Protein AF-0000000069711724 (afdb_homodimer)

Nearest PDB structures (foldseek):
  8sbf-assembly1_D  TM=5.755E-01  e=1.390E-19  Acinetobacter baylyi ADP1
  6g1b-assembly1_J-2  TM=5.064E-01  e=1.158E-19  Corynebacterium glutamicum
  5ted-assembly1_A  TM=8.043E-01  e=3.094E-15  Listeria monocytogenes EGD-e
  4ab6-assembly1_A  TM=6.748E-01  e=1.738E-13  Neisseria meningitidis serogroup B
  4ab6-assembly1_B  TM=6.742E-01  e=7.993E-13  Neisseria meningitidis serogroup B

Solvent-accessible surface area (backbone atoms only — not comparable to full-atom values): 29788 Å² total; per-residue (Å²): 127,92,46,62,66,32,45,48,45,42,52,35,28,64,71,57,39,24,61,62,60,18,8,58,51,51,67,41,50,46,67,56,39,53,51,36,40,50,49,46,21,60,75,72,71,44,73,38,56,49,80,54,101,89,41,44,42,74,34,73,57,31,63,62,40,46,64,54,42,53,49,50,46,50,53,51,64,44,41,55,64,53,65,48,91,50,55,90,48,44,67,47,39,37,11,42,47,81,76,54,25,60,68,58,50,15,51,51,48,32,50,50,56,69,63,39,76,64,47,42,41,34,40,36,49,54,89,46,92,51,67,28,32,43,40,44,64,89,69,56,53,90,64,38,41,79,44,82,73,53,74,34,44,53,26,37,37,36,30,58,84,38,79,66,50,77,42,69,59,44,47,74,82,59,48,48,79,38,45,25,41,46,59,48,93,32,76,53,48,50,49,46,49,39,48,30,56,45,62,74,47,59,74,40,73,42,34,37,20,65,39,66,60,53,39,50,29,40,24,67,32,64,67,25,30,38,75,41,49,43,51,61,47,69,78,41,84,61,49,32,79,27,43,64,65,62,81,89,40,69,50,47,34,23,41,33,30,62,58,88,51,82,67,52,67,63,57,46,53,44,51,54,46,54,54,56,68,77,97,127,90,48,61,67,32,45,48,47,43,51,36,29,63,72,57,40,24,58,61,59,19,8,60,50,50,66,42,51,47,68,55,39,53,49,35,40,52,49,46,22,59,75,72,70,45,74,37,57,49,79,53,99,89,41,44,41,74,34,72,59,30,65,61,42,46,66,54,42,53,48,47,46,52,53,52,63,45,40,55,63,54,65,50,91,50,56,91,50,48,69,47,38,39,10,43,48,80,76,56,24,62,67,60,50,14,49,50,46,30,49,49,56,70,64,38,76,63,47,41,42,34,41,36,49,54,87,46,90,50,69,30,31,42,40,45,64,90,68,57,52,91,64,40,41,79,45,82,73,52,74,34,43,52,26,37,38,35,30,57,86,39,78,65,51,76,43,70,62,44,48,73,82,58,48,49,80,38,45,26,41,44,59,48,93,32,74,52,48,50,50,47,48,40,47,29,55,44,63,74,47,60,73,41,70,42,34,35,19,64,40,67,61,52,40,50,29,40,25,68,33,62,67,27,32,37,74,40,49,43,50,62,48,70,78,40,84,61,49,33,77,26,44,64,65,62,81,89,41,68,50,47,34,22,42,35,30,63,58,86,51,82,66,52,68,63,58,48,52,44,51,54,47,53,53,56,68,77,97

Radius of gyration: 26.78 Å; Cα contacts (8 Å, |Δi|>4): 994; chains: 2; bounding box: 68×71×66 Å

Organism: Shewanella oneidensis (strain ATCC 700550 / JCM 31522 / CIP 106686 / LMG 19005 / NCIMB 14063 / MR-1) (NCBI:txid211586)

Structure (mmCIF, N/CA/C/O backbone):
data_AF-0000000069711724-model_v1
#
loop_
_entity.id
_entity.type
_entity.pdbx_description
1 polymer 'Transcriptional regulator LysR family'
#
loop_
_atom_site.group_PDB
_atom_site.id
_atom_site.type_symbol
_atom_site.label_atom_id
_atom_site.label_alt_id
_atom_site.label_comp_id
_atom_site.label_asym_id
_atom_site.label_entity_id
_atom_site.label_seq_id
_atom_site.pdbx_PDB_ins_code
_atom_site.Cartn_x
_atom_site.Cartn_y
_atom_site.Cartn_z
_atom_site.occupancy
_atom_site.B_iso_or_equiv
_atom_site.auth_seq_id
_atom_site.auth_comp_id
_atom_site.auth_asym_id
_atom_site.auth_atom_id
_atom_site.pdbx_PDB_model_num
ATOM 1 N N . MET A 1 1 ? 4.828 -21.328 -35.562 1 44.97 1 MET A N 1
ATOM 2 C CA . MET A 1 1 ? 3.943 -20.906 -34.469 1 44.97 1 MET A CA 1
ATOM 3 C C . MET A 1 1 ? 4.707 -20.812 -33.156 1 44.97 1 MET A C 1
ATOM 5 O O . MET A 1 1 ? 5.496 -21.703 -32.812 1 44.97 1 MET A O 1
ATOM 9 N N . VAL A 1 2 ? 4.855 -19.719 -32.688 1 53.31 2 VAL A N 1
ATOM 10 C CA . VAL A 1 2 ? 5.68 -19.516 -31.484 1 53.31 2 VAL A CA 1
ATOM 11 C C . VAL A 1 2 ? 5.117 -20.344 -30.328 1 53.31 2 VAL A C 1
ATOM 13 O O . VAL A 1 2 ? 3.945 -20.203 -29.969 1 53.31 2 VAL A O 1
ATOM 16 N N . ASP A 1 3 ? 5.828 -21.469 -30.031 1 62.56 3 ASP A N 1
ATOM 17 C CA . ASP A 1 3 ? 5.57 -22.391 -28.938 1 62.56 3 ASP A CA 1
ATOM 18 C C . ASP A 1 3 ? 5.883 -21.734 -27.594 1 62.56 3 ASP A C 1
ATOM 20 O O . ASP A 1 3 ? 6.895 -21.031 -27.453 1 62.56 3 ASP A O 1
ATOM 24 N N . LEU A 1 4 ? 4.965 -21.812 -26.766 1 70.94 4 LEU A N 1
ATOM 25 C CA . LEU A 1 4 ? 5.098 -21.234 -25.438 1 70.94 4 LEU A CA 1
ATOM 26 C C . LEU A 1 4 ? 6.383 -21.703 -24.766 1 70.94 4 LEU A C 1
ATOM 28 O O . LEU A 1 4 ? 6.984 -20.969 -23.969 1 70.94 4 LEU A O 1
ATOM 32 N N . ARG A 1 5 ? 6.73 -22.938 -25.141 1 71.38 5 ARG A N 1
ATOM 33 C CA . ARG A 1 5 ? 7.969 -23.484 -24.594 1 71.38 5 ARG A CA 1
ATOM 34 C C . ARG A 1 5 ? 9.172 -22.641 -25 1 71.38 5 ARG A C 1
ATOM 36 O O . ARG A 1 5 ? 10.047 -22.375 -24.172 1 71.38 5 ARG A O 1
ATOM 43 N N . LEU A 1 6 ? 9.133 -22.141 -26.172 1 80.19 6 LEU A N 1
ATOM 44 C CA . LEU A 1 6 ? 10.25 -21.359 -26.672 1 80.19 6 LEU A CA 1
ATOM 45 C C . LEU A 1 6 ? 10.305 -20 -25.984 1 80.19 6 LEU A C 1
ATOM 47 O O . LEU A 1 6 ? 11.383 -19.484 -25.703 1 80.19 6 LEU A O 1
ATOM 51 N N . LEU A 1 7 ? 9.156 -19.516 -25.812 1 81.38 7 LEU A N 1
ATOM 52 C CA . LEU A 1 7 ? 9.094 -18.234 -25.125 1 81.38 7 LEU A CA 1
ATOM 53 C C . LEU A 1 7 ? 9.602 -18.359 -23.688 1 81.38 7 LEU A C 1
ATOM 55 O O . LEU A 1 7 ? 10.258 -17.453 -23.172 1 81.38 7 LEU A O 1
ATOM 59 N N . ARG A 1 8 ? 9.383 -19.453 -23.156 1 78.25 8 ARG A N 1
ATOM 60 C CA . ARG A 1 8 ? 9.875 -19.734 -21.812 1 78.25 8 ARG A CA 1
ATOM 61 C C . ARG A 1 8 ? 11.398 -19.797 -21.781 1 78.25 8 ARG A C 1
ATOM 63 O O . ARG A 1 8 ? 12.031 -19.297 -20.859 1 78.25 8 ARG A O 1
ATOM 70 N N . PHE A 1 9 ? 11.883 -20.484 -22.719 1 81.94 9 PHE A N 1
ATOM 71 C CA . PHE A 1 9 ? 13.328 -20.562 -22.859 1 81.94 9 PHE A CA 1
ATOM 72 C C . PHE A 1 9 ? 13.93 -19.156 -22.969 1 81.94 9 PHE A C 1
ATOM 74 O O . PHE A 1 9 ? 14.914 -18.844 -22.297 1 81.94 9 PHE A O 1
ATOM 81 N N . PHE A 1 10 ? 13.258 -18.359 -23.703 1 87.88 10 PHE A N 1
ATOM 82 C CA . PHE A 1 10 ? 13.703 -16.984 -23.906 1 87.88 10 PHE A CA 1
ATOM 83 C C . PHE A 1 10 ? 13.711 -16.219 -22.594 1 87.88 10 PHE A C 1
ATOM 85 O O . PHE A 1 10 ? 14.703 -15.555 -22.266 1 87.88 10 PHE A O 1
ATOM 92 N N . ILE A 1 11 ? 12.648 -16.359 -22.016 1 84.31 11 ILE A N 1
ATOM 93 C CA . ILE A 1 11 ? 12.5 -15.617 -20.75 1 84.31 11 ILE A CA 1
ATOM 94 C C . ILE A 1 11 ? 13.602 -16.031 -19.781 1 84.31 11 ILE A C 1
ATOM 96 O O . ILE A 1 11 ? 14.227 -15.18 -19.141 1 84.31 11 ILE A O 1
ATOM 100 N N . ALA A 1 12 ? 13.883 -17.281 -19.656 1 82.62 12 ALA A N 1
ATOM 101 C CA . ALA A 1 12 ? 14.914 -17.812 -18.766 1 82.62 12 ALA A CA 1
ATOM 102 C C . ALA A 1 12 ? 16.281 -17.266 -19.125 1 82.62 12 ALA A C 1
ATOM 104 O O . ALA A 1 12 ? 17.047 -16.859 -18.25 1 82.62 12 ALA A O 1
ATOM 105 N N . ILE A 1 13 ? 16.562 -17.234 -20.359 1 87.62 13 ILE A N 1
ATOM 106 C CA . ILE A 1 13 ? 17.859 -16.766 -20.828 1 87.62 13 ILE A CA 1
ATOM 107 C C . ILE A 1 13 ? 17.984 -15.266 -20.562 1 87.62 13 ILE A C 1
ATOM 109 O O . ILE A 1 13 ? 19.047 -14.789 -20.141 1 87.62 13 ILE A O 1
ATOM 113 N N . TYR A 1 14 ? 16.938 -14.602 -20.859 1 86.38 14 TYR A N 1
ATOM 114 C CA . TYR A 1 14 ? 16.906 -13.156 -20.656 1 86.38 14 TYR A CA 1
ATOM 115 C C . TYR A 1 14 ? 17.203 -12.812 -19.188 1 86.38 14 TYR A C 1
ATOM 117 O O . TYR A 1 14 ? 17.984 -11.906 -18.906 1 86.38 14 TYR A O 1
ATOM 125 N N . GLU A 1 15 ? 16.609 -13.562 -18.359 1 80.31 15 GLU A N 1
ATOM 126 C CA . GLU A 1 15 ? 16.672 -13.258 -16.938 1 80.31 15 GLU A CA 1
ATOM 127 C C . GLU A 1 15 ? 18 -13.734 -16.328 1 80.31 15 GLU A C 1
ATOM 129 O O . GLU A 1 15 ? 18.562 -13.062 -15.461 1 80.31 15 GLU A O 1
ATOM 134 N N . GLU A 1 16 ? 18.453 -14.859 -16.734 1 81.25 16 GLU A N 1
ATOM 135 C CA . GLU A 1 16 ? 19.672 -15.453 -16.172 1 81.25 16 GLU A CA 1
ATOM 136 C C . GLU A 1 16 ? 20.906 -14.891 -16.844 1 81.25 16 GLU A C 1
ATOM 138 O O . GLU A 1 16 ? 22.016 -14.992 -16.297 1 81.25 16 GLU A O 1
ATOM 143 N N . ASN A 1 17 ? 20.75 -14.328 -18 1 84.62 17 ASN A N 1
ATOM 144 C CA . ASN A 1 17 ? 21.844 -13.859 -18.844 1 84.62 17 ASN A CA 1
ATOM 145 C C . ASN A 1 17 ? 22.906 -14.938 -19.031 1 84.62 17 ASN A C 1
ATOM 147 O O . ASN A 1 17 ? 24.094 -14.633 -19.109 1 84.62 17 ASN A O 1
ATOM 151 N N . ASN A 1 18 ? 22.547 -16.078 -18.781 1 86.19 18 ASN A N 1
ATOM 152 C CA . ASN A 1 18 ? 23.375 -17.266 -18.906 1 86.19 18 ASN A CA 1
ATOM 153 C C . ASN A 1 18 ? 22.578 -18.469 -19.406 1 86.19 18 ASN A C 1
ATOM 155 O O . ASN A 1 18 ? 21.578 -18.859 -18.797 1 86.19 18 ASN A O 1
ATOM 159 N N . ILE A 1 19 ? 23.094 -19.094 -20.5 1 86.06 19 ILE A N 1
ATOM 160 C CA . ILE A 1 19 ? 22.344 -20.141 -21.156 1 86.06 19 ILE A CA 1
ATOM 161 C C . ILE A 1 19 ? 22.328 -21.391 -20.281 1 86.06 19 ILE A C 1
ATOM 163 O O . ILE A 1 19 ? 21.297 -22.062 -20.156 1 86.06 19 ILE A O 1
ATOM 167 N N . THR A 1 20 ? 23.547 -21.656 -19.641 1 84.75 20 THR A N 1
ATOM 168 C CA . THR A 1 20 ? 23.641 -22.844 -18.797 1 84.75 20 THR A CA 1
ATOM 169 C C . THR A 1 20 ? 22.719 -22.703 -17.578 1 84.75 20 THR A C 1
ATOM 171 O O . THR A 1 20 ? 22 -23.641 -17.234 1 84.75 20 THR A O 1
ATOM 174 N N . ALA A 1 21 ? 22.797 -21.594 -17.094 1 84.69 21 ALA A N 1
ATOM 175 C CA . ALA A 1 21 ? 21.938 -21.328 -15.945 1 84.69 21 ALA A CA 1
ATOM 176 C C . ALA A 1 21 ? 20.469 -21.375 -16.344 1 84.69 21 ALA A C 1
ATOM 178 O O . ALA A 1 21 ? 19.625 -21.891 -15.609 1 84.69 21 ALA A O 1
ATOM 179 N N . ALA A 1 22 ? 20.188 -20.844 -17.469 1 85.81 22 ALA A N 1
ATOM 180 C CA . ALA A 1 22 ? 18.828 -20.859 -17.984 1 85.81 22 ALA A CA 1
ATOM 181 C C . ALA A 1 22 ? 18.359 -22.297 -18.25 1 85.81 22 ALA A C 1
ATOM 183 O O . ALA A 1 22 ? 17.203 -22.625 -17.969 1 85.81 22 ALA A O 1
ATOM 184 N N . ALA A 1 23 ? 19.219 -23.141 -18.734 1 80.94 23 ALA A N 1
ATOM 185 C CA . ALA A 1 23 ? 18.891 -24.531 -19 1 80.94 23 ALA A CA 1
ATOM 186 C C . ALA A 1 23 ? 18.547 -25.266 -17.703 1 80.94 23 ALA A C 1
ATOM 188 O O . ALA A 1 23 ? 17.578 -26.031 -17.656 1 80.94 23 ALA A O 1
ATOM 189 N N . THR A 1 24 ? 19.359 -24.984 -16.781 1 77.5 24 THR A N 1
ATOM 190 C CA . THR A 1 24 ? 19.109 -25.578 -15.469 1 77.5 24 THR A CA 1
ATOM 191 C C . THR A 1 24 ? 17.75 -25.125 -14.938 1 77.5 24 THR A C 1
ATOM 193 O O . THR A 1 24 ? 16.969 -25.953 -14.438 1 77.5 24 THR A O 1
ATOM 196 N N . ARG A 1 25 ? 17.531 -23.906 -15.25 1 73.62 25 ARG A N 1
ATOM 197 C CA . ARG A 1 25 ? 16.281 -23.344 -14.781 1 73.62 25 ARG A CA 1
ATOM 198 C C . ARG A 1 25 ? 15.078 -23.953 -15.5 1 73.62 25 ARG A C 1
ATOM 200 O O . ARG A 1 25 ? 14.031 -24.188 -14.891 1 73.62 25 ARG A O 1
ATOM 207 N N . CYS A 1 26 ? 15.219 -24.25 -16.688 1 73.56 26 CYS A N 1
ATOM 208 C CA . CYS A 1 26 ? 14.148 -24.781 -17.516 1 73.56 26 CYS A CA 1
ATOM 209 C C . CYS A 1 26 ? 14.141 -26.312 -17.484 1 73.56 26 CYS A C 1
ATOM 211 O O . CYS A 1 26 ? 13.32 -26.938 -18.141 1 73.56 26 CYS A O 1
ATOM 213 N N . TYR A 1 27 ? 15.109 -26.922 -16.703 1 69.5 27 TYR A N 1
ATOM 214 C CA . TYR A 1 27 ? 15.227 -28.375 -16.562 1 69.5 27 TYR A CA 1
ATOM 215 C C . TYR A 1 27 ? 15.406 -29.031 -17.938 1 69.5 27 TYR A C 1
ATOM 217 O O . TYR A 1 27 ? 14.75 -30.031 -18.234 1 69.5 27 TYR A O 1
ATOM 225 N N . VAL A 1 28 ? 16.109 -28.391 -18.641 1 75 28 VAL A N 1
ATOM 226 C CA . VAL A 1 28 ? 16.469 -28.953 -19.938 1 75 28 VAL A CA 1
ATOM 227 C C . VAL A 1 28 ? 17.984 -28.906 -20.125 1 75 28 VAL A C 1
ATOM 229 O O . VAL A 1 28 ? 18.688 -28.297 -19.328 1 75 28 VAL A O 1
ATOM 232 N N . SER A 1 29 ? 18.438 -29.641 -20.984 1 77.69 29 SER A N 1
ATOM 233 C CA . SER A 1 29 ? 19.859 -29.578 -21.297 1 77.69 29 SER A CA 1
ATOM 234 C C . SER A 1 29 ? 20.219 -28.281 -22 1 77.69 29 SER A C 1
ATOM 236 O O . SER A 1 29 ? 19.375 -27.656 -22.641 1 77.69 29 SER A O 1
ATOM 238 N N . GLN A 1 30 ? 21.391 -27.859 -21.75 1 85.12 30 GLN A N 1
ATOM 239 C CA . GLN A 1 30 ? 21.891 -26.641 -22.391 1 85.12 30 GLN A CA 1
ATOM 240 C C . GLN A 1 30 ? 21.734 -26.703 -23.906 1 85.12 30 GLN A C 1
ATOM 242 O O . GLN A 1 30 ? 21.281 -25.734 -24.531 1 85.12 30 GLN A O 1
ATOM 247 N N . PRO A 1 31 ? 21.984 -27.844 -24.562 1 83.69 31 PRO A N 1
ATOM 248 C CA . PRO A 1 31 ? 21.781 -27.891 -26.016 1 83.69 31 PRO A CA 1
ATOM 249 C C . PRO A 1 31 ? 20.312 -27.734 -26.391 1 83.69 31 PRO A C 1
ATOM 251 O O . PRO A 1 31 ? 20 -27.094 -27.406 1 83.69 31 PRO A O 1
ATOM 254 N N . SER A 1 32 ? 19.484 -28.312 -25.594 1 80.69 32 SER A N 1
ATOM 255 C CA . SER A 1 32 ? 18.047 -28.203 -25.859 1 80.69 32 SER A CA 1
ATOM 256 C C . SER A 1 32 ? 17.594 -26.75 -25.766 1 80.69 32 SER A C 1
ATOM 258 O O . SER A 1 32 ? 16.812 -26.281 -26.594 1 80.69 32 SER A O 1
ATOM 260 N N . LEU A 1 33 ? 18 -26.078 -24.734 1 86.81 33 LEU A N 1
ATOM 261 C CA . LEU A 1 33 ? 17.641 -24.688 -24.547 1 86.81 33 LEU A CA 1
ATOM 262 C C . LEU A 1 33 ? 18.188 -23.828 -25.672 1 86.81 33 LEU A C 1
ATOM 264 O O . LEU A 1 33 ? 17.484 -22.938 -26.188 1 86.81 33 LEU A O 1
ATOM 268 N N . SER A 1 34 ? 19.438 -24.062 -26 1 87.12 34 SER A N 1
ATOM 269 C CA . SER A 1 34 ? 20.078 -23.328 -27.062 1 87.12 34 SER A CA 1
ATOM 270 C C . SER A 1 34 ? 19.359 -23.531 -28.391 1 87.12 34 SER A C 1
ATOM 272 O O . SER A 1 34 ? 19.141 -22.578 -29.141 1 87.12 34 SER A O 1
ATOM 274 N N . ALA A 1 35 ? 18.969 -24.781 -28.641 1 85.31 35 ALA A N 1
ATOM 275 C CA . ALA A 1 35 ? 18.234 -25.109 -29.875 1 85.31 35 ALA A CA 1
ATOM 276 C C . ALA A 1 35 ? 16.875 -24.406 -29.891 1 85.31 35 ALA A C 1
ATOM 278 O O . ALA A 1 35 ? 16.438 -23.922 -30.938 1 85.31 35 ALA A O 1
ATOM 279 N N . GLY A 1 36 ? 16.234 -24.438 -28.719 1 85.81 36 GLY A N 1
ATOM 280 C CA . GLY A 1 36 ? 14.961 -23.75 -28.594 1 85.81 36 GLY A CA 1
ATOM 281 C C . GLY A 1 36 ? 15.055 -22.25 -28.875 1 85.81 36 GLY A C 1
ATOM 282 O O . GLY A 1 36 ? 14.195 -21.688 -29.547 1 85.81 36 GLY A O 1
ATOM 283 N N . LEU A 1 37 ? 16.047 -21.656 -28.375 1 88.5 37 LEU A N 1
ATOM 284 C CA . LEU A 1 37 ? 16.266 -20.234 -28.609 1 88.5 37 LEU A CA 1
ATOM 285 C C . LEU A 1 37 ? 16.5 -19.953 -30.094 1 88.5 37 LEU A C 1
ATOM 287 O O . LEU A 1 37 ? 15.945 -19 -30.641 1 88.5 37 LEU A O 1
ATOM 291 N N . LYS A 1 38 ? 17.328 -20.75 -30.672 1 87.12 38 LYS A N 1
ATOM 292 C CA . LYS A 1 38 ? 17.594 -20.594 -32.094 1 87.12 38 LYS A CA 1
ATOM 293 C C . LYS A 1 38 ? 16.312 -20.703 -32.906 1 87.12 38 LYS A C 1
ATOM 295 O O . LYS A 1 38 ? 16.109 -19.922 -33.844 1 87.12 38 LYS A O 1
ATOM 300 N N . GLN A 1 39 ? 15.578 -21.672 -32.531 1 83.88 39 GLN A N 1
ATOM 301 C CA . GLN A 1 39 ? 14.297 -21.844 -33.219 1 83.88 39 GLN A CA 1
ATOM 302 C C . GLN A 1 39 ? 13.43 -20.609 -33.062 1 83.88 39 GLN A C 1
ATOM 304 O O . GLN A 1 39 ? 12.82 -20.156 -34.031 1 83.88 39 GLN A O 1
ATOM 309 N N . LEU A 1 40 ? 13.281 -20.078 -31.891 1 86.81 40 LEU A N 1
ATOM 310 C CA . LEU A 1 40 ? 12.492 -18.891 -31.641 1 86.81 40 LEU A CA 1
ATOM 311 C C . LEU A 1 40 ? 13.008 -17.703 -32.438 1 86.81 40 LEU A C 1
ATOM 313 O O . LEU A 1 40 ? 12.219 -16.969 -33.031 1 86.81 40 LEU A O 1
ATOM 317 N N . GLU A 1 41 ? 14.297 -17.516 -32.469 1 88.75 41 GLU A N 1
ATOM 318 C CA . GLU A 1 41 ? 14.922 -16.438 -33.219 1 88.75 41 GLU A CA 1
ATOM 319 C C . GLU A 1 41 ? 14.633 -16.562 -34.719 1 88.75 41 GLU A C 1
ATOM 321 O O . GLU A 1 41 ? 14.367 -15.562 -35.375 1 88.75 41 GLU A O 1
ATOM 326 N N . GLU A 1 42 ? 14.656 -17.797 -35.188 1 84.81 42 GLU A N 1
ATOM 327 C CA . GLU A 1 42 ? 14.336 -18.047 -36.594 1 84.81 42 GLU A CA 1
ATOM 328 C C . GLU A 1 42 ? 12.883 -17.703 -36.906 1 84.81 42 GLU A C 1
ATOM 330 O O . GLU A 1 42 ? 12.594 -17.078 -37.938 1 84.81 42 GLU A O 1
ATOM 335 N N . GLU A 1 43 ? 12.07 -18.109 -36 1 81.12 43 GLU A N 1
ATOM 336 C CA . GLU A 1 43 ? 10.648 -17.844 -36.188 1 81.12 43 GLU A CA 1
ATOM 337 C C . GLU A 1 43 ? 10.344 -16.344 -36.156 1 81.12 43 GLU A C 1
ATOM 339 O O . GLU A 1 43 ? 9.453 -15.875 -36.875 1 81.12 43 GLU A O 1
ATOM 344 N N . LEU A 1 44 ? 11.102 -15.648 -35.312 1 83.56 44 LEU A N 1
ATOM 345 C CA . LEU A 1 44 ? 10.859 -14.227 -35.125 1 83.56 44 LEU A CA 1
ATOM 346 C C . LEU A 1 44 ? 11.648 -13.398 -36.125 1 83.56 44 LEU A C 1
ATOM 348 O O . LEU A 1 44 ? 11.43 -12.195 -36.25 1 83.56 44 LEU A O 1
ATOM 352 N N . GLY A 1 45 ? 12.578 -14.062 -36.844 1 82.88 45 GLY A N 1
ATOM 353 C CA . GLY A 1 45 ? 13.258 -13.445 -37.969 1 82.88 45 GLY A CA 1
ATOM 354 C C . GLY A 1 45 ? 14.531 -12.719 -37.562 1 82.88 45 GLY A C 1
ATOM 355 O O . GLY A 1 45 ? 15.023 -11.859 -38.312 1 82.88 45 GLY A O 1
ATOM 356 N N . GLY A 1 46 ? 15.023 -12.961 -36.344 1 84.75 46 GLY A N 1
ATOM 357 C CA . GLY A 1 46 ? 16.234 -12.273 -35.938 1 84.75 46 GLY A CA 1
ATOM 358 C C . GLY A 1 46 ? 16.766 -12.719 -34.594 1 84.75 46 GLY A C 1
ATOM 359 O O . GLY A 1 46 ? 16.062 -13.398 -33.844 1 84.75 46 GLY A O 1
ATOM 360 N N . PRO A 1 47 ? 18 -12.336 -34.375 1 88.69 47 PRO A N 1
ATOM 361 C CA . PRO A 1 47 ? 18.578 -12.727 -33.094 1 88.69 47 PRO A CA 1
ATOM 362 C C . PRO A 1 47 ? 18.031 -11.93 -31.906 1 88.69 47 PRO A C 1
ATOM 364 O O . PRO A 1 47 ? 17.641 -10.766 -32.062 1 88.69 47 PRO A O 1
ATOM 367 N N . LEU A 1 48 ? 17.891 -12.625 -30.844 1 92.06 48 LEU A N 1
ATOM 368 C CA . LEU A 1 48 ? 17.438 -12 -29.594 1 92.06 48 LEU A CA 1
ATOM 369 C C . LEU A 1 48 ? 18.609 -11.766 -28.656 1 92.06 48 LEU A C 1
ATOM 371 O O . LEU A 1 48 ? 18.562 -10.867 -27.812 1 92.06 48 LEU A O 1
ATOM 375 N N . PHE A 1 49 ? 19.625 -12.555 -28.828 1 92.25 49 PHE A N 1
ATOM 376 C CA . PHE A 1 49 ? 20.781 -12.469 -27.938 1 92.25 49 PHE A CA 1
ATOM 377 C C . PHE A 1 49 ? 22.078 -12.5 -28.734 1 92.25 49 PHE A C 1
ATOM 379 O O . PHE A 1 49 ? 22.141 -13.102 -29.812 1 92.25 49 PHE A O 1
ATOM 386 N N . GLU A 1 50 ? 23.062 -11.727 -28.234 1 88.62 50 GLU A N 1
ATOM 387 C CA . GLU A 1 50 ? 24.438 -11.836 -28.719 1 88.62 50 GLU A CA 1
ATOM 388 C C . GLU A 1 50 ? 25.25 -12.773 -27.844 1 88.62 50 GLU A C 1
ATOM 390 O O . GLU A 1 50 ? 25.312 -12.609 -26.625 1 88.62 50 GLU A O 1
ATOM 395 N N . ARG A 1 51 ? 25.672 -13.883 -28.516 1 81.25 51 ARG A N 1
ATOM 396 C CA . ARG A 1 51 ? 26.453 -14.883 -27.781 1 81.25 51 ARG A CA 1
ATOM 397 C C . ARG A 1 51 ? 27.938 -14.633 -27.953 1 81.25 51 ARG A C 1
ATOM 399 O O . ARG A 1 51 ? 28.406 -14.352 -29.062 1 81.25 51 ARG A O 1
ATOM 406 N N . SER A 1 52 ? 28.656 -14.336 -26.828 1 77.81 52 SER A N 1
ATOM 407 C CA . SER A 1 52 ? 30.109 -14.203 -26.844 1 77.81 52 SER A CA 1
ATOM 408 C C . SER A 1 52 ? 30.766 -15.125 -25.812 1 77.81 52 SER A C 1
ATOM 410 O O . SER A 1 52 ? 30.062 -15.812 -25.062 1 77.81 52 SER A O 1
ATOM 412 N N . LYS A 1 53 ? 32.094 -15.281 -25.75 1 73.44 53 LYS A N 1
ATOM 413 C CA . LYS A 1 53 ? 32.844 -16.062 -24.766 1 73.44 53 LYS A CA 1
ATOM 414 C C . LYS A 1 53 ? 32.531 -15.586 -23.344 1 73.44 53 LYS A C 1
ATOM 416 O O . LYS A 1 53 ? 32.75 -16.328 -22.375 1 73.44 53 LYS A O 1
ATOM 421 N N . LYS A 1 54 ? 32.031 -14.367 -23.25 1 68 54 LYS A N 1
ATOM 422 C CA . LYS A 1 54 ? 31.828 -13.727 -21.953 1 68 54 LYS A CA 1
ATOM 423 C C . LYS A 1 54 ? 30.406 -13.969 -21.453 1 68 54 LYS A C 1
ATOM 425 O O . LYS A 1 54 ? 30.078 -13.602 -20.328 1 68 54 LYS A O 1
ATOM 430 N N . GLY A 1 55 ? 29.562 -14.578 -22.266 1 76.88 55 GLY A N 1
ATOM 431 C CA . GLY A 1 55 ? 28.203 -14.852 -21.844 1 76.88 55 GLY A CA 1
ATOM 432 C C . GLY A 1 55 ? 27.156 -14.461 -22.875 1 76.88 55 GLY A C 1
ATOM 433 O O . GLY A 1 55 ? 27.453 -14.398 -24.062 1 76.88 55 GLY A O 1
ATOM 434 N N . VAL A 1 56 ? 25.844 -14.375 -22.5 1 85.88 56 VAL A N 1
ATOM 435 C CA . VAL A 1 56 ? 24.719 -14.062 -23.375 1 85.88 56 VAL A CA 1
ATOM 436 C C . VAL A 1 56 ? 24.188 -12.672 -23.047 1 85.88 56 VAL A C 1
ATOM 438 O O . VAL A 1 56 ? 23.953 -12.352 -21.875 1 85.88 56 VAL A O 1
ATOM 441 N N . LYS A 1 57 ? 24.188 -11.734 -24.047 1 87 57 LYS A N 1
ATOM 442 C CA . LYS A 1 57 ? 23.672 -10.383 -23.859 1 87 57 LYS A CA 1
ATOM 443 C C . LYS A 1 57 ? 22.391 -10.164 -24.656 1 87 57 LYS A C 1
ATOM 445 O O . LYS A 1 57 ? 22.328 -10.469 -25.844 1 87 57 LYS A O 1
ATOM 450 N N . ALA A 1 58 ? 21.375 -9.656 -24 1 88.31 58 ALA A N 1
ATOM 451 C CA . ALA A 1 58 ? 20.078 -9.398 -24.641 1 88.31 58 ALA A CA 1
ATOM 452 C C . ALA A 1 58 ? 20.188 -8.234 -25.625 1 88.31 58 ALA A C 1
ATOM 454 O O . ALA A 1 58 ? 20.781 -7.203 -25.312 1 88.31 58 ALA A O 1
ATOM 455 N N . LEU A 1 59 ? 19.703 -8.422 -26.859 1 88.12 59 LEU A N 1
ATOM 456 C CA . LEU A 1 59 ? 19.609 -7.371 -27.875 1 88.12 59 LEU A CA 1
ATOM 457 C C . LEU A 1 59 ? 18.344 -6.543 -27.688 1 88.12 59 LEU A C 1
ATOM 459 O O . LEU A 1 59 ? 17.5 -6.879 -26.859 1 88.12 59 LEU A O 1
ATOM 463 N N . ASP A 1 60 ? 18.234 -5.5 -28.438 1 81.06 60 ASP A N 1
ATOM 464 C CA . ASP A 1 60 ? 17.078 -4.629 -28.344 1 81.06 60 ASP A CA 1
ATOM 465 C C . ASP A 1 60 ? 15.781 -5.41 -28.594 1 81.06 60 ASP A C 1
ATOM 467 O O . ASP A 1 60 ? 14.766 -5.164 -27.953 1 81.06 60 ASP A O 1
ATOM 471 N N . SER A 1 61 ? 15.906 -6.305 -29.484 1 81.69 61 SER A N 1
ATOM 472 C CA . SER A 1 61 ? 14.758 -7.137 -29.812 1 81.69 61 SER A CA 1
ATOM 473 C C . SER A 1 61 ? 14.305 -7.965 -28.625 1 81.69 61 SER A C 1
ATOM 475 O O . SER A 1 61 ? 13.102 -8.164 -28.422 1 81.69 61 SER A O 1
ATOM 477 N N . ALA A 1 62 ? 15.25 -8.43 -27.875 1 87.75 62 ALA A N 1
ATOM 478 C CA . ALA A 1 62 ? 14.93 -9.203 -26.672 1 87.75 62 ALA A CA 1
ATOM 479 C C . ALA A 1 62 ? 14.227 -8.336 -25.625 1 87.75 62 ALA A C 1
ATOM 481 O O . ALA A 1 62 ? 13.258 -8.773 -25 1 87.75 62 ALA A O 1
ATOM 482 N N . HIS A 1 63 ? 14.664 -7.188 -25.516 1 81.62 63 HIS A N 1
ATOM 483 C CA . HIS A 1 63 ? 14.07 -6.262 -24.562 1 81.62 63 HIS A CA 1
ATOM 484 C C . HIS A 1 63 ? 12.625 -5.938 -24.922 1 81.62 63 HIS A C 1
ATOM 486 O O . HIS A 1 63 ? 11.781 -5.785 -24.047 1 81.62 63 HIS A O 1
ATOM 492 N N . TYR A 1 64 ? 12.445 -5.883 -26.219 1 76.56 64 TYR A N 1
ATOM 493 C CA . TYR A 1 64 ? 11.102 -5.617 -26.703 1 76.56 64 TYR A CA 1
ATOM 494 C C . TYR A 1 64 ? 10.195 -6.824 -26.5 1 76.56 64 TYR A C 1
ATOM 496 O O . TYR A 1 64 ? 9.031 -6.676 -26.109 1 76.56 64 TYR A O 1
ATOM 504 N N . LEU A 1 65 ? 10.711 -7.961 -26.719 1 79.12 65 LEU A N 1
ATOM 505 C CA . LEU A 1 65 ? 9.914 -9.18 -26.672 1 79.12 65 LEU A CA 1
ATOM 506 C C . LEU A 1 65 ? 9.617 -9.586 -25.234 1 79.12 65 LEU A C 1
ATOM 508 O O . LEU A 1 65 ? 8.578 -10.195 -24.953 1 79.12 65 LEU A O 1
ATOM 512 N N . TYR A 1 66 ? 10.57 -9.242 -24.375 1 80.62 66 TYR A N 1
ATOM 513 C CA . TYR A 1 66 ? 10.516 -9.789 -23.016 1 80.62 66 TYR A CA 1
ATOM 514 C C . TYR A 1 66 ? 9.164 -9.508 -22.375 1 80.62 66 TYR A C 1
ATOM 516 O O . TYR A 1 66 ? 8.469 -10.43 -21.938 1 80.62 66 TYR A O 1
ATOM 524 N N . PRO A 1 67 ? 8.727 -8.289 -22.375 1 74.44 67 PRO A N 1
ATOM 525 C CA . PRO A 1 67 ? 7.438 -8.031 -21.734 1 74.44 67 PRO A CA 1
ATOM 526 C C . PRO A 1 67 ? 6.281 -8.75 -22.438 1 74.44 67 PRO A C 1
ATOM 528 O O . PRO A 1 67 ? 5.344 -9.203 -21.781 1 74.44 67 PRO A O 1
ATOM 531 N N . LEU A 1 68 ? 6.348 -8.836 -23.719 1 70.56 68 LEU A N 1
ATOM 532 C CA . LEU A 1 68 ? 5.305 -9.508 -24.484 1 70.56 68 LEU A CA 1
ATOM 533 C C . LEU A 1 68 ? 5.316 -11.008 -24.234 1 70.56 68 LEU A C 1
ATOM 535 O O . LEU A 1 68 ? 4.258 -11.625 -24.078 1 70.56 68 LEU A O 1
ATOM 539 N N . ALA A 1 69 ? 6.512 -11.555 -24.234 1 75.69 69 ALA A N 1
ATOM 540 C CA . ALA A 1 69 ? 6.672 -12.984 -23.984 1 75.69 69 ALA A CA 1
ATOM 541 C C . ALA A 1 69 ? 6.141 -13.359 -22.594 1 75.69 69 ALA A C 1
ATOM 543 O O . ALA A 1 69 ? 5.434 -14.352 -22.453 1 75.69 69 ALA A O 1
ATOM 544 N N . VAL A 1 70 ? 6.492 -12.57 -21.719 1 70 70 VAL A N 1
ATOM 545 C CA . VAL A 1 70 ? 6.039 -12.797 -20.344 1 70 70 VAL A CA 1
ATOM 546 C C . VAL A 1 70 ? 4.512 -12.773 -20.297 1 70 70 VAL A C 1
ATOM 548 O O . VAL A 1 70 ? 3.891 -13.664 -19.703 1 70 70 VAL A O 1
ATOM 551 N N . LYS A 1 71 ? 3.945 -11.844 -20.922 1 64.62 71 LYS A N 1
ATOM 552 C CA . LYS A 1 71 ? 2.492 -11.719 -20.969 1 64.62 71 LYS A CA 1
ATOM 553 C C . LYS A 1 71 ? 1.861 -12.945 -21.625 1 64.62 71 LYS A C 1
ATOM 555 O O . LYS A 1 71 ? 0.865 -13.477 -21.125 1 64.62 71 LYS A O 1
ATOM 560 N N . LEU A 1 72 ? 2.371 -13.383 -22.734 1 62 72 LEU A N 1
ATOM 561 C CA . LEU A 1 72 ? 1.822 -14.5 -23.5 1 62 72 LEU A CA 1
ATOM 562 C C . LEU A 1 72 ? 1.934 -15.797 -22.719 1 62 72 LEU A C 1
ATOM 564 O O . LEU A 1 72 ? 0.998 -16.609 -22.703 1 62 72 LEU A O 1
ATOM 568 N N . VAL A 1 73 ? 3.066 -16.016 -22.156 1 65.31 73 VAL A N 1
ATOM 569 C CA . VAL A 1 73 ? 3.256 -17.219 -21.359 1 65.31 73 VAL A CA 1
ATOM 570 C C . VAL A 1 73 ? 2.311 -17.203 -20.156 1 65.31 73 VAL A C 1
ATOM 572 O O . VAL A 1 73 ? 1.726 -18.234 -19.812 1 65.31 73 VAL A O 1
ATOM 575 N N . GLU A 1 74 ? 2.203 -16.031 -19.734 1 60.66 74 GLU A N 1
ATOM 576 C CA . GLU A 1 74 ? 1.283 -15.867 -18.609 1 60.66 74 GLU A CA 1
ATOM 577 C C . GLU A 1 74 ? -0.156 -16.141 -19.031 1 60.66 74 GLU A C 1
ATOM 579 O O . GLU A 1 74 ? -0.903 -16.812 -18.312 1 60.66 74 GLU A O 1
ATOM 584 N N . GLU A 1 75 ? -0.533 -15.633 -20.125 1 56.5 75 GLU A N 1
ATOM 585 C CA . GLU A 1 75 ? -1.876 -15.836 -20.656 1 56.5 75 GLU A CA 1
ATOM 586 C C . GLU A 1 75 ? -2.109 -17.312 -21 1 56.5 75 GLU A C 1
ATOM 588 O O . GLU A 1 75 ? -3.191 -17.844 -20.766 1 56.5 75 GLU A O 1
ATOM 593 N N . ALA A 1 76 ? -1.11 -17.953 -21.625 1 54 76 ALA A N 1
ATOM 594 C CA . ALA A 1 76 ? -1.224 -19.359 -22.016 1 54 76 ALA A CA 1
ATOM 595 C C . ALA A 1 76 ? -1.323 -20.266 -20.781 1 54 76 ALA A C 1
ATOM 597 O O . ALA A 1 76 ? -2.027 -21.281 -20.812 1 54 76 ALA A O 1
ATOM 598 N N . SER A 1 77 ? -0.548 -19.891 -19.859 1 53.75 77 SER A N 1
ATOM 599 C CA . SER A 1 77 ? -0.576 -20.688 -18.641 1 53.75 77 SER A CA 1
ATOM 600 C C . SER A 1 77 ? -1.95 -20.641 -17.984 1 53.75 77 SER A C 1
ATOM 602 O O . SER A 1 77 ? -2.312 -21.547 -17.234 1 53.75 77 SER A O 1
ATOM 604 N N . LYS A 1 78 ? -2.539 -19.594 -18.359 1 50.41 78 LYS A N 1
ATOM 605 C CA . LYS A 1 78 ? -3.898 -19.453 -17.844 1 50.41 78 LYS A CA 1
ATOM 606 C C . LYS A 1 78 ? -4.875 -20.328 -18.625 1 50.41 78 LYS A C 1
ATOM 608 O O . LYS A 1 78 ? -5.984 -20.594 -18.156 1 50.41 78 LYS A O 1
ATOM 613 N N . LEU A 1 79 ? -4.469 -20.734 -19.844 1 44.41 79 LEU A N 1
ATOM 614 C CA . LEU A 1 79 ? -5.363 -21.422 -20.766 1 44.41 79 LEU A CA 1
ATOM 615 C C . LEU A 1 79 ? -5.824 -22.766 -20.203 1 44.41 79 LEU A C 1
ATOM 617 O O . LEU A 1 79 ? -7.016 -23.078 -20.234 1 44.41 79 LEU A O 1
ATOM 621 N N . PRO A 1 80 ? -4.828 -23.656 -19.922 1 41.5 80 PRO A N 1
ATOM 622 C CA . PRO A 1 80 ? -5.402 -24.922 -19.453 1 41.5 80 PRO A CA 1
ATOM 623 C C . PRO A 1 80 ? -6.328 -24.734 -18.25 1 41.5 80 PRO A C 1
ATOM 625 O O . PRO A 1 80 ? -7.352 -25.422 -18.141 1 41.5 80 PRO A O 1
ATOM 628 N N . ALA A 1 81 ? -5.801 -23.969 -17.281 1 41.28 81 ALA A N 1
ATOM 629 C CA . ALA A 1 81 ? -6.695 -23.734 -16.141 1 41.28 81 ALA A CA 1
ATOM 630 C C . ALA A 1 81 ? -8.055 -23.219 -16.625 1 41.28 81 ALA A C 1
ATOM 632 O O . ALA A 1 81 ? -9.086 -23.516 -16.016 1 41.28 81 ALA A O 1
ATOM 633 N N . LEU A 1 82 ? -7.953 -22.562 -17.672 1 38.41 82 LEU A N 1
ATOM 634 C CA . LEU A 1 82 ? -9.203 -22.109 -18.266 1 38.41 82 LEU A CA 1
ATOM 635 C C . LEU A 1 82 ? -10.008 -23.281 -18.797 1 38.41 82 LEU A C 1
ATOM 637 O O . LEU A 1 82 ? -11.242 -23.297 -18.703 1 38.41 82 LEU A O 1
ATOM 641 N N . PHE A 1 83 ? -9.328 -24.234 -19.547 1 35.25 83 PHE A N 1
ATOM 642 C CA . PHE A 1 83 ? -10.125 -25.312 -20.141 1 35.25 83 PHE A CA 1
ATOM 643 C C . PHE A 1 83 ? -10.469 -26.359 -19.094 1 35.25 83 PHE A C 1
ATOM 645 O O . PHE A 1 83 ? -11.352 -27.188 -19.312 1 35.25 83 PHE A O 1
ATOM 652 N N . MET A 1 84 ? -9.469 -26.859 -18.375 1 37.5 84 MET A N 1
ATOM 653 C CA . MET A 1 84 ? -10.023 -27.906 -17.516 1 37.5 84 MET A CA 1
ATOM 654 C C . MET A 1 84 ? -11.32 -27.438 -16.859 1 37.5 84 MET A C 1
ATOM 656 O O . MET A 1 84 ? -11.695 -26.266 -16.984 1 37.5 84 MET A O 1
ATOM 660 N N . ALA A 1 85 ? -11.648 -28.094 -15.484 1 39.19 85 ALA A N 1
ATOM 661 C CA . ALA A 1 85 ? -12.906 -27.922 -14.773 1 39.19 85 ALA A CA 1
ATOM 662 C C . ALA A 1 85 ? -13.227 -26.438 -14.578 1 39.19 85 ALA A C 1
ATOM 664 O O . ALA A 1 85 ? -12.914 -25.859 -13.531 1 39.19 85 ALA A O 1
ATOM 665 N N . LYS A 1 86 ? -12.656 -25.562 -15.219 1 43.94 86 LYS A N 1
ATOM 666 C CA . LYS A 1 86 ? -13.195 -24.203 -15.07 1 43.94 86 LYS A CA 1
ATOM 667 C C . LYS A 1 86 ? -14.719 -24.234 -15.016 1 43.94 86 LYS A C 1
ATOM 669 O O . LYS A 1 86 ? -15.383 -24.125 -16.047 1 43.94 86 LYS A O 1
ATOM 674 N N . ALA A 1 87 ? -15.211 -25.141 -14.664 1 44.62 87 ALA A N 1
ATOM 675 C CA . ALA A 1 87 ? -16.594 -25.016 -14.219 1 44.62 87 ALA A CA 1
ATOM 676 C C . ALA A 1 87 ? -16.938 -23.578 -13.844 1 44.62 87 ALA A C 1
ATOM 678 O O . ALA A 1 87 ? -16.047 -22.766 -13.617 1 44.62 87 ALA A O 1
ATOM 679 N N . SER A 1 88 ? -18.266 -23.312 -13.656 1 57.69 88 SER A N 1
ATOM 680 C CA . SER A 1 88 ? -19.172 -22.188 -13.406 1 57.69 88 SER A CA 1
ATOM 681 C C . SER A 1 88 ? -18.641 -21.297 -12.289 1 57.69 88 SER A C 1
ATOM 683 O O . SER A 1 88 ? -19.172 -21.312 -11.18 1 57.69 88 SER A O 1
ATOM 685 N N . ARG A 1 89 ? -17.297 -21.094 -12.383 1 68.69 89 ARG A N 1
ATOM 686 C CA . ARG A 1 89 ? -16.969 -20.219 -11.258 1 68.69 89 ARG A CA 1
ATOM 687 C C . ARG A 1 89 ? -17.531 -18.812 -11.477 1 68.69 89 ARG A C 1
ATOM 689 O O . ARG A 1 89 ? -17.516 -18.312 -12.594 1 68.69 89 ARG A O 1
ATOM 696 N N . GLN A 1 90 ? -18.125 -18.422 -10.422 1 81.56 90 GLN A N 1
ATOM 697 C CA . GLN A 1 90 ? -18.547 -17.031 -10.398 1 81.56 90 GLN A CA 1
ATOM 698 C C . GLN A 1 90 ? -17.359 -16.094 -10.312 1 81.56 90 GLN A C 1
ATOM 700 O O . GLN A 1 90 ? -16.359 -16.406 -9.664 1 81.56 90 GLN A O 1
ATOM 705 N N . LYS A 1 91 ? -17.359 -15.07 -11.164 1 86.88 91 LYS A N 1
ATOM 706 C CA . LYS A 1 91 ? -16.266 -14.117 -11.18 1 86.88 91 LYS A CA 1
ATOM 707 C C . LYS A 1 91 ? -16.641 -12.828 -10.461 1 86.88 91 LYS A C 1
ATOM 709 O O . LYS A 1 91 ? -17.781 -12.367 -10.547 1 86.88 91 LYS A O 1
ATOM 714 N N . LEU A 1 92 ? -15.703 -12.289 -9.727 1 93.06 92 LEU A N 1
ATOM 715 C CA . LEU A 1 92 ? -15.867 -11.008 -9.055 1 93.06 92 LEU A CA 1
ATOM 716 C C . LEU A 1 92 ? -14.562 -10.219 -9.062 1 93.06 92 LEU A C 1
ATOM 718 O O . LEU A 1 92 ? -13.523 -10.727 -8.648 1 93.06 92 LEU A O 1
ATOM 722 N N . ARG A 1 93 ? -14.641 -9.094 -9.656 1 94.5 93 ARG A N 1
ATOM 723 C CA . ARG A 1 93 ? -13.516 -8.156 -9.633 1 94.5 93 ARG A CA 1
ATOM 724 C C . ARG A 1 93 ? -13.766 -7.031 -8.633 1 94.5 93 ARG A C 1
ATOM 726 O O . ARG A 1 93 ? -14.75 -6.297 -8.75 1 94.5 93 ARG A O 1
ATOM 733 N N . LEU A 1 94 ? -12.867 -6.934 -7.656 1 97.06 94 LEU A N 1
ATOM 734 C CA . LEU A 1 94 ? -13.008 -5.957 -6.578 1 97.06 94 LEU A CA 1
ATOM 735 C C . LEU A 1 94 ? -11.828 -4.984 -6.574 1 97.06 94 LEU A C 1
ATOM 737 O O . LEU A 1 94 ? -10.68 -5.398 -6.434 1 97.06 94 LEU A O 1
ATOM 741 N N . ALA A 1 95 ? -12.117 -3.701 -6.793 1 97.69 95 ALA A N 1
ATOM 742 C CA . ALA A 1 95 ? -11.086 -2.674 -6.641 1 97.69 95 ALA A CA 1
ATOM 743 C C . ALA A 1 95 ? -10.945 -2.252 -5.18 1 97.69 95 ALA A C 1
ATOM 745 O O . ALA A 1 95 ? -11.938 -1.973 -4.508 1 97.69 95 ALA A O 1
ATOM 746 N N . VAL A 1 96 ? -9.719 -2.221 -4.707 1 97.44 96 VAL A N 1
ATOM 747 C CA . VAL A 1 96 ? -9.484 -1.947 -3.295 1 97.44 96 VAL A CA 1
ATOM 748 C C . VAL A 1 96 ? -8.648 -0.679 -3.146 1 97.44 96 VAL A C 1
ATOM 750 O O . VAL A 1 96 ? -7.551 -0.583 -3.701 1 97.44 96 VAL A O 1
ATOM 753 N N . MET A 1 97 ? -9.172 0.251 -2.42 1 94.88 97 MET A N 1
ATOM 754 C CA . MET A 1 97 ? -8.406 1.465 -2.156 1 94.88 97 MET A CA 1
ATOM 755 C C . MET A 1 97 ? -7.199 1.165 -1.27 1 94.88 97 MET A C 1
ATOM 757 O O . MET A 1 97 ? -7.25 0.266 -0.429 1 94.88 97 MET A O 1
ATOM 761 N N . PRO A 1 98 ? -6.145 1.914 -1.404 1 91.44 98 PRO A N 1
ATOM 762 C CA . PRO A 1 98 ? -4.973 1.712 -0.549 1 91.44 98 PRO A CA 1
ATOM 763 C C . PRO A 1 98 ? -5.199 2.186 0.885 1 91.44 98 PRO A C 1
ATOM 765 O O . PRO A 1 98 ? -6.195 2.855 1.167 1 91.44 98 PRO A O 1
ATOM 768 N N . ASP A 1 99 ? -4.324 1.787 1.793 1 91.44 99 ASP A N 1
ATOM 769 C CA . ASP A 1 99 ? -4.258 2.27 3.168 1 91.44 99 ASP A CA 1
ATOM 770 C C . ASP A 1 99 ? -5.488 1.841 3.963 1 91.44 99 ASP A C 1
ATOM 772 O O . ASP A 1 99 ? -6.047 2.631 4.727 1 91.44 99 ASP A O 1
ATOM 776 N N . LEU A 1 100 ? -5.922 0.668 3.682 1 94.38 100 LEU A N 1
ATOM 777 C CA . LEU A 1 100 ? -6.957 0.051 4.5 1 94.38 100 LEU A CA 1
ATOM 778 C C . LEU A 1 100 ? -6.348 -0.896 5.527 1 94.38 100 LEU A C 1
ATOM 780 O O . LEU A 1 100 ? -5.195 -1.314 5.387 1 94.38 100 LEU A O 1
ATOM 784 N N . SER A 1 101 ? -7.176 -1.125 6.531 1 94.69 101 SER A N 1
ATOM 785 C CA . SER A 1 101 ? -6.793 -2.131 7.516 1 94.69 101 SER A CA 1
ATOM 786 C C . SER A 1 101 ? -6.633 -3.504 6.875 1 94.69 101 SER A C 1
ATOM 788 O O . SER A 1 101 ? -7.551 -3.992 6.207 1 94.69 101 SER A O 1
ATOM 790 N N . GLN A 1 102 ? -5.465 -4.012 7.102 1 92.19 102 GLN A N 1
ATOM 791 C CA . GLN A 1 102 ? -5.227 -5.355 6.582 1 92.19 102 GLN A CA 1
ATOM 792 C C . GLN A 1 102 ? -6.145 -6.375 7.25 1 92.19 102 GLN A C 1
ATOM 794 O O . GLN A 1 102 ? -6.676 -7.27 6.586 1 92.19 102 GLN A O 1
ATOM 799 N N . ARG A 1 103 ? -6.336 -6.234 8.469 1 92.62 103 ARG A N 1
ATOM 800 C CA . ARG A 1 103 ? -7.168 -7.141 9.258 1 92.62 103 ARG A CA 1
ATOM 801 C C . ARG A 1 103 ? -8.625 -7.078 8.805 1 92.62 103 ARG A C 1
ATOM 803 O O . ARG A 1 103 ? -9.25 -8.117 8.57 1 92.62 103 ARG A O 1
ATOM 810 N N . ARG A 1 104 ? -9.117 -5.938 8.68 1 96.19 104 ARG A N 1
ATOM 811 C CA . ARG A 1 104 ? -10.516 -5.77 8.305 1 96.19 104 ARG A CA 1
ATOM 812 C C . ARG A 1 104 ? -10.75 -6.191 6.859 1 96.19 104 ARG A C 1
ATOM 814 O O . ARG A 1 104 ? -11.789 -6.77 6.531 1 96.19 104 ARG A O 1
ATOM 821 N N . LEU A 1 105 ? -9.812 -5.871 6.008 1 97.38 105 LEU A N 1
ATOM 822 C CA . LEU A 1 105 ? -9.898 -6.344 4.629 1 97.38 105 LEU A CA 1
ATOM 823 C C . LEU A 1 105 ? -9.922 -7.867 4.578 1 97.38 105 LEU A C 1
ATOM 825 O O . LEU A 1 105 ? -10.75 -8.461 3.883 1 97.38 105 LEU A O 1
ATOM 829 N N . ALA A 1 106 ? -9.047 -8.5 5.316 1 96.12 106 ALA A N 1
ATOM 830 C CA . ALA A 1 106 ? -9.023 -9.961 5.375 1 96.12 106 ALA A CA 1
ATOM 831 C C . ALA A 1 106 ? -10.352 -10.508 5.895 1 96.12 106 ALA A C 1
ATOM 833 O O . ALA A 1 106 ? -10.836 -11.531 5.406 1 96.12 106 ALA A O 1
ATOM 834 N N . GLY A 1 107 ? -10.867 -9.828 6.859 1 96.19 107 GLY A N 1
ATOM 835 C CA . GLY A 1 107 ? -12.172 -10.219 7.375 1 96.19 107 GLY A CA 1
ATOM 836 C C . GLY A 1 107 ? -13.266 -10.18 6.32 1 96.19 107 GLY A C 1
ATOM 837 O O . GLY A 1 107 ? -14.062 -11.109 6.215 1 96.19 107 GLY A O 1
ATOM 838 N N . LEU A 1 108 ? -13.289 -9.156 5.598 1 97.44 108 LEU A N 1
ATOM 839 C CA . LEU A 1 108 ? -14.258 -9.039 4.512 1 97.44 108 LEU A CA 1
ATOM 840 C C . LEU A 1 108 ? -14.055 -10.148 3.486 1 97.44 108 LEU A C 1
ATOM 842 O O . LEU A 1 108 ? -15.031 -10.758 3.025 1 97.44 108 LEU A O 1
ATOM 846 N N . LEU A 1 109 ? -12.836 -10.375 3.121 1 97.31 109 LEU A N 1
ATOM 847 C CA . LEU A 1 109 ? -12.531 -11.406 2.137 1 97.31 109 LEU A CA 1
ATOM 848 C C . LEU A 1 109 ? -12.945 -12.781 2.645 1 97.31 109 LEU A C 1
ATOM 850 O O . LEU A 1 109 ? -13.383 -13.633 1.863 1 97.31 109 LEU A O 1
ATOM 854 N N . THR A 1 110 ? -12.797 -13.016 3.924 1 95.69 110 THR A N 1
ATOM 855 C CA . THR A 1 110 ? -13.281 -14.25 4.52 1 95.69 110 THR A CA 1
ATOM 856 C C . THR A 1 110 ? -14.789 -14.398 4.312 1 95.69 110 THR A C 1
ATOM 858 O O . THR A 1 110 ? -15.266 -15.469 3.928 1 95.69 110 THR A O 1
ATOM 861 N N . GLN A 1 111 ? -15.484 -13.352 4.547 1 95.56 111 GLN A N 1
ATOM 862 C CA . GLN A 1 111 ? -16.922 -13.352 4.344 1 95.56 111 GLN A CA 1
ATOM 863 C C . GLN A 1 111 ? -17.281 -13.602 2.881 1 95.56 111 GLN A C 1
ATOM 865 O O . GLN A 1 111 ? -18.234 -14.328 2.58 1 95.56 111 GLN A O 1
ATOM 870 N N . ILE A 1 112 ? -16.547 -13.008 2.01 1 95.69 112 ILE A N 1
ATOM 871 C CA . ILE A 1 112 ? -16.781 -13.211 0.582 1 95.69 112 ILE A CA 1
ATOM 872 C C . ILE A 1 112 ? -16.578 -14.68 0.227 1 95.69 112 ILE A C 1
ATOM 874 O O . ILE A 1 112 ? -17.375 -15.266 -0.506 1 95.69 112 ILE A O 1
ATOM 878 N N . ASN A 1 113 ? -15.492 -15.195 0.73 1 91.88 113 ASN A N 1
ATOM 879 C CA . ASN A 1 113 ? -15.18 -16.594 0.488 1 91.88 113 ASN A CA 1
ATOM 880 C C . ASN A 1 113 ? -16.297 -17.516 1.002 1 91.88 113 ASN A C 1
ATOM 882 O O . ASN A 1 113 ? -16.594 -18.531 0.382 1 91.88 113 ASN A O 1
ATOM 886 N N . GLN A 1 114 ? -16.922 -17.188 2.07 1 91.56 114 GLN A N 1
ATOM 887 C CA . GLN A 1 114 ? -18 -17.969 2.674 1 91.56 114 GLN A CA 1
ATOM 888 C C . GLN A 1 114 ? -19.297 -17.781 1.903 1 91.56 114 GLN A C 1
ATOM 890 O O . GLN A 1 114 ? -20.078 -18.734 1.767 1 91.56 114 GLN A O 1
ATOM 895 N N . ALA A 1 115 ? -19.469 -16.688 1.431 1 90.69 115 ALA A N 1
ATOM 896 C CA . ALA A 1 115 ? -20.719 -16.328 0.778 1 90.69 115 ALA A CA 1
ATOM 897 C C . ALA A 1 115 ? -20.828 -16.969 -0.604 1 90.69 115 ALA A C 1
ATOM 899 O O . ALA A 1 115 ? -21.922 -17.281 -1.068 1 90.69 115 ALA A O 1
ATOM 900 N N . ILE A 1 116 ? -19.75 -17.078 -1.288 1 90.56 116 ILE A N 1
ATOM 901 C CA . ILE A 1 116 ? -19.781 -17.516 -2.682 1 90.56 116 ILE A CA 1
ATOM 902 C C . ILE A 1 116 ? -18.844 -18.719 -2.867 1 90.56 116 ILE A C 1
ATOM 904 O O . ILE A 1 116 ? -17.625 -18.578 -2.816 1 90.56 116 ILE A O 1
ATOM 908 N N . SER A 1 117 ? -19.422 -19.781 -3.188 1 85.25 117 SER A N 1
ATOM 909 C CA . SER A 1 117 ? -18.641 -20.984 -3.434 1 85.25 117 SER A CA 1
ATOM 910 C C . SER A 1 117 ? -17.984 -20.953 -4.809 1 85.25 117 SER A C 1
ATOM 912 O O . SER A 1 117 ? -18.578 -20.469 -5.777 1 85.25 117 SER A O 1
ATOM 914 N N . HIS A 1 118 ? -16.781 -21.406 -4.965 1 82.25 118 HIS A N 1
ATOM 915 C CA . HIS A 1 118 ? -16.031 -21.516 -6.219 1 82.25 118 HIS A CA 1
ATOM 916 C C . HIS A 1 118 ? -15.883 -20.156 -6.895 1 82.25 118 HIS A C 1
ATOM 918 O O . HIS A 1 118 ? -16.203 -20 -8.078 1 82.25 118 HIS A O 1
ATOM 924 N N . LEU A 1 119 ? -15.57 -19.203 -6.152 1 88.25 119 LEU A N 1
ATOM 925 C CA . LEU A 1 119 ? -15.398 -17.844 -6.637 1 88.25 119 LEU A CA 1
ATOM 926 C C . LEU A 1 119 ? -14 -17.641 -7.211 1 88.25 119 LEU A C 1
ATOM 928 O O . LEU A 1 119 ? -13.016 -18.078 -6.621 1 88.25 119 LEU A O 1
ATOM 932 N N . ASP A 1 120 ? -14.008 -17.109 -8.406 1 87.81 120 ASP A N 1
ATOM 933 C CA . ASP A 1 120 ? -12.781 -16.578 -8.977 1 87.81 120 ASP A CA 1
ATOM 934 C C . ASP A 1 120 ? -12.633 -15.086 -8.664 1 87.81 120 ASP A C 1
ATOM 936 O O . ASP A 1 120 ? -13.188 -14.242 -9.375 1 87.81 120 ASP A O 1
ATOM 940 N N . LEU A 1 121 ? -11.898 -14.781 -7.598 1 93.94 121 LEU A N 1
ATOM 941 C CA . LEU A 1 121 ? -11.797 -13.414 -7.094 1 93.94 121 LEU A CA 1
ATOM 942 C C . LEU A 1 121 ? -10.539 -12.734 -7.621 1 93.94 121 LEU A C 1
ATOM 944 O O . LEU A 1 121 ? -9.453 -13.32 -7.586 1 93.94 121 LEU A O 1
ATOM 948 N N . GLU A 1 122 ? -10.758 -11.57 -8.141 1 94.12 122 GLU A N 1
ATOM 949 C CA . GLU A 1 122 ? -9.641 -10.727 -8.57 1 94.12 122 GLU A CA 1
ATOM 950 C C . GLU A 1 122 ? -9.633 -9.398 -7.824 1 94.12 122 GLU A C 1
ATOM 952 O O . GLU A 1 122 ? -10.594 -8.625 -7.91 1 94.12 122 GLU A O 1
ATOM 957 N N . LEU A 1 123 ? -8.609 -9.195 -7.047 1 96.94 123 LEU A N 1
ATOM 958 C CA . LEU A 1 123 ? -8.414 -7.895 -6.418 1 96.94 123 LEU A CA 1
ATOM 959 C C . LEU A 1 123 ? -7.543 -6.992 -7.289 1 96.94 123 LEU A C 1
ATOM 961 O O . LEU A 1 123 ? -6.418 -7.355 -7.637 1 96.94 123 LEU A O 1
ATOM 965 N N . VAL A 1 124 ? -8.062 -5.785 -7.559 1 94.5 124 VAL A N 1
ATOM 966 C CA . VAL A 1 124 ? -7.359 -4.922 -8.508 1 94.5 124 VAL A CA 1
ATOM 967 C C . VAL A 1 124 ? -7.09 -3.564 -7.867 1 94.5 124 VAL A C 1
ATOM 969 O O . VAL A 1 124 ? -7.633 -3.252 -6.805 1 94.5 124 VAL A O 1
ATOM 972 N N . ASP A 1 125 ? -6.23 -2.838 -8.516 1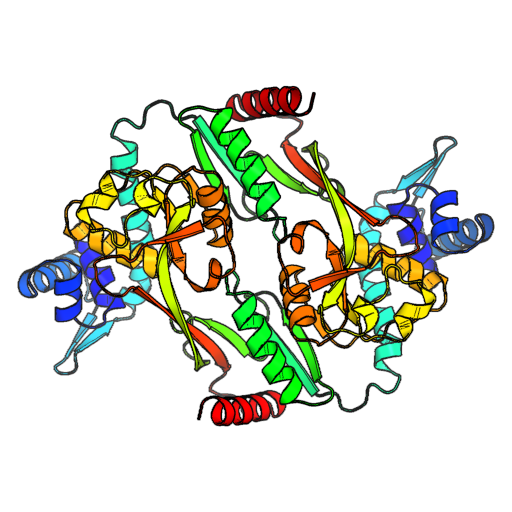 91.81 125 ASP A N 1
ATOM 973 C CA . ASP A 1 125 ? -5.91 -1.496 -8.039 1 91.81 125 ASP A CA 1
ATOM 974 C C . ASP A 1 125 ? -7.148 -0.605 -8.031 1 91.81 125 ASP A C 1
ATOM 976 O O . ASP A 1 125 ? -8.062 -0.792 -8.844 1 91.81 125 ASP A O 1
ATOM 980 N N . TYR A 1 126 ? -7.031 0.347 -7.246 1 91.56 126 TYR A N 1
ATOM 981 C CA . TYR A 1 126 ? -8.18 1.204 -6.961 1 91.56 126 TYR A CA 1
ATOM 982 C C . TYR A 1 126 ? -8.68 1.879 -8.234 1 91.56 126 TYR A C 1
ATOM 984 O O . TYR A 1 126 ? -9.883 2.08 -8.398 1 91.56 126 TYR A O 1
ATOM 992 N N . GLN A 1 127 ? -7.875 2.223 -9.156 1 88.12 127 GLN A N 1
ATOM 993 C CA . GLN A 1 127 ? -8.266 2.971 -10.344 1 88.12 127 GLN A CA 1
ATOM 994 C C . GLN A 1 127 ? -8.641 2.031 -11.492 1 88.12 127 GLN A C 1
ATOM 996 O O . GLN A 1 127 ? -9.078 2.479 -12.547 1 88.12 127 GLN A O 1
ATOM 1001 N N . SER A 1 128 ? -8.57 0.779 -11.25 1 91.12 128 SER A N 1
ATOM 1002 C CA . SER A 1 128 ? -8.883 -0.198 -12.289 1 91.12 128 SER A CA 1
ATOM 1003 C C . SER A 1 128 ? -10.383 -0.439 -12.398 1 91.12 128 SER A C 1
ATOM 1005 O O . SER A 1 128 ? -11.117 -0.214 -11.438 1 91.12 128 SER A O 1
ATOM 1007 N N . THR A 1 129 ? -10.844 -0.83 -13.57 1 91.44 129 THR A N 1
ATOM 1008 C CA . THR A 1 129 ? -12.242 -1.219 -13.75 1 91.44 129 THR A CA 1
ATOM 1009 C C . THR A 1 129 ? -12.57 -2.457 -12.922 1 91.44 129 THR A C 1
ATOM 1011 O O . THR A 1 129 ? -11.789 -3.412 -12.891 1 91.44 129 THR A O 1
ATOM 1014 N N . ALA A 1 130 ? -13.734 -2.383 -12.227 1 94.31 130 ALA A N 1
ATOM 1015 C CA . ALA A 1 130 ? -14.133 -3.484 -11.359 1 94.31 130 ALA A CA 1
ATOM 1016 C C . ALA A 1 130 ? -15.648 -3.562 -11.227 1 94.31 130 ALA A C 1
ATOM 1018 O O . ALA A 1 130 ? -16.359 -2.645 -11.641 1 94.31 130 ALA A O 1
ATOM 1019 N N . ASP A 1 131 ? -16.125 -4.727 -10.766 1 92.69 131 ASP A N 1
ATOM 1020 C CA . ASP A 1 131 ? -17.547 -4.914 -10.516 1 92.69 131 ASP A CA 1
ATOM 1021 C C . ASP A 1 131 ? -18 -4.086 -9.312 1 92.69 131 ASP A C 1
ATOM 1023 O O . ASP A 1 131 ? -19.156 -3.656 -9.25 1 92.69 131 ASP A O 1
ATOM 1027 N N . CYS A 1 132 ? -17.141 -3.902 -8.367 1 95.31 132 CYS A N 1
ATOM 1028 C CA . CYS A 1 132 ? -17.359 -3.064 -7.195 1 95.31 132 CYS A CA 1
ATOM 1029 C C . CYS A 1 132 ? -16.031 -2.57 -6.625 1 95.31 132 CYS A C 1
ATOM 1031 O O . CYS A 1 132 ? -14.977 -3.1 -6.961 1 95.31 132 CYS A O 1
ATOM 1033 N N . ARG A 1 133 ? -16.156 -1.518 -5.82 1 97.31 133 ARG A N 1
ATOM 1034 C CA . ARG A 1 133 ? -14.984 -0.902 -5.219 1 97.31 133 ARG A CA 1
ATOM 1035 C C . ARG A 1 133 ? -15.109 -0.851 -3.699 1 97.31 133 ARG A C 1
ATOM 1037 O O . ARG A 1 133 ? -16.172 -0.528 -3.17 1 97.31 133 ARG A O 1
ATOM 1044 N N . LEU A 1 134 ? -14.062 -1.253 -3.051 1 97.81 134 LEU A N 1
ATOM 1045 C CA . LEU A 1 134 ? -13.945 -1.018 -1.614 1 97.81 134 LEU A CA 1
ATOM 1046 C C . LEU A 1 134 ? -13.273 0.325 -1.335 1 97.81 134 LEU A C 1
ATOM 1048 O O . LEU A 1 134 ? -12.07 0.481 -1.554 1 97.81 134 LEU A O 1
ATOM 1052 N N . THR A 1 135 ? -14.086 1.265 -0.874 1 95.69 135 THR A N 1
ATOM 1053 C CA . THR A 1 135 ? -13.609 2.641 -0.797 1 95.69 135 THR A CA 1
ATOM 1054 C C . THR A 1 135 ? -14.336 3.402 0.309 1 95.69 135 THR A C 1
ATOM 1056 O O . THR A 1 135 ? -14.922 2.795 1.204 1 95.69 135 THR A O 1
ATOM 1059 N N . LEU A 1 136 ? -14.148 4.703 0.257 1 91.75 136 LEU A N 1
ATOM 1060 C CA . LEU A 1 136 ?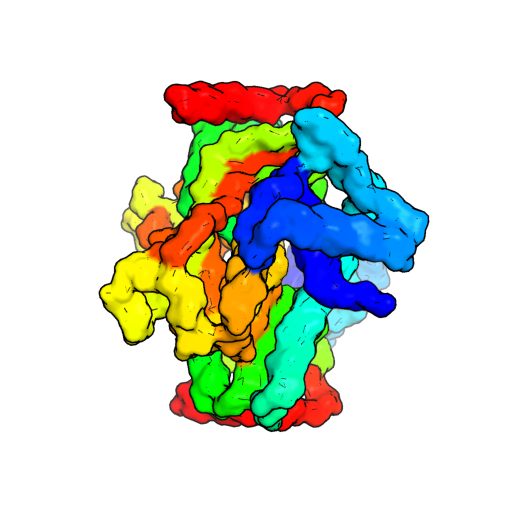 -14.781 5.586 1.233 1 91.75 136 LEU A CA 1
ATOM 1061 C C . LEU A 1 136 ? -16.141 6.074 0.731 1 91.75 136 LEU A C 1
ATOM 1063 O O . LEU A 1 136 ? -16.328 6.273 -0.472 1 91.75 136 LEU A O 1
ATOM 1067 N N . ASP A 1 137 ? -16.953 6.285 1.673 1 91.06 137 ASP A N 1
ATOM 1068 C CA . ASP A 1 137 ? -18.25 6.883 1.336 1 91.06 137 ASP A CA 1
ATOM 1069 C C . ASP A 1 137 ? -18.062 8.227 0.628 1 91.06 137 ASP A C 1
ATOM 1071 O O . ASP A 1 137 ? -18.766 8.523 -0.339 1 91.06 137 ASP A O 1
ATOM 1075 N N . SER A 1 138 ? -17.094 8.969 1.068 1 82.56 138 SER A N 1
ATOM 1076 C CA . SER A 1 138 ? -16.844 10.312 0.563 1 82.56 138 SER A CA 1
ATOM 1077 C C . SER A 1 138 ? -16.312 10.273 -0.864 1 82.56 138 SER A C 1
ATOM 1079 O O . SER A 1 138 ? -16.312 11.289 -1.562 1 82.56 138 SER A O 1
ATOM 1081 N N . LEU A 1 139 ? -15.883 9.133 -1.296 1 84.81 139 LEU A N 1
ATOM 1082 C CA . LEU A 1 139 ? -15.305 9.008 -2.629 1 84.81 139 LEU A CA 1
ATOM 1083 C C . LEU A 1 139 ? -16.281 8.328 -3.584 1 84.81 139 LEU A C 1
ATOM 1085 O O . LEU A 1 139 ? -15.93 8.008 -4.719 1 84.81 139 LEU A O 1
ATOM 1089 N N . ARG A 1 140 ? -17.422 8.141 -3.121 1 87.62 140 ARG A N 1
ATOM 1090 C CA . ARG A 1 140 ? -18.469 7.527 -3.932 1 87.62 140 ARG A CA 1
ATOM 1091 C C . ARG A 1 140 ? -18.797 8.383 -5.148 1 87.62 140 ARG A C 1
ATOM 1093 O O . ARG A 1 140 ? -18.891 9.609 -5.039 1 87.62 140 ARG A O 1
ATOM 1100 N N . HIS A 1 141 ? -18.969 7.691 -6.25 1 88 141 HIS A N 1
ATOM 1101 C CA . HIS A 1 141 ? -19.406 8.398 -7.449 1 88 141 HIS A CA 1
ATOM 1102 C C . HIS A 1 141 ? -20.906 8.594 -7.461 1 88 141 HIS A C 1
ATOM 1104 O O . HIS A 1 141 ? -21.641 7.883 -6.758 1 88 141 HIS A O 1
ATOM 1110 N N . GLU A 1 142 ? -21.375 9.5 -8.289 1 87 142 GLU A N 1
ATOM 1111 C CA . GLU A 1 142 ? -22.797 9.812 -8.383 1 87 142 GLU A CA 1
ATOM 1112 C C . GLU A 1 142 ? -23.594 8.609 -8.883 1 87 142 GLU A C 1
ATOM 1114 O O . GLU A 1 142 ? -24.75 8.398 -8.469 1 87 142 GLU A O 1
ATOM 1119 N N . ASP A 1 143 ? -23.016 7.871 -9.695 1 89.69 143 ASP A N 1
ATOM 1120 C CA . ASP A 1 143 ? -23.719 6.742 -10.297 1 89.69 143 ASP A CA 1
ATOM 1121 C C . ASP A 1 143 ? -23.453 5.453 -9.523 1 89.69 143 ASP A C 1
ATOM 1123 O O . ASP A 1 143 ? -23.562 4.355 -10.078 1 89.69 143 ASP A O 1
ATOM 1127 N N . GLU A 1 144 ? -23.078 5.633 -8.312 1 92.62 144 GLU A N 1
ATOM 1128 C CA . GLU A 1 144 ? -22.797 4.465 -7.488 1 92.62 144 GLU A CA 1
ATOM 1129 C C . GLU A 1 144 ? -23.688 4.43 -6.254 1 92.62 144 GLU A C 1
ATOM 1131 O O . GLU A 1 144 ? -24.172 5.473 -5.793 1 92.62 144 GLU A O 1
ATOM 1136 N N . VAL A 1 145 ? -23.922 3.211 -5.766 1 92.19 145 VAL A N 1
ATOM 1137 C CA . VAL A 1 145 ? -24.516 2.971 -4.453 1 92.19 145 VAL A CA 1
ATOM 1138 C C . VAL A 1 145 ? -23.422 2.627 -3.449 1 92.19 145 VAL A C 1
ATOM 1140 O O . VAL A 1 145 ? -22.438 1.958 -3.791 1 92.19 145 VAL A O 1
ATOM 1143 N N . PHE A 1 146 ? -23.641 3.111 -2.312 1 94.31 146 PHE A N 1
ATOM 1144 C CA . PHE A 1 146 ? -22.688 2.84 -1.243 1 94.31 146 PHE A CA 1
ATOM 1145 C C . PHE A 1 146 ? -23.281 1.871 -0.226 1 94.31 146 PHE A C 1
ATOM 1147 O O . PHE A 1 146 ? -24.344 2.127 0.339 1 94.31 146 PHE A O 1
ATOM 1154 N N . PHE A 1 147 ? -22.562 0.753 0.016 1 94.94 147 PHE A N 1
ATOM 1155 C CA . PHE A 1 147 ? -22.906 -0.238 1.03 1 94.94 147 PHE A CA 1
ATOM 1156 C C . PHE A 1 147 ? -21.906 -0.189 2.189 1 94.94 147 PHE A C 1
ATOM 1158 O O . PHE A 1 147 ? -20.766 -0.642 2.059 1 94.94 147 PHE A O 1
ATOM 1165 N N . PRO A 1 148 ? -22.359 0.357 3.346 1 95.81 148 PRO A N 1
ATOM 1166 C CA . PRO A 1 148 ? -21.422 0.536 4.457 1 95.81 148 PRO A CA 1
ATOM 1167 C C . PRO A 1 148 ? -20.984 -0.789 5.07 1 95.81 148 PRO A C 1
ATOM 1169 O O . PRO A 1 148 ? -21.781 -1.718 5.195 1 95.81 148 PRO A O 1
ATOM 1172 N N . LEU A 1 149 ? -19.703 -0.878 5.398 1 97 149 LEU A N 1
ATOM 1173 C CA . LEU A 1 149 ? -19.156 -2.084 6.016 1 97 149 LEU A CA 1
ATOM 1174 C C . LEU A 1 149 ? -18.641 -1.793 7.422 1 97 149 LEU A C 1
ATOM 1176 O O . LEU A 1 149 ? -19.062 -2.434 8.391 1 97 149 LEU A O 1
ATOM 1180 N N . TRP A 1 150 ? -17.625 -0.811 7.547 1 96.25 150 TRP A N 1
ATOM 1181 C CA . TRP A 1 150 ? -17.109 -0.461 8.867 1 96.25 150 TRP A CA 1
ATOM 1182 C C . TRP A 1 150 ? -16.656 0.994 8.906 1 96.25 150 TRP A C 1
ATOM 1184 O O . TRP A 1 150 ? -16.641 1.674 7.875 1 96.25 150 TRP A O 1
ATOM 1194 N N . GLU A 1 151 ? -16.391 1.454 10.125 1 93.94 151 GLU A N 1
ATOM 1195 C CA . GLU A 1 151 ? -15.891 2.805 10.359 1 93.94 151 GLU A CA 1
ATOM 1196 C C . GLU A 1 151 ? -14.531 2.777 11.047 1 93.94 151 GLU A C 1
ATOM 1198 O O . GLU A 1 151 ? -14.219 1.831 11.773 1 93.94 151 GLU A O 1
ATOM 1203 N N . GLU A 1 152 ? -13.766 3.758 10.695 1 91.75 152 GLU A N 1
ATOM 1204 C CA . GLU A 1 152 ? -12.477 3.951 11.359 1 91.75 152 GLU A CA 1
ATOM 1205 C C . GLU A 1 152 ? -12.328 5.379 11.883 1 91.75 152 GLU A C 1
ATOM 1207 O O . GLU A 1 152 ? -12.688 6.336 11.195 1 91.75 152 GLU A O 1
ATOM 1212 N N . ASP A 1 153 ? -11.758 5.473 13.039 1 89.31 153 ASP A N 1
ATOM 1213 C CA . ASP A 1 153 ? -11.492 6.785 13.625 1 89.31 153 ASP A CA 1
ATOM 1214 C C . ASP A 1 153 ? -10.07 7.242 13.312 1 89.31 153 ASP A C 1
ATOM 1216 O O . ASP A 1 153 ? -9.141 6.43 13.281 1 89.31 153 ASP A O 1
ATOM 1220 N N . TYR A 1 154 ? -9.992 8.516 13.047 1 87.44 154 TYR A N 1
ATOM 1221 C CA . TYR A 1 154 ? -8.656 9.086 12.992 1 87.44 154 TYR A CA 1
ATOM 1222 C C . TYR A 1 154 ? -8.117 9.344 14.398 1 87.44 154 TYR A C 1
ATOM 1224 O O . TYR A 1 154 ? -8.805 9.93 15.234 1 87.44 154 TYR A O 1
ATOM 1232 N N . VAL A 1 155 ? -6.91 8.93 14.633 1 88.81 155 VAL A N 1
ATOM 1233 C CA . VAL A 1 155 ? -6.273 9.039 15.938 1 88.81 155 VAL A CA 1
ATOM 1234 C C . VAL A 1 155 ? -4.852 9.578 15.781 1 88.81 155 VAL A C 1
ATOM 1236 O O . VAL A 1 155 ? -4.227 9.398 14.734 1 88.81 155 VAL A O 1
ATOM 1239 N N . LEU A 1 156 ? -4.473 10.273 16.766 1 90.5 156 LEU A N 1
ATOM 1240 C CA . LEU A 1 156 ? -3.072 10.68 16.766 1 90.5 156 LEU A CA 1
ATOM 1241 C C . LEU A 1 156 ? -2.16 9.492 17.062 1 90.5 156 LEU A C 1
ATOM 1243 O O . LEU A 1 156 ? -2.381 8.75 18.016 1 90.5 156 LEU A O 1
ATOM 1247 N N . CYS A 1 157 ? -1.182 9.328 16.203 1 93 157 CYS A N 1
ATOM 1248 C CA . CYS A 1 157 ? -0.269 8.195 16.312 1 93 157 CYS A CA 1
ATOM 1249 C C . CYS A 1 157 ? 1.125 8.656 16.719 1 93 157 CYS A C 1
ATOM 1251 O O . CYS A 1 157 ? 1.679 9.578 16.125 1 93 157 CYS A O 1
ATOM 1253 N N . VAL A 1 158 ? 1.62 8 17.734 1 95.12 158 VAL A N 1
ATOM 1254 C CA . VAL A 1 158 ? 2.965 8.305 18.219 1 95.12 158 VAL A CA 1
ATOM 1255 C C . VAL A 1 158 ? 3.719 7.004 18.5 1 95.12 158 VAL A C 1
ATOM 1257 O O . VAL A 1 158 ? 3.109 5.977 18.812 1 95.12 158 VAL A O 1
ATOM 1260 N N . PRO A 1 159 ? 5.062 7.035 18.312 1 95.62 159 PRO A N 1
ATOM 1261 C CA . PRO A 1 159 ? 5.816 5.859 18.766 1 95.62 159 PRO A CA 1
ATOM 1262 C C . PRO A 1 159 ? 5.625 5.566 20.25 1 95.62 159 PRO A C 1
ATOM 1264 O O . PRO A 1 159 ? 5.383 6.48 21.031 1 95.62 159 PRO A O 1
ATOM 1267 N N . THR A 1 160 ? 5.793 4.293 20.625 1 94.38 160 THR A N 1
ATOM 1268 C CA . THR A 1 160 ? 5.562 3.869 22 1 94.38 160 THR A CA 1
ATOM 1269 C C . THR A 1 160 ? 6.551 4.547 22.953 1 94.38 160 THR A C 1
ATOM 1271 O O . THR A 1 160 ? 6.238 4.773 24.125 1 94.38 160 THR A O 1
ATOM 1274 N N . GLU A 1 161 ? 7.68 4.98 22.453 1 92.44 161 GLU A N 1
ATOM 1275 C CA . GLU A 1 161 ? 8.703 5.602 23.281 1 92.44 161 GLU A CA 1
ATOM 1276 C C . GLU A 1 161 ? 8.57 7.121 23.297 1 92.44 161 GLU A C 1
ATOM 1278 O O . GLU A 1 161 ? 9.32 7.816 23.969 1 92.44 161 GLU A O 1
ATOM 1283 N N . HIS A 1 162 ? 7.652 7.625 22.562 1 92.62 162 HIS A N 1
ATOM 1284 C CA . HIS A 1 162 ? 7.418 9.062 22.484 1 92.62 162 HIS A CA 1
ATOM 1285 C C . HIS A 1 162 ? 6.84 9.602 23.781 1 92.62 162 HIS A C 1
ATOM 1287 O O . HIS A 1 162 ? 6.02 8.938 24.422 1 92.62 162 HIS A O 1
ATOM 1293 N N . PRO A 1 163 ? 7.18 10.742 24.203 1 89.69 163 PRO A N 1
ATOM 1294 C CA . PRO A 1 163 ? 6.66 11.328 25.438 1 89.69 163 PRO A CA 1
ATOM 1295 C C . PRO A 1 163 ? 5.137 11.383 25.469 1 89.69 163 PRO A C 1
ATOM 1297 O O . PRO A 1 163 ? 4.531 11.172 26.531 1 89.69 163 PRO A O 1
ATOM 1300 N N . LEU A 1 164 ? 4.578 11.594 24.438 1 91.5 164 LEU A N 1
ATOM 1301 C CA . LEU A 1 164 ? 3.125 11.703 24.344 1 91.5 164 LEU A CA 1
ATOM 1302 C C . LEU A 1 164 ? 2.463 10.352 24.578 1 91.5 164 LEU A C 1
ATOM 1304 O O . LEU A 1 164 ? 1.256 10.273 24.812 1 91.5 164 LEU A O 1
ATOM 1308 N N . ALA A 1 165 ? 3.238 9.336 24.438 1 91.12 165 ALA A N 1
ATOM 1309 C CA . ALA A 1 165 ? 2.688 7.992 24.594 1 91.12 165 ALA A CA 1
ATOM 1310 C C . ALA A 1 165 ? 2.164 7.777 26.016 1 91.12 165 ALA A C 1
ATOM 1312 O O . ALA A 1 165 ? 1.376 6.859 26.25 1 91.12 165 ALA A O 1
ATOM 1313 N N . GLN A 1 166 ? 2.562 8.609 26.844 1 89.62 166 GLN A N 1
ATOM 1314 C CA . GLN A 1 166 ? 2.135 8.492 28.234 1 89.62 166 GLN A CA 1
ATOM 1315 C C . GLN A 1 166 ? 0.807 9.203 28.469 1 89.62 166 GLN A C 1
ATOM 1317 O O . GLN A 1 166 ? 0.148 8.984 29.484 1 89.62 166 GLN A O 1
ATOM 1322 N N . ALA A 1 167 ? 0.453 10.047 27.594 1 86.81 167 ALA A N 1
ATOM 1323 C CA . ALA A 1 167 ? -0.816 10.758 27.688 1 86.81 167 ALA A CA 1
ATOM 1324 C C . ALA A 1 167 ? -1.96 9.922 27.125 1 86.81 167 ALA A C 1
ATOM 1326 O O . ALA A 1 167 ? -1.76 9.125 26.203 1 86.81 167 ALA A O 1
ATOM 1327 N N . ASN A 1 168 ? -3.17 10.102 27.656 1 84.38 168 ASN A N 1
ATOM 1328 C CA . ASN A 1 168 ? -4.324 9.391 27.125 1 84.38 168 ASN A CA 1
ATOM 1329 C C . ASN A 1 168 ? -5.07 10.227 26.094 1 84.38 168 ASN A C 1
ATOM 1331 O O . ASN A 1 168 ? -5.742 9.68 25.219 1 84.38 168 ASN A O 1
ATOM 1335 N N . ARG A 1 169 ? -4.895 11.547 26.234 1 87.38 169 ARG A N 1
ATOM 1336 C CA . ARG A 1 169 ? -5.574 12.461 25.328 1 87.38 169 ARG A CA 1
ATOM 1337 C C . ARG A 1 169 ? -4.719 13.695 25.047 1 87.38 169 ARG A C 1
ATOM 1339 O O . ARG A 1 169 ? -3.824 14.023 25.828 1 87.38 169 ARG A O 1
ATOM 1346 N N . ILE A 1 170 ? -5.012 14.289 23.891 1 86 170 ILE A N 1
ATOM 1347 C CA . ILE A 1 170 ? -4.309 15.516 23.516 1 86 170 ILE A CA 1
ATOM 1348 C C . ILE A 1 170 ? -5.312 16.578 23.078 1 86 170 ILE A C 1
ATOM 1350 O O . ILE A 1 170 ? -6.285 16.266 22.375 1 86 170 ILE A O 1
ATOM 1354 N N . ARG A 1 171 ? -5.031 17.781 23.547 1 82.5 171 ARG A N 1
ATOM 1355 C CA . ARG A 1 171 ? -5.852 18.922 23.156 1 82.5 171 ARG A CA 1
ATOM 1356 C C . ARG A 1 171 ? -5.273 19.609 21.906 1 82.5 171 ARG A C 1
ATOM 1358 O O . ARG A 1 171 ? -4.059 19.562 21.688 1 82.5 171 ARG A O 1
ATOM 1365 N N . PRO A 1 172 ? -6.191 20.156 21.125 1 78.75 172 PRO A N 1
ATOM 1366 C CA . PRO A 1 172 ? -5.73 20.812 19.906 1 78.75 172 PRO A CA 1
ATOM 1367 C C . PRO A 1 172 ? -4.594 21.812 20.172 1 78.75 172 PRO A C 1
ATOM 1369 O O . PRO A 1 172 ? -3.654 21.891 19.375 1 78.75 172 PRO A O 1
ATOM 1372 N N . GLU A 1 173 ? -4.582 22.5 21.297 1 76.38 173 GLU A N 1
ATOM 1373 C CA . GLU A 1 173 ? -3.607 23.547 21.609 1 76.38 173 GLU A CA 1
ATOM 1374 C C . GLU A 1 173 ? -2.225 22.953 21.859 1 76.38 173 GLU A C 1
ATOM 1376 O O . GLU A 1 173 ? -1.212 23.641 21.703 1 76.38 173 GLU A O 1
ATOM 1381 N N . GLU A 1 174 ? -2.248 21.703 22.234 1 84 174 GLU A N 1
ATOM 1382 C CA . GLU A 1 174 ? -0.989 21.031 22.562 1 84 174 GLU A CA 1
ATOM 1383 C C . GLU A 1 174 ? -0.281 20.531 21.312 1 84 174 GLU A C 1
ATOM 1385 O O . GLU A 1 174 ? 0.907 20.203 21.344 1 84 174 GLU A O 1
ATOM 1390 N N . LEU A 1 175 ? -0.949 20.547 20.234 1 82.25 175 LEU A N 1
ATOM 1391 C CA . LEU A 1 175 ? -0.417 19.969 19 1 82.25 175 LEU A CA 1
ATOM 1392 C C . LEU A 1 175 ? 0.734 20.812 18.453 1 82.25 175 LEU A C 1
ATOM 1394 O O . LEU A 1 175 ? 1.639 20.281 17.797 1 82.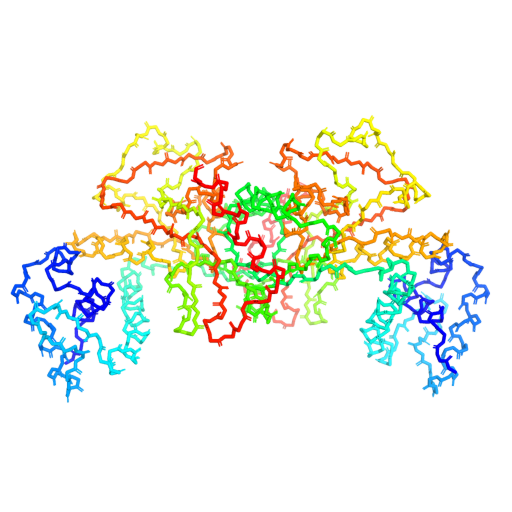25 175 LEU A O 1
ATOM 1398 N N . SER A 1 176 ? 0.703 22.031 18.766 1 78.25 176 SER A N 1
ATOM 1399 C CA . SER A 1 176 ? 1.706 22.953 18.234 1 78.25 176 SER A CA 1
ATOM 1400 C C . SER A 1 176 ? 3.08 22.672 18.844 1 78.25 176 SER A C 1
ATOM 1402 O O . SER A 1 176 ? 4.098 23.141 18.328 1 78.25 176 SER A O 1
ATOM 1404 N N . GLN A 1 177 ? 3.133 21.891 19.844 1 83.75 177 GLN A N 1
ATOM 1405 C CA . GLN A 1 177 ? 4.379 21.609 20.547 1 83.75 177 GLN A CA 1
ATOM 1406 C C . GLN A 1 177 ? 5.133 20.469 19.891 1 83.75 177 GLN A C 1
ATOM 1408 O O . GLN A 1 177 ? 6.289 20.203 20.219 1 83.75 177 GLN A O 1
ATOM 1413 N N . TYR A 1 178 ? 4.469 19.859 18.969 1 88.06 178 TYR A N 1
ATOM 1414 C CA . TYR A 1 178 ? 5.066 18.656 18.406 1 88.06 178 TYR A CA 1
ATOM 1415 C C . TYR A 1 178 ? 5.254 18.812 16.891 1 88.06 178 TYR A C 1
ATOM 1417 O O . TYR A 1 178 ? 4.539 19.578 16.25 1 88.06 178 TYR A O 1
ATOM 1425 N N . ASP A 1 179 ? 6.27 18.094 16.422 1 88.25 179 ASP A N 1
ATOM 1426 C CA . ASP A 1 179 ? 6.48 18.031 14.977 1 88.25 179 ASP A CA 1
ATOM 1427 C C . ASP A 1 179 ? 5.402 17.172 14.305 1 88.25 179 ASP A C 1
ATOM 1429 O O . ASP A 1 179 ? 5.043 16.109 14.805 1 88.25 179 ASP A O 1
ATOM 1433 N N . PHE A 1 180 ? 4.902 17.734 13.18 1 87.44 180 PHE A N 1
ATOM 1434 C CA . PHE A 1 180 ? 3.795 17.062 12.516 1 87.44 180 PHE A CA 1
ATOM 1435 C C . PHE A 1 180 ? 4.191 16.625 11.109 1 87.44 180 PHE A C 1
ATOM 1437 O O . PHE A 1 180 ? 4.891 17.359 10.406 1 87.44 180 PHE A O 1
ATOM 1444 N N . ILE A 1 181 ? 3.732 15.477 10.797 1 90 181 ILE A N 1
ATOM 1445 C CA . ILE A 1 181 ? 3.881 14.969 9.438 1 90 181 ILE A CA 1
ATOM 1446 C C . ILE A 1 181 ? 2.6 15.234 8.648 1 90 181 ILE A C 1
ATOM 1448 O O . ILE A 1 181 ? 1.505 14.883 9.094 1 90 181 ILE A O 1
ATOM 1452 N N . GLU A 1 182 ? 2.762 15.789 7.52 1 82.69 182 GLU A N 1
ATOM 1453 C CA . GLU A 1 182 ? 1.617 16.141 6.68 1 82.69 182 GLU A CA 1
ATOM 1454 C C . GLU A 1 182 ? 1.15 14.938 5.863 1 82.69 182 GLU A C 1
ATOM 1456 O O . GLU A 1 182 ? 1.96 14.258 5.227 1 82.69 182 GLU A O 1
ATOM 1461 N N . CYS A 1 183 ? -0.086 14.656 6.039 1 75.06 183 CYS A N 1
ATOM 1462 C CA . CYS A 1 183 ? -0.717 13.586 5.277 1 75.06 183 CYS A CA 1
ATOM 1463 C C . CYS A 1 183 ? -1.537 14.148 4.121 1 75.06 183 CYS A C 1
ATOM 1465 O O . CYS A 1 183 ? -2.059 15.266 4.207 1 75.06 183 CYS A O 1
ATOM 1467 N N . PRO A 1 184 ? -1.443 13.469 2.914 1 65.25 184 PRO A N 1
ATOM 1468 C CA . PRO A 1 184 ? -2.311 13.938 1.83 1 65.25 184 PRO A CA 1
ATOM 1469 C C . PRO A 1 184 ? -3.738 14.219 2.295 1 65.25 184 PRO A C 1
ATOM 1471 O O . PRO A 1 184 ? -4.164 13.703 3.332 1 65.25 184 PRO A O 1
ATOM 1474 N N . PRO A 1 185 ? -4.316 15.164 1.536 1 56.22 185 PRO A N 1
ATOM 1475 C CA . PRO A 1 185 ? -5.664 15.586 1.928 1 56.22 185 PRO A CA 1
ATOM 1476 C C . PRO A 1 185 ? -6.578 14.406 2.246 1 56.22 185 PRO A C 1
ATOM 1478 O O . PRO A 1 185 ? -6.75 13.508 1.416 1 56.22 185 PRO A O 1
ATOM 1481 N N . CYS A 1 186 ? -6.512 14.062 3.479 1 57.72 186 CYS A N 1
ATOM 1482 C CA . CYS A 1 186 ? -7.559 13.164 3.955 1 57.72 186 CYS A CA 1
ATOM 1483 C C . CYS A 1 186 ? -8.57 13.914 4.809 1 57.72 186 CYS A C 1
ATOM 1485 O O . CYS A 1 186 ? -8.336 15.055 5.203 1 57.72 186 CYS A O 1
ATOM 1487 N N . GLU A 1 187 ? -9.742 13.438 4.676 1 56.44 187 GLU A N 1
ATOM 1488 C CA . GLU A 1 187 ? -10.82 14.016 5.465 1 56.44 187 GLU A CA 1
ATOM 1489 C C . GLU A 1 187 ? -10.328 14.438 6.848 1 56.44 187 GLU A C 1
ATOM 1491 O O . GLU A 1 187 ? -10.672 15.516 7.336 1 56.44 187 GLU A O 1
ATOM 1496 N N . ALA A 1 188 ? -9.422 13.664 7.312 1 57.41 188 ALA A N 1
ATOM 1497 C CA . ALA A 1 188 ? -8.977 13.945 8.68 1 57.41 188 ALA A CA 1
ATOM 1498 C C . ALA A 1 188 ? -8.07 15.172 8.719 1 57.41 188 ALA A C 1
ATOM 1500 O O . ALA A 1 188 ? -8.188 16.016 9.609 1 57.41 188 ALA A O 1
ATOM 1501 N N . HIS A 1 189 ? -7.207 15.094 7.742 1 59.69 189 HIS A N 1
ATOM 1502 C CA . HIS A 1 189 ? -6.301 16.234 7.707 1 59.69 189 HIS A CA 1
ATOM 1503 C C . HIS A 1 189 ? -7.062 17.547 7.492 1 59.69 189 HIS A C 1
ATOM 1505 O O . HIS A 1 189 ? -6.789 18.547 8.156 1 59.69 189 HIS A O 1
ATOM 1511 N N . GLN A 1 190 ? -7.984 17.344 6.645 1 58.34 190 GLN A N 1
ATOM 1512 C CA . GLN A 1 190 ? -8.797 18.531 6.375 1 58.34 190 GLN A CA 1
ATOM 1513 C C . GLN A 1 190 ? -9.539 18.984 7.629 1 58.34 190 GLN A C 1
ATOM 1515 O O . GLN A 1 190 ? -9.602 20.188 7.918 1 58.34 190 GLN A O 1
ATOM 1520 N N . GLN A 1 191 ? -9.992 18.016 8.242 1 59.69 191 GLN A N 1
ATOM 1521 C CA . GLN A 1 191 ? -10.727 18.328 9.461 1 59.69 191 GLN A CA 1
ATOM 1522 C C . GLN A 1 191 ? -9.805 18.891 10.531 1 59.69 191 GLN A C 1
ATOM 1524 O O . GLN A 1 191 ? -10.172 19.844 11.234 1 59.69 191 GLN A O 1
ATOM 1529 N N . THR A 1 192 ? -8.648 18.391 10.609 1 61.09 192 THR A N 1
ATOM 1530 C CA . THR A 1 192 ? -7.699 18.828 11.617 1 61.09 192 THR A CA 1
ATOM 1531 C C . THR A 1 192 ? -7.207 20.25 11.312 1 61.09 192 THR A C 1
ATOM 1533 O O . THR A 1 192 ? -7.141 21.094 12.211 1 61.09 192 THR A O 1
ATOM 1536 N N . ILE A 1 193 ? -6.93 20.375 10.078 1 58.22 193 ILE A N 1
ATOM 1537 C CA . ILE A 1 193 ? -6.461 21.703 9.68 1 58.22 193 ILE A CA 1
ATOM 1538 C C . ILE A 1 193 ? -7.555 22.734 9.938 1 58.22 193 ILE A C 1
ATOM 1540 O O . ILE A 1 193 ? -7.273 23.844 10.398 1 58.22 193 ILE A O 1
ATOM 1544 N N . GLY A 1 194 ? -8.656 22.266 9.594 1 58.5 194 GLY A N 1
ATOM 1545 C CA . GLY A 1 194 ? -9.773 23.156 9.867 1 58.5 194 GLY A CA 1
ATOM 1546 C C . GLY A 1 194 ? -9.898 23.531 11.336 1 58.5 194 GLY A C 1
ATOM 1547 O O . GLY A 1 194 ? -10.141 24.688 11.664 1 58.5 194 GLY A O 1
ATOM 1548 N N . LEU A 1 195 ? -9.68 22.578 12.117 1 56.44 195 LEU A N 1
ATOM 1549 C CA . LEU A 1 195 ? -9.75 22.797 13.562 1 56.44 195 LEU A CA 1
ATOM 1550 C C . LEU A 1 195 ? -8.617 23.703 14.023 1 56.44 195 LEU A C 1
ATOM 1552 O O . LEU A 1 195 ? -8.836 24.594 14.852 1 56.44 195 LEU A O 1
ATOM 1556 N N . LEU A 1 196 ? -7.496 23.453 13.445 1 59.81 196 LEU A N 1
ATOM 1557 C CA . LEU A 1 196 ? -6.328 24.219 13.867 1 59.81 196 LEU A CA 1
ATOM 1558 C C . LEU A 1 196 ? -6.434 25.672 13.383 1 59.81 196 LEU A C 1
ATOM 1560 O O . LEU A 1 196 ? -6.012 26.594 14.086 1 59.81 196 LEU A O 1
ATOM 1564 N N . ALA A 1 197 ? -6.887 25.688 12.297 1 54.22 197 ALA A N 1
ATOM 1565 C CA . ALA A 1 197 ? -7.055 27.031 11.734 1 54.22 197 ALA A CA 1
ATOM 1566 C C . ALA A 1 197 ? -7.984 27.875 12.602 1 54.22 197 ALA A C 1
ATOM 1568 O O . ALA A 1 197 ? -7.758 29.078 12.781 1 54.22 197 ALA A O 1
ATOM 1569 N N . CYS A 1 198 ? -8.93 27.25 13.086 1 50.38 198 CYS A N 1
ATOM 1570 C CA . CYS A 1 198 ? -9.898 27.969 13.914 1 50.38 198 CYS A CA 1
ATOM 1571 C C . CYS A 1 198 ? -9.266 28.422 15.227 1 50.38 198 CYS A C 1
ATOM 1573 O O . CYS A 1 198 ? -9.711 29.391 15.828 1 50.38 198 CYS A O 1
ATOM 1575 N N . SER A 1 199 ? -8.281 27.781 15.633 1 52.25 199 SER A N 1
ATOM 1576 C CA . SER A 1 199 ? -7.664 28.109 16.922 1 52.25 199 SER A CA 1
ATOM 1577 C C . SER A 1 199 ? -6.355 28.859 16.734 1 52.25 199 SER A C 1
ATOM 1579 O O . SER A 1 199 ? -5.582 29.016 17.672 1 52.25 199 SER A O 1
ATOM 1581 N N . ASN A 1 200 ? -6.141 29.438 15.625 1 53.78 200 ASN A N 1
ATOM 1582 C CA . ASN A 1 200 ? -4.891 30.125 15.312 1 53.78 200 ASN A CA 1
ATOM 1583 C C . ASN A 1 200 ? -3.682 29.234 15.609 1 53.78 200 ASN A C 1
ATOM 1585 O O . ASN A 1 200 ? -2.674 29.719 16.141 1 53.78 200 ASN A O 1
ATOM 1589 N N . LEU A 1 201 ? -3.975 28.078 15.664 1 60.16 201 LEU A N 1
ATOM 1590 C CA . LEU A 1 201 ? -2.887 27.141 15.914 1 60.16 201 LEU A CA 1
ATOM 1591 C C . LEU A 1 201 ? -2.201 26.75 14.609 1 60.16 201 LEU A C 1
ATOM 1593 O O . LEU A 1 201 ? -2.834 26.734 13.555 1 60.16 201 LEU A O 1
ATOM 1597 N N . SER A 1 202 ? -0.846 26.812 14.758 1 67.12 202 SER A N 1
ATOM 1598 C CA . SER A 1 202 ? -0.048 26.359 13.625 1 67.12 202 SER A CA 1
ATOM 1599 C C . SER A 1 202 ? 0.67 25.062 13.945 1 67.12 202 SER A C 1
ATOM 1601 O O . SER A 1 202 ? 1.07 24.828 15.086 1 67.12 202 SER A O 1
ATOM 1603 N N . LEU A 1 203 ? 0.682 24.172 13.008 1 74.38 203 LEU A N 1
ATOM 1604 C CA . LEU A 1 203 ? 1.428 22.922 13.141 1 74.38 203 LEU A CA 1
ATOM 1605 C C . LEU A 1 203 ? 2.85 23.078 12.617 1 74.38 203 LEU A C 1
ATOM 1607 O O . LEU A 1 203 ? 3.078 23.812 11.648 1 74.38 203 LEU A O 1
ATOM 1611 N N . ASN A 1 204 ? 3.777 22.531 13.367 1 79.75 204 ASN A N 1
ATOM 1612 C CA . ASN A 1 204 ? 5.145 22.453 12.859 1 79.75 204 ASN A CA 1
ATOM 1613 C C . ASN A 1 204 ? 5.316 21.281 11.883 1 79.75 204 ASN A C 1
ATOM 1615 O O . ASN A 1 204 ? 5.57 20.156 12.305 1 79.75 204 ASN A O 1
ATOM 1619 N N . LEU A 1 205 ? 5.27 21.531 10.617 1 81.69 205 LEU A N 1
ATOM 1620 C CA . LEU A 1 205 ? 5.336 20.484 9.602 1 81.69 205 LEU A CA 1
ATOM 1621 C C . LEU A 1 205 ? 6.781 20.156 9.258 1 81.69 205 LEU A C 1
ATOM 1623 O O . LEU A 1 205 ? 7.543 21.031 8.836 1 81.69 205 LEU A O 1
ATOM 1627 N N . VAL A 1 206 ? 7.168 18.859 9.383 1 86.31 206 VAL A N 1
ATOM 1628 C CA . VAL A 1 206 ? 8.578 18.5 9.25 1 86.31 206 VAL A CA 1
ATOM 1629 C C . VAL A 1 206 ? 8.758 17.5 8.109 1 86.31 206 VAL A C 1
ATOM 1631 O O . VAL A 1 206 ? 9.875 17.281 7.637 1 86.31 206 VAL A O 1
ATOM 1634 N N . ALA A 1 207 ? 7.664 16.891 7.68 1 91.31 207 ALA A N 1
ATOM 1635 C CA . ALA A 1 207 ? 7.703 15.906 6.594 1 91.31 207 ALA A CA 1
ATOM 1636 C C . ALA A 1 207 ? 6.34 15.773 5.926 1 91.31 207 ALA A C 1
ATOM 1638 O O . ALA A 1 207 ? 5.324 16.188 6.488 1 91.31 207 ALA A O 1
ATOM 1639 N N . LYS A 1 208 ? 6.434 15.195 4.77 1 90.38 208 LYS A N 1
ATOM 1640 C CA . LYS A 1 208 ? 5.219 14.977 3.988 1 90.38 208 LYS A CA 1
ATOM 1641 C C . LYS A 1 208 ? 5.254 13.617 3.293 1 90.38 208 LYS A C 1
ATOM 1643 O O . LYS A 1 208 ? 6.32 13.148 2.895 1 90.38 208 LYS A O 1
ATOM 1648 N N . ALA A 1 209 ? 4.125 13.062 3.174 1 93.38 209 ALA A N 1
ATOM 1649 C CA . ALA A 1 209 ? 4.023 11.789 2.469 1 93.38 209 ALA A CA 1
ATOM 1650 C C . ALA A 1 209 ? 2.73 11.711 1.663 1 93.38 209 ALA A C 1
ATOM 1652 O O . ALA A 1 209 ? 1.7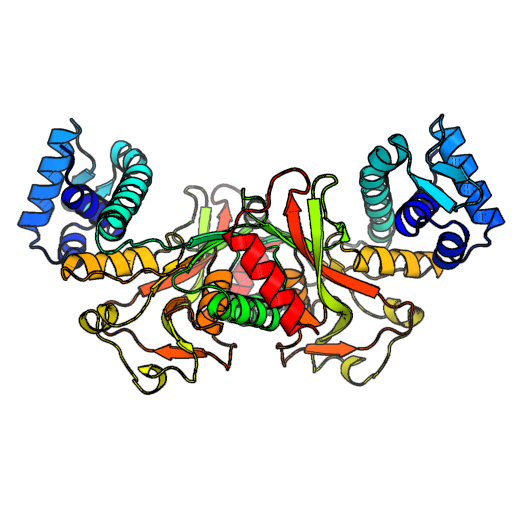03 12.258 2.07 1 93.38 209 ALA A O 1
ATOM 1653 N N . ASP A 1 210 ? 2.754 10.898 0.611 1 90.69 210 ASP A N 1
ATOM 1654 C CA . ASP A 1 210 ? 1.64 10.852 -0.33 1 90.69 210 ASP A CA 1
ATOM 1655 C C . ASP A 1 210 ? 0.624 9.789 0.079 1 90.69 210 ASP A C 1
ATOM 1657 O O . ASP A 1 210 ? -0.463 9.703 -0.496 1 90.69 210 ASP A O 1
ATOM 1661 N N . SER A 1 211 ? 0.961 8.969 1.016 1 91.31 211 SER A N 1
ATOM 1662 C CA . SER A 1 211 ? 0.034 7.945 1.479 1 91.31 211 SER A CA 1
ATOM 1663 C C . SER A 1 211 ? 0.08 7.801 2.998 1 91.31 211 SER A C 1
ATOM 1665 O O . SER A 1 211 ? 1.066 8.18 3.631 1 91.31 211 SER A O 1
ATOM 1667 N N . LYS A 1 212 ? -0.969 7.246 3.52 1 91.88 212 LYS A N 1
ATOM 1668 C CA . LYS A 1 212 ? -1.051 7.078 4.969 1 91.88 212 LYS A CA 1
ATOM 1669 C C . LYS A 1 212 ? -0.053 6.031 5.457 1 91.88 212 LYS A C 1
ATOM 1671 O O . LYS A 1 212 ? 0.477 6.141 6.562 1 91.88 212 LYS A O 1
ATOM 1676 N N . SER A 1 213 ? 0.191 5.066 4.66 1 92.81 213 SER A N 1
ATOM 1677 C CA . SER A 1 213 ? 1.186 4.062 5.02 1 92.81 213 SER A CA 1
ATOM 1678 C C . SER A 1 213 ? 2.582 4.668 5.102 1 92.81 213 SER A C 1
ATOM 1680 O O . SER A 1 213 ? 3.369 4.309 5.98 1 92.81 213 SER A O 1
ATOM 1682 N N . LEU A 1 214 ? 2.863 5.527 4.219 1 94.38 214 LEU A N 1
ATOM 1683 C CA . LEU A 1 214 ? 4.152 6.211 4.258 1 94.38 214 LEU A CA 1
ATOM 1684 C C . LEU A 1 214 ? 4.238 7.145 5.457 1 94.38 214 LEU A C 1
ATOM 1686 O O . LEU A 1 214 ? 5.301 7.281 6.07 1 94.38 214 LEU A O 1
ATOM 1690 N N . VAL A 1 215 ? 3.133 7.762 5.758 1 93.5 215 VAL A N 1
ATOM 1691 C CA . VAL A 1 215 ? 3.088 8.586 6.957 1 93.5 215 VAL A CA 1
ATOM 1692 C C . VAL A 1 215 ? 3.4 7.734 8.188 1 93.5 215 VAL A C 1
ATOM 1694 O O . VAL A 1 215 ? 4.184 8.141 9.047 1 93.5 215 VAL A O 1
ATOM 1697 N N . MET A 1 216 ? 2.84 6.605 8.219 1 94.88 216 MET A N 1
ATOM 1698 C CA . MET A 1 216 ? 3.09 5.695 9.328 1 94.88 216 MET A CA 1
ATOM 1699 C C . MET A 1 216 ? 4.578 5.383 9.453 1 94.88 216 MET A C 1
ATOM 1701 O O . MET A 1 216 ? 5.121 5.352 10.555 1 94.88 216 MET A O 1
ATOM 1705 N N . SER A 1 217 ? 5.191 5.168 8.375 1 95.44 217 SER A N 1
ATOM 1706 C CA . SER A 1 217 ? 6.621 4.871 8.375 1 95.44 217 SER A CA 1
ATOM 1707 C C . SER A 1 217 ? 7.426 6.039 8.938 1 95.44 217 SER A C 1
ATOM 1709 O O . SER A 1 217 ? 8.398 5.836 9.664 1 95.44 217 SER A O 1
ATOM 1711 N N . LEU A 1 218 ? 7.016 7.188 8.555 1 96.25 218 LEU A N 1
ATOM 1712 C CA . LEU A 1 218 ? 7.688 8.383 9.055 1 96.25 218 LEU A CA 1
ATOM 1713 C C . LEU A 1 218 ? 7.492 8.523 10.562 1 96.25 218 LEU A C 1
ATOM 1715 O O . LEU A 1 218 ? 8.422 8.883 11.281 1 96.25 218 LEU A O 1
ATOM 1719 N N . VAL A 1 219 ? 6.281 8.234 11.023 1 96 219 VAL A N 1
ATOM 1720 C CA . VAL A 1 219 ? 6.004 8.289 12.453 1 96 219 VAL A CA 1
ATOM 1721 C C . VAL A 1 219 ? 6.871 7.27 13.195 1 96 219 VAL A C 1
ATOM 1723 O O . VAL A 1 219 ? 7.504 7.598 14.195 1 96 219 VAL A O 1
ATOM 1726 N N . LEU A 1 220 ? 6.938 6.117 12.672 1 95.56 220 LEU A N 1
ATOM 1727 C CA . LEU A 1 220 ? 7.73 5.047 13.266 1 95.56 220 LEU A CA 1
ATOM 1728 C C . LEU A 1 220 ? 9.195 5.445 13.359 1 95.56 220 LEU A C 1
ATOM 1730 O O . LEU A 1 220 ? 9.891 5.074 14.312 1 95.56 220 LEU A O 1
ATOM 1734 N N . ALA A 1 221 ? 9.602 6.203 12.398 1 94.88 221 ALA A N 1
ATOM 1735 C CA . ALA A 1 221 ? 11.008 6.594 12.312 1 94.88 221 ALA A CA 1
ATOM 1736 C C . ALA A 1 221 ? 11.305 7.777 13.227 1 94.88 221 ALA A C 1
ATOM 1738 O O . ALA A 1 221 ? 12.453 8.195 13.367 1 94.88 221 ALA A O 1
ATOM 1739 N N . GLY A 1 222 ? 10.266 8.406 13.719 1 92.81 222 GLY A N 1
ATOM 1740 C CA . GLY A 1 222 ? 10.453 9.453 14.711 1 92.81 222 GLY A CA 1
ATOM 1741 C C . GLY A 1 222 ? 10.508 10.844 14.109 1 92.81 222 GLY A C 1
ATOM 1742 O O . GLY A 1 222 ? 10.953 11.797 14.758 1 92.81 222 GLY A O 1
ATOM 1743 N N . PHE A 1 223 ? 10.031 10.984 12.875 1 93.12 223 PHE A N 1
ATOM 1744 C CA . PHE A 1 223 ? 10.055 12.297 12.242 1 93.12 223 PHE A CA 1
ATOM 1745 C C . PHE A 1 223 ? 9.055 13.234 12.906 1 93.12 223 PHE A C 1
ATOM 1747 O O . PHE A 1 223 ? 9.242 14.453 12.898 1 93.12 223 PHE A O 1
ATOM 1754 N N . GLY A 1 224 ? 8.031 12.672 13.391 1 93.06 224 GLY A N 1
ATOM 1755 C CA . GLY A 1 224 ? 6.934 13.422 13.977 1 93.06 224 GLY A CA 1
ATOM 1756 C C . GLY A 1 224 ? 5.699 12.586 14.234 1 93.06 224 GLY A C 1
ATOM 1757 O O . GLY A 1 224 ? 5.75 11.352 14.141 1 93.06 224 GLY A O 1
ATOM 1758 N N . VAL A 1 225 ? 4.621 13.305 14.602 1 92.44 225 VAL A N 1
ATOM 1759 C CA . VAL A 1 225 ? 3.35 12.633 14.867 1 92.44 225 VAL A CA 1
ATOM 1760 C C . VAL A 1 225 ? 2.336 13 13.789 1 92.44 225 VAL A C 1
ATOM 1762 O O . VAL A 1 225 ? 2.551 13.938 13.016 1 92.44 225 VAL A O 1
ATOM 1765 N N . SER A 1 226 ? 1.316 12.195 13.672 1 91.31 226 SER A N 1
ATOM 1766 C CA . SER A 1 226 ? 0.274 12.469 12.688 1 91.31 226 SER A CA 1
ATOM 1767 C C . SER A 1 226 ? -1.021 11.75 13.039 1 91.31 226 SER A C 1
ATOM 1769 O O . SER A 1 226 ? -1.033 10.867 13.898 1 91.31 226 SER A O 1
ATOM 1771 N N . PHE A 1 227 ? -2.057 12.195 12.344 1 89.06 227 PHE A N 1
ATOM 1772 C CA . PHE A 1 227 ? -3.338 11.508 12.453 1 89.06 227 PHE A CA 1
ATOM 1773 C C . PHE A 1 227 ? -3.467 10.43 11.383 1 89.06 227 PHE A C 1
ATOM 1775 O O . PHE A 1 227 ? -3.24 10.688 10.203 1 89.06 227 PHE A O 1
ATOM 1782 N N . LEU A 1 228 ? -3.791 9.281 11.828 1 91.19 228 LEU A N 1
ATOM 1783 C CA . LEU A 1 228 ? -4.008 8.148 10.938 1 91.19 228 LEU A CA 1
ATOM 1784 C C . LEU A 1 228 ? -5.273 7.387 11.32 1 91.19 228 LEU A C 1
ATOM 1786 O O . LEU A 1 228 ? -5.703 7.434 12.477 1 91.19 228 LEU A O 1
ATOM 1790 N N . PRO A 1 229 ? -5.898 6.738 10.305 1 91.38 229 PRO A N 1
ATOM 1791 C CA . PRO A 1 229 ? -7.004 5.859 10.688 1 91.38 229 PRO A CA 1
ATOM 1792 C C . PRO A 1 229 ? -6.566 4.738 11.633 1 91.38 229 PRO A C 1
ATOM 1794 O O . PRO A 1 229 ? -5.512 4.133 11.422 1 91.38 229 PRO A O 1
ATOM 1797 N N . ASP A 1 230 ? -7.383 4.469 12.633 1 93.38 230 ASP A N 1
ATOM 1798 C CA . ASP A 1 230 ? -7.02 3.463 13.633 1 93.38 230 ASP A CA 1
ATOM 1799 C C . ASP A 1 230 ? -6.883 2.082 12.992 1 93.38 230 ASP A C 1
ATOM 1801 O O . ASP A 1 230 ? -6.062 1.271 13.422 1 93.38 230 ASP A O 1
ATOM 1805 N N . GLY A 1 231 ? -7.625 1.841 11.961 1 93.81 231 GLY A N 1
ATOM 1806 C CA . GLY A 1 231 ? -7.535 0.565 11.266 1 93.81 231 GLY A CA 1
ATOM 1807 C C . GLY A 1 231 ? -6.172 0.324 10.641 1 93.81 231 GLY A C 1
ATOM 1808 O O . GLY A 1 231 ? -5.73 -0.821 10.523 1 93.81 231 GLY A O 1
ATOM 1809 N N . LEU A 1 232 ? -5.551 1.355 10.25 1 91.75 232 LEU A N 1
ATOM 1810 C CA . LEU A 1 232 ? -4.262 1.24 9.57 1 91.75 232 LEU A CA 1
ATOM 1811 C C . LEU A 1 232 ? -3.154 0.894 10.555 1 91.75 232 LEU A C 1
ATOM 1813 O O . LEU A 1 232 ? -2.148 0.288 10.18 1 91.75 232 LEU A O 1
ATOM 1817 N N . ILE A 1 233 ? -3.328 1.232 11.82 1 92.88 233 ILE A N 1
ATOM 1818 C CA . ILE A 1 233 ? -2.229 1.087 12.766 1 92.88 233 ILE A CA 1
ATOM 1819 C C . ILE A 1 233 ? -2.6 0.06 13.836 1 92.88 233 ILE A C 1
ATOM 1821 O O . ILE A 1 233 ? -1.838 -0.167 14.781 1 92.88 233 ILE A O 1
ATOM 1825 N N . GLU A 1 234 ? -3.711 -0.554 13.719 1 91.81 234 GLU A N 1
ATOM 1826 C CA . GLU A 1 234 ? -4.25 -1.419 14.766 1 91.81 234 GLU A CA 1
ATOM 1827 C C . GLU A 1 234 ? -3.326 -2.602 15.031 1 91.81 234 GLU A C 1
ATOM 1829 O O . GLU A 1 234 ? -3.27 -3.107 16.156 1 91.81 234 GLU A O 1
ATOM 1834 N N . ASP A 1 235 ? -2.529 -2.971 14.078 1 88.38 235 ASP A N 1
ATOM 1835 C CA . ASP A 1 235 ? -1.667 -4.133 14.273 1 88.38 235 ASP A CA 1
ATOM 1836 C C . ASP A 1 235 ? -0.207 -3.713 14.422 1 88.38 235 ASP A C 1
ATOM 1838 O O . ASP A 1 235 ? 0.698 -4.543 14.312 1 88.38 235 ASP A O 1
ATOM 1842 N N . GLU A 1 236 ? 0.042 -2.482 14.57 1 93 236 GLU A N 1
ATOM 1843 C CA . GLU A 1 236 ? 1.413 -2 14.703 1 93 236 GLU A CA 1
ATOM 1844 C C . GLU A 1 236 ? 1.776 -1.784 16.172 1 93 236 GLU A C 1
ATOM 1846 O O . GLU A 1 236 ? 1.456 -0.743 16.75 1 93 236 GLU A O 1
ATOM 1851 N N . PRO A 1 237 ? 2.504 -2.674 16.781 1 91.5 237 PRO A N 1
ATOM 1852 C CA . PRO A 1 237 ? 2.758 -2.613 18.219 1 91.5 237 PRO A CA 1
ATOM 1853 C C . PRO A 1 237 ? 3.713 -1.486 18.609 1 91.5 237 PRO A C 1
ATOM 1855 O O . PRO A 1 237 ? 3.805 -1.123 19.781 1 91.5 237 PRO A O 1
ATOM 1858 N N . ARG A 1 238 ? 4.398 -0.941 17.719 1 94.56 238 ARG A N 1
ATOM 1859 C CA . ARG A 1 238 ? 5.406 0.076 18.016 1 94.56 238 ARG A CA 1
ATOM 1860 C C . ARG A 1 238 ? 4.781 1.467 18.062 1 94.56 238 ARG A C 1
ATOM 1862 O O . ARG A 1 238 ? 5.465 2.451 18.344 1 94.56 238 ARG A O 1
ATOM 1869 N N . LEU A 1 239 ? 3.518 1.477 17.75 1 95.75 239 LEU A N 1
ATOM 1870 C CA . LEU A 1 239 ? 2.805 2.75 17.781 1 95.75 239 LEU A CA 1
ATOM 1871 C C . LEU A 1 239 ? 1.721 2.744 18.844 1 95.75 239 LEU A C 1
ATOM 1873 O O . LEU A 1 239 ? 1.123 1.703 19.125 1 95.75 239 LEU A O 1
ATOM 1877 N N . LYS A 1 240 ? 1.508 3.877 19.406 1 95.5 240 LYS A N 1
ATOM 1878 C CA . LYS A 1 240 ? 0.423 4.121 20.359 1 95.5 240 LYS A CA 1
ATOM 1879 C C . LYS A 1 240 ? -0.584 5.117 19.797 1 95.5 240 LYS A C 1
ATOM 1881 O O . LYS A 1 240 ? -0.203 6.09 19.141 1 95.5 240 LYS A O 1
ATOM 1886 N N . GLN A 1 241 ? -1.81 4.809 20.109 1 93.81 241 GLN A N 1
ATOM 1887 C CA . GLN A 1 241 ? -2.889 5.707 19.719 1 93.81 241 GLN A CA 1
ATOM 1888 C C . GLN A 1 241 ? -3.254 6.668 20.844 1 93.81 241 GLN A C 1
ATOM 1890 O O . GLN A 1 241 ? -3.459 6.242 21.984 1 93.81 241 GLN A O 1
ATOM 1895 N N . ILE A 1 242 ? -3.307 7.949 20.484 1 92.5 242 ILE A N 1
ATOM 1896 C CA . ILE A 1 242 ? -3.721 8.969 21.438 1 92.5 242 ILE A CA 1
ATOM 1897 C C . ILE A 1 242 ? -5.039 9.594 20.984 1 92.5 242 ILE A C 1
ATOM 1899 O O . ILE A 1 242 ? -5.172 10.031 19.844 1 92.5 242 ILE A O 1
ATOM 1903 N N . LYS A 1 243 ? -5.93 9.555 21.922 1 87.12 243 LYS A N 1
ATOM 1904 C CA . LYS A 1 243 ? -7.227 10.141 21.594 1 87.12 243 LYS A CA 1
ATOM 1905 C C . LYS A 1 243 ? -7.137 11.656 21.484 1 87.12 243 LYS A C 1
ATOM 1907 O O . LYS A 1 243 ? -6.449 12.305 22.266 1 87.12 243 LYS A O 1
ATOM 1912 N N . PHE A 1 244 ? -7.777 12.164 20.422 1 81.19 244 PHE A N 1
ATOM 1913 C CA . PHE A 1 244 ? -7.863 13.602 20.188 1 81.19 244 PHE A CA 1
ATOM 1914 C C . PHE A 1 244 ? -9.086 14.188 20.891 1 81.19 244 PHE A C 1
ATOM 1916 O O . PHE A 1 244 ? -10.195 13.68 20.734 1 81.19 244 PHE A O 1
ATOM 1923 N N . ASP A 1 245 ? -8.812 15.203 21.719 1 79.5 245 ASP A N 1
ATOM 1924 C CA . ASP A 1 245 ? -9.914 15.891 22.375 1 79.5 245 ASP A CA 1
ATOM 1925 C C . ASP A 1 245 ? -10.523 16.953 21.469 1 79.5 245 ASP A C 1
ATOM 1927 O O . ASP A 1 245 ? -10.312 18.141 21.672 1 79.5 245 ASP A O 1
ATOM 1931 N N . GLY A 1 246 ? -11.297 16.516 20.594 1 73.38 246 GLY A N 1
ATOM 1932 C CA . GLY A 1 246 ? -11.977 17.328 19.594 1 73.38 246 GLY A CA 1
ATOM 1933 C C . GLY A 1 246 ? -13.109 16.609 18.891 1 73.38 246 GLY A C 1
ATOM 1934 O O . GLY A 1 246 ? -13.594 15.578 19.391 1 73.38 246 GLY A O 1
ATOM 1935 N N . PRO A 1 247 ? -13.609 17.234 17.891 1 73.19 247 PRO A N 1
ATOM 1936 C CA . PRO A 1 247 ? -14.648 16.531 17.125 1 73.19 247 PRO A CA 1
ATOM 1937 C C . PRO A 1 247 ? -14.18 15.188 16.594 1 73.19 247 PRO A C 1
ATOM 1939 O O . PRO A 1 247 ? -13.016 15.031 16.219 1 73.19 247 PRO A O 1
ATOM 1942 N N . ARG A 1 248 ? -15.133 14.281 16.594 1 78.31 248 ARG A N 1
ATOM 1943 C CA . ARG A 1 248 ? -14.812 12.969 16.062 1 78.31 248 ARG A CA 1
ATOM 1944 C C . ARG A 1 248 ? -14.484 13.047 14.57 1 78.31 248 ARG A C 1
ATOM 1946 O O . ARG A 1 248 ? -15.273 13.586 13.789 1 78.31 248 ARG A O 1
ATOM 1953 N N . MET A 1 249 ? -13.359 12.648 14.273 1 79.75 249 MET A N 1
ATOM 1954 C CA . MET A 1 249 ? -12.953 12.5 12.875 1 79.75 249 MET A CA 1
ATOM 1955 C C . MET A 1 249 ? -12.906 11.031 12.477 1 79.75 249 MET A C 1
ATOM 1957 O O . MET A 1 249 ? -12.258 10.219 13.133 1 79.75 249 MET A O 1
ATOM 1961 N N . PHE A 1 250 ? -13.75 10.734 11.422 1 84.38 250 PHE A N 1
ATOM 1962 C CA . PHE A 1 250 ? -13.812 9.328 11.062 1 84.38 250 PHE A CA 1
ATOM 1963 C C . PHE A 1 250 ? -14.047 9.164 9.57 1 84.38 250 PHE A C 1
ATOM 1965 O O . PHE A 1 250 ? -14.359 10.133 8.875 1 84.38 250 PHE A O 1
ATOM 1972 N N . ARG A 1 251 ? -13.719 8.039 9.086 1 86.38 251 ARG A N 1
ATOM 1973 C CA . ARG A 1 251 ? -14.023 7.66 7.715 1 86.38 251 ARG A CA 1
ATOM 1974 C C . ARG A 1 251 ? -14.867 6.387 7.668 1 86.38 251 ARG A C 1
ATOM 1976 O O . ARG A 1 251 ? -14.742 5.523 8.539 1 86.38 251 ARG A O 1
ATOM 1983 N N . ARG A 1 252 ? -15.789 6.367 6.719 1 91.31 252 ARG A N 1
ATOM 1984 C CA . ARG A 1 252 ? -16.672 5.219 6.512 1 91.31 252 ARG A CA 1
ATOM 1985 C C . ARG A 1 252 ? -16.25 4.422 5.281 1 91.31 252 ARG A C 1
ATOM 1987 O O . ARG A 1 252 ? -16.172 4.961 4.176 1 91.31 252 ARG A O 1
ATOM 1994 N N . ILE A 1 253 ? -15.961 3.148 5.516 1 95.25 253 ILE A N 1
ATOM 1995 C CA . ILE A 1 253 ? -15.516 2.271 4.438 1 95.25 253 ILE A CA 1
ATOM 1996 C C . ILE A 1 253 ? -16.656 1.347 4.023 1 95.25 253 ILE A C 1
ATOM 1998 O O . ILE A 1 253 ? -17.391 0.831 4.875 1 95.25 253 ILE A O 1
ATOM 2002 N N . GLY A 1 254 ? -16.797 1.221 2.734 1 97.19 254 GLY A N 1
ATOM 2003 C CA . GLY A 1 254 ? -17.844 0.352 2.211 1 97.19 254 GLY A CA 1
ATOM 2004 C C . GLY A 1 254 ? -17.625 -0.033 0.76 1 97.19 254 GLY A C 1
ATOM 2005 O O . GLY A 1 254 ? -16.578 0.26 0.185 1 97.19 254 GLY A O 1
ATOM 2006 N N . LEU A 1 255 ? -18.609 -0.808 0.227 1 96.88 255 LEU A N 1
ATOM 2007 C CA . LEU A 1 255 ? -18.609 -1.209 -1.175 1 96.88 255 LEU A CA 1
ATOM 2008 C C . LEU A 1 255 ? -19.391 -0.219 -2.029 1 96.88 255 LEU A C 1
ATOM 2010 O O . LEU A 1 255 ? -20.516 0.155 -1.683 1 96.88 255 LEU A O 1
ATOM 2014 N N . CYS A 1 256 ? -18.734 0.252 -3.074 1 95.94 256 CYS A N 1
ATOM 2015 C CA . CYS A 1 256 ? -19.422 1.044 -4.086 1 95.94 256 CYS A CA 1
ATOM 2016 C C . CYS A 1 256 ? -19.656 0.227 -5.355 1 95.94 256 CYS A C 1
ATOM 2018 O O . CYS A 1 256 ? -18.75 -0.442 -5.84 1 95.94 256 CYS A O 1
ATOM 2020 N N . TYR A 1 257 ? -20.797 0.281 -5.902 1 93.75 257 TYR A N 1
ATOM 2021 C CA . TYR A 1 257 ? -21.141 -0.424 -7.133 1 93.75 257 TYR A CA 1
ATOM 2022 C C . TYR A 1 257 ? -22.156 0.366 -7.945 1 93.75 257 TYR A C 1
ATOM 2024 O O . TYR A 1 257 ? -22.828 1.264 -7.422 1 93.75 257 TYR A O 1
ATOM 2032 N N . PRO A 1 258 ? -22.234 0.096 -9.211 1 90.12 258 PRO A N 1
ATOM 2033 C CA . PRO A 1 258 ? -23.094 0.903 -10.086 1 90.12 258 PRO A CA 1
ATOM 2034 C C . PRO A 1 258 ? -24.578 0.837 -9.688 1 90.12 258 PRO A C 1
ATOM 2036 O O . PRO A 1 258 ? -25.062 -0.229 -9.305 1 90.12 258 PRO A O 1
ATOM 2039 N N . SER A 1 259 ? -25.25 1.968 -9.812 1 86.12 259 SER A N 1
ATOM 2040 C CA . SER A 1 259 ? -26.656 2.092 -9.414 1 86.12 259 SER A CA 1
ATOM 2041 C C . SER A 1 259 ? -27.578 1.687 -10.555 1 86.12 259 SER A C 1
ATOM 2043 O O . SER A 1 259 ? -28.703 1.232 -10.305 1 86.12 259 SER A O 1
ATOM 2045 N N . HIS A 1 260 ? -27.25 1.971 -11.711 1 77.31 260 HIS A N 1
ATOM 2046 C CA . HIS A 1 260 ? -28.172 1.901 -12.836 1 77.31 260 HIS A CA 1
ATOM 2047 C C . HIS A 1 260 ? -28.188 0.512 -13.461 1 77.31 260 HIS A C 1
ATOM 2049 O O . HIS A 1 260 ? -29.047 0.202 -14.289 1 77.31 260 HIS A O 1
ATOM 2055 N N . GLN A 1 261 ? -27.266 -0.246 -13.227 1 66.5 261 GLN A N 1
ATOM 2056 C CA . GLN A 1 261 ? -27.219 -1.572 -13.836 1 66.5 261 GLN A CA 1
ATOM 2057 C C . GLN A 1 261 ? -27.688 -2.641 -12.859 1 66.5 261 GLN A C 1
ATOM 2059 O O . GLN A 1 261 ? -27.641 -2.443 -11.641 1 66.5 261 GLN A O 1
ATOM 2064 N N . ALA A 1 262 ? -28.453 -3.564 -13.438 1 72.94 262 ALA A N 1
ATOM 2065 C CA . ALA A 1 262 ? -28.719 -4.746 -12.625 1 72.94 262 ALA A CA 1
ATOM 2066 C C . ALA A 1 262 ? -27.453 -5.27 -11.961 1 72.94 262 ALA A C 1
ATOM 2068 O O . ALA A 1 262 ? -26.406 -5.379 -12.617 1 72.94 262 ALA A O 1
ATOM 2069 N N . VAL A 1 263 ? -27.547 -5.34 -10.719 1 79.44 263 VAL A N 1
ATOM 2070 C CA . VAL A 1 263 ? -26.422 -5.875 -9.961 1 79.44 263 VAL A CA 1
ATOM 2071 C C . VAL A 1 263 ? -26.094 -7.293 -10.438 1 79.44 263 VAL A C 1
ATOM 2073 O O . VAL A 1 263 ? -27 -8.133 -10.555 1 79.44 263 VAL A O 1
ATOM 2076 N N . ALA A 1 264 ? -24.875 -7.465 -10.82 1 82.31 264 ALA A N 1
ATOM 2077 C CA . ALA A 1 264 ? -24.469 -8.812 -11.219 1 82.31 264 ALA A CA 1
ATOM 2078 C C . ALA A 1 264 ? -24.828 -9.836 -10.141 1 82.31 264 ALA A C 1
ATOM 2080 O O . ALA A 1 264 ? -24.75 -9.547 -8.945 1 82.31 264 ALA A O 1
ATOM 2081 N N . PRO A 1 265 ? -25.281 -10.953 -10.562 1 82.56 265 PRO A N 1
ATOM 2082 C CA . PRO A 1 265 ? -25.766 -11.969 -9.625 1 82.56 265 PRO A CA 1
ATOM 2083 C C . PRO A 1 265 ? -24.766 -12.258 -8.508 1 82.56 265 PRO A C 1
ATOM 2085 O O . PRO A 1 265 ? -25.156 -12.43 -7.352 1 82.56 265 PRO A O 1
ATOM 2088 N N . THR A 1 266 ? -23.531 -12.336 -8.844 1 89 266 THR A N 1
ATOM 2089 C CA . THR A 1 266 ? -22.5 -12.625 -7.852 1 89 266 THR A CA 1
ATOM 2090 C C . THR A 1 266 ? -22.453 -11.539 -6.785 1 89 266 THR A C 1
ATOM 2092 O O . THR A 1 266 ? -22.406 -11.828 -5.59 1 89 266 THR A O 1
ATOM 2095 N N . LEU A 1 267 ? -22.516 -10.32 -7.215 1 90.88 267 LEU A N 1
ATOM 2096 C CA . LEU A 1 267 ? -22.484 -9.195 -6.285 1 90.88 267 LEU A CA 1
ATOM 2097 C C . LEU A 1 267 ? -23.766 -9.148 -5.457 1 90.88 267 LEU A C 1
ATOM 2099 O O . LEU A 1 267 ? -23.719 -8.852 -4.262 1 90.88 267 LEU A O 1
ATOM 2103 N N . ALA A 1 268 ? -24.875 -9.445 -6.074 1 88.69 268 ALA A N 1
ATOM 2104 C CA . ALA A 1 268 ? -26.141 -9.469 -5.359 1 88.69 268 ALA A CA 1
ATOM 2105 C C . ALA A 1 268 ? -26.109 -10.508 -4.234 1 88.69 268 ALA A C 1
ATOM 2107 O O . ALA A 1 268 ? -26.578 -10.234 -3.125 1 88.69 268 ALA A O 1
ATOM 2108 N N . LYS A 1 269 ? -25.594 -11.625 -4.539 1 89.31 269 LYS A N 1
ATOM 2109 C CA . LYS A 1 269 ? -25.453 -12.68 -3.539 1 89.31 269 LYS A CA 1
ATOM 2110 C C . LYS A 1 269 ? -24.578 -12.227 -2.381 1 89.31 269 LYS A C 1
ATOM 2112 O O . LYS A 1 269 ? -24.891 -12.477 -1.216 1 89.31 269 LYS A O 1
ATOM 2117 N N . LEU A 1 270 ? -23.516 -11.586 -2.695 1 93.62 270 LEU A N 1
ATOM 2118 C CA . LEU A 1 270 ? -22.594 -11.086 -1.678 1 93.62 270 LEU A CA 1
ATOM 2119 C C . LEU A 1 270 ? -23.281 -10.07 -0.776 1 93.62 270 LEU A C 1
ATOM 2121 O O . LEU A 1 270 ? -23.188 -10.164 0.451 1 93.62 270 LEU A O 1
ATOM 2125 N N . LEU A 1 271 ? -23.984 -9.164 -1.406 1 92.19 271 LEU A N 1
ATOM 2126 C CA . LEU A 1 271 ? -24.656 -8.109 -0.651 1 92.19 271 LEU A CA 1
ATOM 2127 C C . LEU A 1 271 ? -25.703 -8.688 0.286 1 92.19 271 LEU A C 1
ATOM 2129 O O . LEU A 1 271 ? -25.844 -8.234 1.425 1 92.19 271 LEU A O 1
ATOM 2133 N N . ARG A 1 272 ? -26.391 -9.641 -0.176 1 90.94 272 ARG A N 1
ATOM 2134 C CA . ARG A 1 272 ? -27.391 -10.305 0.653 1 90.94 272 ARG A CA 1
ATOM 2135 C C . ARG A 1 272 ? -26.75 -10.984 1.853 1 90.94 272 ARG A C 1
ATOM 2137 O O . ARG A 1 272 ? -27.234 -10.883 2.977 1 90.94 272 ARG A O 1
ATOM 2144 N N . TYR A 1 273 ? -25.672 -11.633 1.593 1 93.5 273 TYR A N 1
ATOM 2145 C CA . TYR A 1 273 ? -24.953 -12.305 2.664 1 93.5 273 TYR A CA 1
ATOM 2146 C C . TYR A 1 273 ? -24.453 -11.305 3.699 1 93.5 273 TYR A C 1
ATOM 2148 O O . TYR A 1 273 ? -24.609 -11.523 4.906 1 93.5 273 TYR A O 1
ATOM 2156 N N . LEU A 1 274 ? -23.844 -10.203 3.24 1 93.81 274 LEU A N 1
ATOM 2157 C CA . LEU A 1 274 ? -23.25 -9.203 4.129 1 93.81 274 LEU A CA 1
ATOM 2158 C C . LEU A 1 274 ? -24.328 -8.516 4.957 1 93.81 274 LEU A C 1
ATOM 2160 O O . LEU A 1 274 ? -24.078 -8.117 6.098 1 93.81 274 LEU A O 1
ATOM 2164 N N . THR A 1 275 ? -25.484 -8.391 4.395 1 89.62 275 THR A N 1
ATOM 2165 C CA . THR A 1 275 ? -26.609 -7.781 5.109 1 89.62 275 THR A CA 1
ATOM 2166 C C . THR A 1 275 ? -27.062 -8.68 6.254 1 89.62 275 THR A C 1
ATOM 2168 O O . THR A 1 275 ? -27.406 -8.188 7.336 1 89.62 275 THR A O 1
ATOM 2171 N N . GLN A 1 276 ? -27.016 -9.883 6.059 1 86.5 276 GLN A N 1
ATOM 2172 C CA . GLN A 1 276 ? -27.453 -10.844 7.07 1 86.5 276 GLN A CA 1
ATOM 2173 C C . GLN A 1 276 ? -26.406 -10.984 8.172 1 86.5 276 GLN A C 1
ATOM 2175 O O . GLN A 1 276 ? -26.75 -11.172 9.344 1 86.5 276 GLN A O 1
ATOM 2180 N N . ALA A 1 277 ? -25.188 -10.914 7.758 1 79.75 277 ALA A N 1
ATOM 2181 C CA . ALA A 1 277 ? -24.094 -11.07 8.727 1 79.75 277 ALA A CA 1
ATOM 2182 C C . ALA A 1 277 ? -24.016 -9.859 9.656 1 79.75 277 ALA A C 1
ATOM 2184 O O . ALA A 1 277 ? -23.516 -9.969 10.781 1 79.75 277 ALA A O 1
ATOM 2185 N N . THR A 1 278 ? -24.297 -8.625 9.188 1 66.25 278 THR A N 1
ATOM 2186 C CA . THR A 1 278 ? -24.234 -7.426 10.016 1 66.25 278 THR A CA 1
ATOM 2187 C C . THR A 1 278 ? -25.516 -7.273 10.836 1 66.25 278 THR A C 1
ATOM 2189 O O . THR A 1 278 ? -25.594 -6.41 11.711 1 66.25 278 THR A O 1
ATOM 2192 N N . ALA A 1 279 ? -26.625 -8.148 10.586 1 51.12 279 ALA A N 1
ATOM 2193 C CA . ALA A 1 279 ? -27.844 -8.117 11.391 1 51.12 279 ALA A CA 1
ATOM 2194 C C . ALA A 1 279 ? -27.703 -9 12.625 1 51.12 279 ALA A C 1
ATOM 2196 O O . ALA A 1 279 ? -26.938 -9.961 12.625 1 51.12 279 ALA A O 1
ATOM 2197 N N . MET B 1 1 ? -9.477 40.531 -3.426 1 44.78 1 MET B N 1
ATOM 2198 C CA . MET B 1 1 ? -8.445 39.5 -3.322 1 44.78 1 MET B CA 1
ATOM 2199 C C . MET B 1 1 ? -8.945 38.312 -2.5 1 44.78 1 MET B C 1
ATOM 2201 O O . MET B 1 1 ? -9.547 38.5 -1.441 1 44.78 1 MET B O 1
ATOM 2205 N N . VAL B 1 2 ? -9.125 37.281 -3.076 1 52.94 2 VAL B N 1
ATOM 2206 C CA . VAL B 1 2 ? -9.703 36.125 -2.398 1 52.94 2 VAL B CA 1
ATOM 2207 C C . VAL B 1 2 ? -8.844 35.75 -1.2 1 52.94 2 VAL B C 1
ATOM 2209 O O . VAL B 1 2 ? -7.641 35.5 -1.346 1 52.94 2 VAL B O 1
ATOM 2212 N N . ASP B 1 3 ? -9.359 36.094 0.008 1 62.41 3 ASP B N 1
ATOM 2213 C CA . ASP B 1 3 ? -8.789 35.812 1.318 1 62.41 3 ASP B CA 1
ATOM 2214 C C . ASP B 1 3 ? -8.898 34.312 1.626 1 62.41 3 ASP B C 1
ATOM 2216 O O . ASP B 1 3 ? -9.93 33.688 1.356 1 62.41 3 ASP B O 1
ATOM 2220 N N . LEU B 1 4 ? -7.84 33.781 1.96 1 70.75 4 LEU B N 1
ATOM 2221 C CA . LEU B 1 4 ? -7.766 32.375 2.295 1 70.75 4 LEU B CA 1
ATOM 2222 C C . LEU B 1 4 ? -8.836 32 3.316 1 70.75 4 LEU B C 1
ATOM 2224 O O . LEU B 1 4 ? -9.344 30.875 3.303 1 70.75 4 LEU B O 1
ATOM 2228 N N . ARG B 1 5 ? -9.117 32.969 4.137 1 71.19 5 ARG B N 1
ATOM 2229 C CA . ARG B 1 5 ? -10.156 32.75 5.137 1 71.19 5 ARG B CA 1
ATOM 2230 C C . ARG B 1 5 ? -11.5 32.469 4.477 1 71.19 5 ARG B C 1
ATOM 2232 O O . ARG B 1 5 ? -12.219 31.562 4.91 1 71.19 5 ARG B O 1
ATOM 2239 N N . LEU B 1 6 ? -11.75 33.125 3.41 1 80 6 LEU B N 1
ATOM 2240 C CA . LEU B 1 6 ? -13.023 32.938 2.723 1 80 6 LEU B CA 1
ATOM 2241 C C . LEU B 1 6 ? -13.086 31.594 2.033 1 80 6 LEU B C 1
ATOM 2243 O O . LEU B 1 6 ? -14.141 30.953 2.014 1 80 6 LEU B O 1
ATOM 2247 N N . LEU B 1 7 ? -11.977 31.281 1.517 1 81.38 7 LEU B N 1
ATOM 2248 C CA . LEU B 1 7 ? -11.93 29.969 0.875 1 81.38 7 LEU B CA 1
ATOM 2249 C C . LEU B 1 7 ? -12.133 28.844 1.895 1 81.38 7 LEU B C 1
ATOM 2251 O O . LEU B 1 7 ? -12.773 27.844 1.597 1 81.38 7 LEU B O 1
ATOM 2255 N N . ARG B 1 8 ? -11.695 29.094 3.012 1 78.25 8 ARG B N 1
ATOM 2256 C CA . ARG B 1 8 ? -11.883 28.141 4.098 1 78.25 8 ARG B CA 1
ATOM 2257 C C . ARG B 1 8 ? -13.352 28.016 4.48 1 78.25 8 ARG B C 1
ATOM 2259 O O . ARG B 1 8 ? -13.844 26.922 4.73 1 78.25 8 ARG B O 1
ATOM 2266 N N . PHE B 1 9 ? -13.93 29.141 4.598 1 81.88 9 PHE B N 1
ATOM 2267 C CA . PHE B 1 9 ? -15.367 29.156 4.871 1 81.88 9 PHE B CA 1
ATOM 2268 C C . PHE B 1 9 ? -16.125 28.359 3.818 1 81.88 9 PHE B C 1
ATOM 2270 O O . PHE B 1 9 ? -16.984 27.547 4.152 1 81.88 9 PHE B O 1
ATOM 2277 N N . PHE B 1 10 ? -15.695 28.531 2.633 1 87.88 10 PHE B N 1
ATOM 2278 C CA . PHE B 1 10 ? -16.312 27.859 1.506 1 87.88 10 PHE B CA 1
ATOM 2279 C C . PHE B 1 10 ? -16.156 26.344 1.635 1 87.88 10 PHE B C 1
ATOM 2281 O O . PHE B 1 10 ? -17.141 25.594 1.501 1 87.88 10 PHE B O 1
ATOM 2288 N N . ILE B 1 11 ? -14.992 26.031 1.862 1 84.5 11 ILE B N 1
ATOM 2289 C CA . ILE B 1 11 ? -14.688 24.609 1.965 1 84.5 11 ILE B CA 1
ATOM 2290 C C . ILE B 1 11 ? -15.531 23.984 3.068 1 84.5 11 ILE B C 1
ATOM 2292 O O . ILE B 1 11 ? -16.109 22.906 2.881 1 84.5 11 ILE B O 1
ATOM 2296 N N . ALA B 1 12 ? -15.633 24.594 4.203 1 82.81 12 ALA B N 1
ATOM 2297 C CA . ALA B 1 12 ? -16.406 24.109 5.34 1 82.81 12 ALA B CA 1
ATOM 2298 C C . ALA B 1 12 ? -17.875 23.938 4.977 1 82.81 12 ALA B C 1
ATOM 2300 O O . ALA B 1 12 ? -18.5 22.938 5.301 1 82.81 12 ALA B O 1
ATOM 2301 N N . ILE B 1 13 ? -18.391 24.891 4.305 1 87.5 13 ILE B N 1
ATOM 2302 C CA . ILE B 1 13 ? -19.797 24.859 3.924 1 87.5 13 ILE B CA 1
ATOM 2303 C C . ILE B 1 13 ? -20.047 23.75 2.906 1 87.5 13 ILE B C 1
ATOM 2305 O O . ILE B 1 13 ? -21.047 23.031 2.984 1 87.5 13 ILE B O 1
ATOM 2309 N N . TYR B 1 14 ? -19.141 23.688 1.993 1 86.31 14 TYR B N 1
ATOM 2310 C CA . TYR B 1 14 ? -19.234 22.656 0.958 1 86.31 14 TYR B CA 1
ATOM 2311 C C . TYR B 1 14 ? -19.266 21.266 1.572 1 86.31 14 TYR B C 1
ATOM 2313 O O . TYR B 1 14 ? -20.078 20.422 1.173 1 86.31 14 TYR B O 1
ATOM 2321 N N . GLU B 1 15 ? -18.453 21.094 2.52 1 80.44 15 GLU B N 1
ATOM 2322 C CA . GLU B 1 15 ? -18.281 19.781 3.111 1 80.44 15 GLU B CA 1
ATOM 2323 C C . GLU B 1 15 ? -19.391 19.453 4.094 1 80.44 15 GLU B C 1
ATOM 2325 O O . GLU B 1 15 ? -19.859 18.312 4.172 1 80.44 15 GLU B O 1
ATOM 2330 N N . GLU B 1 16 ? -19.781 20.406 4.859 1 81.56 16 GLU B N 1
ATOM 2331 C CA . GLU B 1 16 ? -20.797 20.203 5.895 1 81.56 16 GLU B CA 1
ATOM 2332 C C . GLU B 1 16 ? -22.203 20.281 5.316 1 81.56 16 GLU B C 1
ATOM 2334 O O . GLU B 1 16 ? -23.156 19.812 5.93 1 81.56 16 GLU B O 1
ATOM 2339 N N . ASN B 1 17 ? -22.344 20.906 4.18 1 84.75 17 ASN B N 1
ATOM 2340 C CA . ASN B 1 17 ? -23.625 21.188 3.551 1 84.75 17 ASN B CA 1
ATOM 2341 C C . ASN B 1 17 ? -24.578 21.875 4.52 1 84.75 17 ASN B C 1
ATOM 2343 O O . ASN B 1 17 ? -25.781 21.656 4.469 1 84.75 17 ASN B O 1
ATOM 2347 N N . ASN B 1 18 ? -24.047 22.406 5.488 1 86.12 18 ASN B N 1
ATOM 2348 C CA . ASN B 1 18 ? -24.75 23.125 6.543 1 86.12 18 ASN B CA 1
ATOM 2349 C C . ASN B 1 18 ? -23.938 24.328 7.047 1 86.12 18 ASN B C 1
ATOM 2351 O O . ASN B 1 18 ? -22.812 24.156 7.508 1 86.12 18 ASN B O 1
ATOM 2355 N N . ILE B 1 19 ? -24.578 25.516 7.023 1 85.88 19 ILE B N 1
ATOM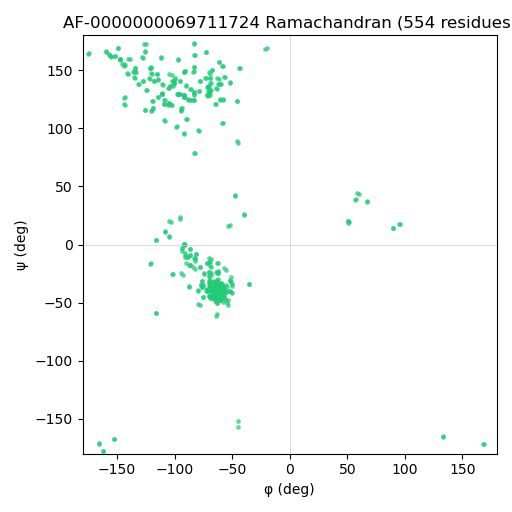 2356 C CA . ILE B 1 19 ? -23.859 26.734 7.336 1 85.88 19 ILE B CA 1
ATOM 2357 C C . ILE B 1 19 ? -23.547 26.781 8.828 1 85.88 19 ILE B C 1
ATOM 2359 O O . ILE B 1 19 ? -22.453 27.188 9.234 1 85.88 19 ILE B O 1
ATOM 2363 N N . THR B 1 20 ? -24.578 26.328 9.641 1 84.5 20 THR B N 1
ATOM 2364 C CA . THR B 1 20 ? -24.375 26.344 11.086 1 84.5 20 THR B CA 1
ATOM 2365 C C . THR B 1 20 ? -23.266 25.375 11.484 1 84.5 20 THR B C 1
ATOM 2367 O O . THR B 1 20 ? -22.391 25.719 12.281 1 84.5 20 THR B O 1
ATOM 2370 N N . ALA B 1 21 ? -23.375 24.312 10.883 1 84.12 21 ALA B N 1
ATOM 2371 C CA . ALA B 1 21 ? -22.328 23.312 11.156 1 84.12 21 ALA B CA 1
ATOM 2372 C C . ALA B 1 21 ? -20.969 23.797 10.664 1 84.12 21 ALA B C 1
ATOM 2374 O O . ALA B 1 21 ? -19.953 23.609 11.336 1 84.12 21 ALA B O 1
ATOM 2375 N N . ALA B 1 22 ? -20.969 24.406 9.547 1 85.5 22 ALA B N 1
ATOM 2376 C CA . ALA B 1 22 ? -19.734 24.953 8.992 1 85.5 22 ALA B CA 1
ATOM 2377 C C . ALA B 1 22 ? -19.172 26.062 9.883 1 85.5 22 ALA B C 1
ATOM 2379 O O . ALA B 1 22 ? -17.969 26.156 10.078 1 85.5 22 ALA B O 1
ATOM 2380 N N . ALA B 1 23 ? -20.031 26.891 10.453 1 80.94 23 ALA B N 1
ATOM 2381 C CA . ALA B 1 23 ? -19.609 27.953 11.344 1 80.94 23 ALA B CA 1
ATOM 2382 C C . ALA B 1 23 ? -18.953 27.391 12.602 1 80.94 23 ALA B C 1
ATOM 2384 O O . ALA B 1 23 ? -17.906 27.906 13.039 1 80.94 23 ALA B O 1
ATOM 2385 N N . THR B 1 24 ? -19.609 26.406 13.07 1 77.12 24 THR B N 1
ATOM 2386 C CA . THR B 1 24 ? -19.031 25.734 14.234 1 77.12 24 THR B CA 1
ATOM 2387 C C . THR B 1 24 ? -17.656 25.172 13.922 1 77.12 24 THR B C 1
ATOM 2389 O O . THR B 1 24 ? -16.719 25.344 14.703 1 77.12 24 THR B O 1
ATOM 2392 N N . ARG B 1 25 ? -17.641 24.719 12.711 1 73.44 25 ARG B N 1
ATOM 2393 C CA . ARG B 1 25 ? -16.391 24.109 12.273 1 73.44 25 ARG B CA 1
ATOM 2394 C C . ARG B 1 25 ? -15.297 25.172 12.117 1 73.44 25 ARG B C 1
ATOM 2396 O O . ARG B 1 25 ? -14.133 24.906 12.43 1 73.44 25 ARG B O 1
ATOM 2403 N N . CYS B 1 26 ? -15.633 26.266 11.695 1 73.38 26 CYS B N 1
ATOM 2404 C CA . CYS B 1 26 ? -14.695 27.359 11.43 1 73.38 26 CYS B CA 1
ATOM 2405 C C . CYS B 1 26 ? -14.523 28.234 12.656 1 73.38 26 CYS B C 1
ATOM 2407 O O . CYS B 1 26 ? -13.789 29.234 12.617 1 73.38 26 CYS B O 1
ATOM 2409 N N . TYR B 1 27 ? -15.25 27.906 13.805 1 69.06 27 TYR B N 1
ATOM 2410 C CA . TYR B 1 27 ? -15.188 28.656 15.055 1 69.06 27 TYR B CA 1
ATOM 2411 C C . TYR B 1 27 ? -15.555 30.109 14.828 1 69.06 27 TYR B C 1
ATOM 2413 O O . TYR B 1 27 ? -14.875 31.016 15.328 1 69.06 27 TYR B O 1
ATOM 2421 N N . VAL B 1 28 ? -16.422 30.234 14.062 1 74.19 28 VAL B N 1
ATOM 2422 C CA . VAL B 1 28 ? -16.969 31.562 13.836 1 74.19 28 VAL B CA 1
ATOM 2423 C C . VAL B 1 28 ? -18.484 31.547 14.008 1 74.19 28 VAL B C 1
ATOM 2425 O O . VAL B 1 28 ? -19.094 30.469 14.117 1 74.19 28 VAL B O 1
ATOM 2428 N N . SER B 1 29 ? -19 32.625 14.203 1 77.19 29 SER B N 1
ATOM 2429 C CA . SER B 1 29 ? -20.453 32.719 14.266 1 77.19 29 SER B CA 1
ATOM 2430 C C . SER B 1 29 ? -21.094 32.469 12.906 1 77.19 29 SER B C 1
ATOM 2432 O O . SER B 1 29 ? -20.453 32.656 11.867 1 77.19 29 SER B O 1
ATOM 2434 N N . GLN B 1 30 ? -22.219 31.891 12.945 1 84.44 30 GLN B N 1
ATOM 2435 C CA . GLN B 1 30 ? -22.953 31.625 11.711 1 84.44 30 GLN B CA 1
ATOM 2436 C C . GLN B 1 30 ? -23.094 32.875 10.867 1 84.44 30 GLN B C 1
ATOM 2438 O O . GLN B 1 30 ? -22.875 32.844 9.648 1 84.44 30 GLN B O 1
ATOM 2443 N N . PRO B 1 31 ? -23.344 34.062 11.445 1 82.69 31 PRO B N 1
ATOM 2444 C CA . PRO B 1 31 ? -23.406 35.281 10.617 1 82.69 31 PRO B CA 1
ATOM 2445 C C . PRO B 1 31 ? -22.078 35.594 9.969 1 82.69 31 PRO B C 1
ATOM 2447 O O . PRO B 1 31 ? -22.031 36.062 8.82 1 82.69 31 PRO B O 1
ATOM 2450 N N . SER B 1 32 ? -21.047 35.406 10.727 1 80.25 32 SER B N 1
ATOM 2451 C CA . SER B 1 32 ? -19.719 35.656 10.195 1 80.25 32 SER B CA 1
ATOM 2452 C C . SER B 1 32 ? -19.406 34.781 9.008 1 80.25 32 SER B C 1
ATOM 2454 O O . SER B 1 32 ? -18.859 35.219 7.996 1 80.25 32 SER B O 1
ATOM 2456 N N . LEU B 1 33 ? -19.672 33.5 9.148 1 86.56 33 LEU B N 1
ATOM 2457 C CA . LEU B 1 33 ? -19.438 32.562 8.07 1 86.56 33 LEU B CA 1
ATOM 2458 C C . LEU B 1 33 ? -20.281 32.906 6.848 1 86.56 33 LEU B C 1
ATOM 2460 O O . LEU B 1 33 ? -19.797 32.844 5.719 1 86.56 33 LEU B O 1
ATOM 2464 N N . SER B 1 34 ? -21.547 33.188 7.129 1 86.81 34 SER B N 1
ATOM 2465 C CA . SER B 1 34 ? -22.469 33.531 6.055 1 86.81 34 SER B CA 1
ATOM 2466 C C . SER B 1 34 ? -22 34.781 5.32 1 86.81 34 SER B C 1
ATOM 2468 O O . SER B 1 34 ? -22.031 34.844 4.086 1 86.81 34 SER B O 1
ATOM 2470 N N . ALA B 1 35 ? -21.531 35.781 6.086 1 84.75 35 ALA B N 1
ATOM 2471 C CA . ALA B 1 35 ? -21.016 37 5.496 1 84.75 35 ALA B CA 1
ATOM 2472 C C . ALA B 1 35 ? -19.766 36.719 4.652 1 84.75 35 ALA B C 1
ATOM 2474 O O . ALA B 1 35 ? -19.609 37.312 3.578 1 84.75 35 ALA B O 1
ATOM 2475 N N . GLY B 1 36 ? -18.922 35.875 5.215 1 85.44 36 GLY B N 1
ATOM 2476 C CA . GLY B 1 36 ? -17.719 35.469 4.473 1 85.44 36 GLY B CA 1
ATOM 2477 C C . GLY B 1 36 ? -18.031 34.812 3.154 1 85.44 36 GLY B C 1
ATOM 2478 O O . GLY B 1 36 ? -17.391 35.062 2.141 1 85.44 36 GLY B O 1
ATOM 2479 N N . LEU B 1 37 ? -18.969 33.938 3.162 1 88.31 37 LEU B N 1
ATOM 2480 C CA . LEU B 1 37 ? -19.391 33.281 1.94 1 88.31 37 LEU B CA 1
ATOM 2481 C C . LEU B 1 37 ? -19.922 34.281 0.919 1 88.31 37 LEU B C 1
ATOM 2483 O O . LEU B 1 37 ? -19.594 34.188 -0.266 1 88.31 37 LEU B O 1
ATOM 2487 N N . LYS B 1 38 ? -20.75 35.125 1.399 1 86.88 38 LYS B N 1
ATOM 2488 C CA . LYS B 1 38 ? -21.312 36.156 0.522 1 86.88 38 LYS B CA 1
ATOM 2489 C C . LYS B 1 38 ? -20.203 37 -0.122 1 86.88 38 LYS B C 1
ATOM 2491 O O . LYS B 1 38 ? -20.266 37.281 -1.317 1 86.88 38 LYS B O 1
ATOM 2496 N N . GLN B 1 39 ? -19.312 37.344 0.722 1 83.44 39 GLN B N 1
ATOM 2497 C CA . GLN B 1 39 ? -18.172 38.094 0.212 1 83.44 39 GLN B CA 1
ATOM 2498 C C . GLN B 1 39 ? -17.438 37.312 -0.871 1 83.44 39 GLN B C 1
ATOM 2500 O O . GLN B 1 39 ? -17.078 37.875 -1.91 1 83.44 39 GLN B O 1
ATOM 2505 N N . LEU B 1 40 ? -17.109 36.094 -0.652 1 86.69 40 LEU B N 1
ATOM 2506 C CA . LEU B 1 40 ? -16.422 35.219 -1.616 1 86.69 40 LEU B CA 1
ATOM 2507 C C . LEU B 1 40 ? -17.219 35.125 -2.916 1 86.69 40 LEU B C 1
ATOM 2509 O O . LEU B 1 40 ? -16.641 35.25 -4.004 1 86.69 40 LEU B O 1
ATOM 2513 N N . GLU B 1 41 ? -18.484 34.906 -2.801 1 88.69 41 GLU B N 1
ATOM 2514 C CA . GLU B 1 41 ? -19.359 34.812 -3.965 1 88.69 41 GLU B CA 1
ATOM 2515 C C . GLU B 1 41 ? -19.359 36.094 -4.773 1 88.69 41 GLU B C 1
ATOM 2517 O O . GLU B 1 41 ? -19.328 36.062 -6.004 1 88.69 41 GLU B O 1
ATOM 2522 N N . GLU B 1 42 ? -19.344 37.219 -4.074 1 84.62 42 GLU B N 1
ATOM 2523 C CA . GLU B 1 42 ? -19.266 38.531 -4.734 1 84.62 42 GLU B CA 1
ATOM 2524 C C . GLU B 1 42 ? -17.953 38.688 -5.48 1 84.62 42 GLU B C 1
ATOM 2526 O O . GLU B 1 42 ? -17.938 39.156 -6.621 1 84.62 42 GLU B O 1
ATOM 2531 N N . GLU B 1 43 ? -16.938 38.281 -4.805 1 81 43 GLU B N 1
ATOM 2532 C CA . GLU B 1 43 ? -15.617 38.438 -5.414 1 81 43 GLU B CA 1
ATOM 2533 C C . GLU B 1 43 ? -15.477 37.531 -6.641 1 81 43 GLU B C 1
ATOM 2535 O O . GLU B 1 43 ? -14.797 37.906 -7.602 1 81 43 GLU B O 1
ATOM 2540 N N . LEU B 1 44 ? -16.125 36.375 -6.559 1 83.31 44 LEU B N 1
ATOM 2541 C CA . LEU B 1 44 ? -16 35.406 -7.637 1 83.31 44 LEU B CA 1
ATOM 2542 C C . LEU B 1 44 ? -17.062 35.656 -8.711 1 83.31 44 LEU B C 1
ATOM 2544 O O . LEU B 1 44 ? -17.016 35.031 -9.789 1 83.31 44 LEU B O 1
ATOM 2548 N N . GLY B 1 45 ? -18.031 36.531 -8.398 1 82.62 45 GLY B N 1
ATOM 2549 C CA . GLY B 1 45 ? -18.984 37 -9.391 1 82.62 45 GLY B CA 1
ATOM 2550 C C . GLY B 1 45 ? -20.234 36.125 -9.484 1 82.62 45 GLY B C 1
ATOM 2551 O O . GLY B 1 45 ? -20.938 36.156 -10.492 1 82.62 45 GLY B O 1
ATOM 2552 N N . GLY B 1 46 ? -20.453 35.25 -8.5 1 84.75 46 GLY B N 1
ATOM 2553 C CA . GLY B 1 46 ? -21.625 34.406 -8.578 1 84.75 46 GLY B CA 1
ATOM 2554 C C . GLY B 1 46 ? -21.828 33.531 -7.34 1 84.75 46 GLY B C 1
ATOM 2555 O O . GLY B 1 46 ? -20.922 33.406 -6.512 1 84.75 46 GLY B O 1
ATOM 2556 N N . PRO B 1 47 ? -23.031 33.031 -7.262 1 88.62 47 PRO B N 1
ATOM 2557 C CA . PRO B 1 47 ? -23.312 32.188 -6.102 1 88.62 47 PRO B CA 1
ATOM 2558 C C . PRO B 1 47 ? -22.625 30.812 -6.18 1 88.62 47 PRO B C 1
ATOM 2560 O O . PRO B 1 47 ? -22.406 30.281 -7.273 1 88.62 47 PRO B O 1
ATOM 2563 N N . LEU B 1 48 ? -22.203 30.375 -5.062 1 92.12 48 LEU B N 1
ATOM 2564 C CA . LEU B 1 48 ? -21.594 29.062 -4.934 1 92.12 48 LEU B CA 1
ATOM 2565 C C . LEU B 1 48 ? -22.578 28.062 -4.344 1 92.12 48 LEU B C 1
ATOM 2567 O O . LEU B 1 48 ? -22.484 26.859 -4.594 1 92.12 48 LEU B O 1
ATOM 2571 N N . PHE B 1 49 ? -23.516 28.578 -3.607 1 92.19 49 PHE B N 1
ATOM 2572 C CA . PHE B 1 49 ? -24.484 27.719 -2.93 1 92.19 49 PHE B CA 1
ATOM 2573 C C . PHE B 1 49 ? -25.906 28.25 -3.102 1 92.19 49 PHE B C 1
ATOM 2575 O O . PHE B 1 49 ? -26.109 29.453 -3.227 1 92.19 49 PHE B O 1
ATOM 2582 N N . GLU B 1 50 ? -26.859 27.312 -3.238 1 88.5 50 GLU B N 1
ATOM 2583 C CA . GLU B 1 50 ? -28.281 27.641 -3.15 1 88.5 50 GLU B CA 1
ATOM 2584 C C . GLU B 1 50 ? -28.812 27.422 -1.736 1 88.5 50 GLU B C 1
ATOM 2586 O O . GLU B 1 50 ? -28.656 26.328 -1.168 1 88.5 50 GLU B O 1
ATOM 2591 N N . ARG B 1 51 ? -29.203 28.562 -1.152 1 81.06 51 ARG B N 1
ATOM 2592 C CA . ARG B 1 51 ? -29.719 28.5 0.212 1 81.06 51 ARG B CA 1
ATOM 2593 C C . ARG B 1 51 ? -31.234 28.375 0.22 1 81.06 51 ARG B C 1
ATOM 2595 O O . ARG B 1 51 ? -31.938 29.047 -0.549 1 81.06 51 ARG B O 1
ATOM 2602 N N . SER B 1 52 ? -31.75 27.234 0.776 1 77.69 52 SER B N 1
ATOM 2603 C CA . SER B 1 52 ? -33.188 27.047 0.958 1 77.69 52 SER B CA 1
ATOM 2604 C C . SER B 1 52 ? -33.5 26.688 2.406 1 77.69 52 SER B C 1
ATOM 2606 O O . SER B 1 52 ? -32.625 26.578 3.242 1 77.69 52 SER B O 1
ATOM 2608 N N . LYS B 1 53 ? -34.781 26.625 2.832 1 73.5 53 LYS B N 1
ATOM 2609 C CA . LYS B 1 53 ? -35.219 26.219 4.164 1 73.5 53 LYS B CA 1
ATOM 2610 C C . LYS B 1 53 ? -34.688 24.844 4.531 1 73.5 53 LYS B C 1
ATOM 2612 O O . LYS B 1 53 ? -34.625 24.484 5.711 1 73.5 53 LYS B O 1
ATOM 2617 N N . LYS B 1 54 ? -34.344 24.094 3.506 1 68.06 54 LYS B N 1
ATOM 2618 C CA . LYS B 1 54 ? -33.938 22.688 3.689 1 68.06 54 LYS B CA 1
ATOM 2619 C C . LYS B 1 54 ? -32.438 22.562 3.891 1 68.06 54 LYS B C 1
ATOM 2621 O O . LYS B 1 54 ? -31.922 21.484 4.18 1 68.06 54 LYS B O 1
ATOM 2626 N N . GLY B 1 55 ? -31.703 23.641 3.73 1 76.75 55 GLY B N 1
ATOM 2627 C CA . GLY B 1 55 ? -30.266 23.594 3.922 1 76.75 55 GLY B CA 1
ATOM 2628 C C . GLY B 1 55 ? -29.5 24.281 2.809 1 76.75 55 GLY B C 1
ATOM 2629 O O . GLY B 1 55 ? -30.016 25.188 2.145 1 76.75 55 GLY B O 1
ATOM 2630 N N . VAL B 1 56 ? -28.156 24.062 2.693 1 85.69 56 VAL B N 1
ATOM 2631 C CA . VAL B 1 56 ? -27.266 24.672 1.715 1 85.69 56 VAL B CA 1
ATOM 2632 C C . VAL B 1 56 ? -26.828 23.625 0.689 1 85.69 56 VAL B C 1
ATOM 2634 O O . VAL B 1 56 ? -26.406 22.531 1.054 1 85.69 56 VAL B O 1
ATOM 2637 N N . LYS B 1 57 ? -27.125 23.859 -0.619 1 87.06 57 LYS B N 1
ATOM 2638 C CA . LYS B 1 57 ? -26.734 22.953 -1.69 1 87.06 57 LYS B CA 1
ATOM 2639 C C . LYS B 1 57 ? -25.672 23.578 -2.58 1 87.06 57 LYS B C 1
ATOM 2641 O O . LYS B 1 57 ? -25.812 24.719 -3.029 1 87.06 57 LYS B O 1
ATOM 2646 N N . ALA B 1 58 ? -24.609 22.844 -2.824 1 88.25 58 ALA B N 1
ATOM 2647 C CA . ALA B 1 58 ? -23.516 23.328 -3.662 1 88.25 58 ALA B CA 1
ATOM 2648 C C . ALA B 1 58 ? -23.938 23.422 -5.125 1 88.25 58 ALA B C 1
ATOM 2650 O O . ALA B 1 58 ? -24.562 22.5 -5.648 1 88.25 58 ALA B O 1
ATOM 2651 N N . LEU B 1 59 ? -23.688 24.547 -5.785 1 88.19 59 LEU B N 1
ATOM 2652 C CA . LEU B 1 59 ? -23.906 24.734 -7.215 1 88.19 59 LEU B CA 1
ATOM 2653 C C . LEU B 1 59 ? -22.734 24.203 -8.023 1 88.19 59 LEU B C 1
ATOM 2655 O O . LEU B 1 59 ? -21.703 23.828 -7.457 1 88.19 59 LEU B O 1
ATOM 2659 N N . ASP B 1 60 ? -22.875 24.203 -9.305 1 81.56 60 ASP B N 1
ATOM 2660 C CA . ASP B 1 60 ? -21.812 23.734 -10.188 1 81.56 60 ASP B CA 1
ATOM 2661 C C . ASP B 1 60 ? -20.531 24.516 -9.969 1 81.56 60 ASP B C 1
ATOM 2663 O O . ASP B 1 60 ? -19.438 23.953 -10.008 1 81.56 60 ASP B O 1
ATOM 2667 N N . SER B 1 61 ? -20.719 25.75 -9.727 1 82.06 61 SER B N 1
ATOM 2668 C CA . SER B 1 61 ? -19.578 26.625 -9.484 1 82.06 61 SER B CA 1
ATOM 2669 C C . SER B 1 61 ? -18.812 26.188 -8.234 1 82.06 61 SER B C 1
ATOM 2671 O O . SER B 1 61 ? -17.578 26.25 -8.203 1 82.06 61 SER B O 1
ATOM 2673 N N . ALA B 1 62 ? -19.531 25.781 -7.234 1 87.56 62 ALA B N 1
ATOM 2674 C CA . ALA B 1 62 ? -18.906 25.312 -6.004 1 87.56 62 ALA B CA 1
ATOM 2675 C C . ALA B 1 62 ? -18.109 24.031 -6.246 1 87.56 62 ALA B C 1
ATOM 2677 O O . ALA B 1 62 ? -17 23.875 -5.734 1 87.56 62 ALA B O 1
ATOM 2678 N N . HIS B 1 63 ? -18.656 23.203 -7.02 1 82.12 63 HIS B N 1
ATOM 2679 C CA . HIS B 1 63 ? -17.984 21.938 -7.332 1 82.12 63 HIS B CA 1
ATOM 2680 C C . HIS B 1 63 ? -16.688 22.172 -8.086 1 82.12 63 HIS B C 1
ATOM 2682 O O . HIS B 1 63 ? -15.703 21.453 -7.879 1 82.12 63 HIS B O 1
ATOM 2688 N N . TYR B 1 64 ? -16.766 23.203 -8.906 1 77.25 64 TYR B N 1
ATOM 2689 C CA . TYR B 1 64 ? -15.57 23.562 -9.672 1 77.25 64 TYR B CA 1
ATOM 2690 C C . TYR B 1 64 ? -14.516 24.188 -8.766 1 77.25 64 TYR B C 1
ATOM 2692 O O . TYR B 1 64 ? -13.32 23.891 -8.906 1 77.25 64 TYR B O 1
ATOM 2700 N N . LEU B 1 65 ? -14.938 24.984 -7.883 1 79.69 65 LEU B N 1
ATOM 2701 C CA . LEU B 1 65 ? -14.016 25.75 -7.047 1 79.69 65 LEU B CA 1
ATOM 2702 C C . LEU B 1 65 ? -13.398 24.859 -5.969 1 79.69 65 LEU B C 1
ATOM 2704 O O . LEU B 1 65 ? -12.266 25.094 -5.539 1 79.69 65 LEU B O 1
ATOM 2708 N N . TYR B 1 66 ? -14.203 23.875 -5.566 1 80.75 66 TYR B N 1
ATOM 2709 C CA . TYR B 1 66 ? -13.82 23.141 -4.371 1 80.75 66 TYR B CA 1
ATOM 2710 C C . TYR B 1 66 ? -12.414 22.578 -4.504 1 80.75 66 TYR B C 1
ATOM 2712 O O . TYR B 1 66 ? -11.547 22.844 -3.664 1 80.75 66 TYR B O 1
ATOM 2720 N N . PRO B 1 67 ? -12.117 21.906 -5.57 1 74.88 67 PRO B N 1
ATOM 2721 C CA . PRO B 1 67 ? -10.766 21.359 -5.668 1 74.88 67 PRO B CA 1
ATOM 2722 C C . PRO B 1 67 ? -9.695 22.438 -5.73 1 74.88 67 PRO B C 1
ATOM 2724 O O . PRO B 1 67 ? -8.602 22.281 -5.18 1 74.88 67 PRO B O 1
ATOM 2727 N N . LEU B 1 68 ? -9.992 23.516 -6.375 1 71.19 68 LEU B N 1
ATOM 2728 C CA . LEU B 1 68 ? -9.055 24.625 -6.496 1 71.19 68 LEU B CA 1
ATOM 2729 C C . LEU B 1 68 ? -8.852 25.312 -5.148 1 71.19 68 LEU B C 1
ATOM 2731 O O . LEU B 1 68 ? -7.723 25.656 -4.789 1 71.19 68 LEU B O 1
ATOM 2735 N N . ALA B 1 69 ? -9.961 25.531 -4.461 1 75.81 69 ALA B N 1
ATOM 2736 C CA . ALA B 1 69 ? -9.914 26.156 -3.146 1 75.81 69 ALA B CA 1
ATOM 2737 C C . ALA B 1 69 ? -9.078 25.328 -2.172 1 75.81 69 ALA B C 1
ATOM 2739 O O . ALA B 1 69 ? -8.25 25.859 -1.437 1 75.81 69 ALA B O 1
ATOM 2740 N N . VAL B 1 70 ? -9.336 24.109 -2.232 1 70.19 70 VAL B N 1
ATOM 2741 C CA . VAL B 1 70 ? -8.602 23.188 -1.362 1 70.19 70 VAL B CA 1
ATOM 2742 C C . VAL B 1 70 ? -7.105 23.281 -1.666 1 70.19 70 VAL B C 1
ATOM 2744 O O . VAL B 1 70 ? -6.289 23.406 -0.751 1 70.19 70 VAL B O 1
ATOM 2747 N N . LYS B 1 71 ? -6.785 23.297 -2.875 1 64.81 71 LYS B N 1
ATOM 2748 C CA . LYS B 1 71 ? -5.391 23.406 -3.297 1 64.81 71 LYS B CA 1
ATOM 2749 C C . LYS B 1 71 ? -4.773 24.719 -2.824 1 64.81 71 LYS B C 1
ATOM 2751 O O . LYS B 1 71 ? -3.648 24.734 -2.32 1 64.81 71 LYS B O 1
ATOM 2756 N N . LEU B 1 72 ? -5.445 25.812 -3.018 1 62.06 72 LEU B N 1
ATOM 2757 C CA . LEU B 1 72 ? -4.941 27.141 -2.676 1 62.06 72 LEU B CA 1
ATOM 2758 C C . LEU B 1 72 ? -4.754 27.281 -1.17 1 62.06 72 LEU B C 1
ATOM 2760 O O . LEU B 1 72 ? -3.752 27.828 -0.713 1 62.06 72 LEU B O 1
ATOM 2764 N N . VAL B 1 73 ? -5.723 26.844 -0.448 1 65.25 73 VAL B N 1
ATOM 2765 C CA . VAL B 1 73 ? -5.617 26.922 1.006 1 65.25 73 VAL B CA 1
ATOM 2766 C C . VAL B 1 73 ? -4.461 26.047 1.483 1 65.25 73 VAL B C 1
ATOM 2768 O O . VAL B 1 73 ? -3.711 26.438 2.381 1 65.25 73 VAL B O 1
ATOM 2771 N N . GLU B 1 74 ? -4.398 25.016 0.778 1 60.72 74 GLU B N 1
ATOM 2772 C CA . GLU B 1 74 ? -3.295 24.109 1.093 1 60.72 74 GLU B CA 1
ATOM 2773 C C . GLU B 1 74 ? -1.947 24.75 0.777 1 60.72 74 GLU B C 1
ATOM 2775 O O . GLU B 1 74 ? -1.004 24.656 1.564 1 60.72 74 GLU B O 1
ATOM 2780 N N . GLU B 1 75 ? -1.869 25.359 -0.338 1 56.53 75 GLU B N 1
ATOM 2781 C CA . GLU B 1 75 ? -0.646 26.047 -0.75 1 56.53 75 GLU B CA 1
ATOM 2782 C C . GLU B 1 75 ? -0.332 27.219 0.168 1 56.53 75 GLU B C 1
ATOM 2784 O O . GLU B 1 75 ? 0.828 27.453 0.513 1 56.53 75 GLU B O 1
ATOM 2789 N N . ALA B 1 76 ? -1.356 28.016 0.534 1 53.94 76 ALA B N 1
ATOM 2790 C CA . ALA B 1 76 ? -1.173 29.172 1.403 1 53.94 76 ALA B CA 1
ATOM 2791 C C . ALA B 1 76 ? -0.732 28.75 2.801 1 53.94 76 ALA B C 1
ATOM 2793 O O . ALA B 1 76 ? 0.054 29.438 3.449 1 53.94 76 ALA B O 1
ATOM 2794 N N . SER B 1 77 ? -1.349 27.719 3.193 1 53.44 77 SER B N 1
ATOM 2795 C CA . SER B 1 77 ? -0.987 27.234 4.52 1 53.44 77 SER B CA 1
ATOM 2796 C C . SER B 1 77 ? 0.481 26.812 4.574 1 53.44 77 SER B C 1
ATOM 2798 O O . SER B 1 77 ? 1.084 26.797 5.652 1 53.44 77 SER B O 1
ATOM 2800 N N . LYS B 1 78 ? 0.876 26.547 3.404 1 49.88 78 LYS B N 1
ATOM 2801 C CA . LYS B 1 78 ? 2.291 26.203 3.301 1 49.88 78 LYS B CA 1
ATOM 2802 C C . LYS B 1 78 ? 3.168 27.453 3.363 1 49.88 78 LYS B C 1
ATOM 2804 O O . LYS B 1 78 ? 4.367 27.359 3.625 1 49.88 78 LYS B O 1
ATOM 2809 N N . LEU B 1 79 ? 2.541 28.625 3.082 1 44.25 79 LEU B N 1
ATOM 2810 C CA . LEU B 1 79 ? 3.281 29.875 2.918 1 44.25 79 LEU B CA 1
ATOM 2811 C C . LEU B 1 79 ? 3.961 30.281 4.219 1 44.25 79 LEU B C 1
ATOM 2813 O O . LEU B 1 79 ? 5.141 30.641 4.223 1 44.25 79 LEU B O 1
ATOM 2817 N N . PRO B 1 80 ? 3.131 30.516 5.27 1 41.47 80 PRO B N 1
ATOM 2818 C CA . PRO B 1 80 ? 3.902 30.969 6.426 1 41.47 80 PRO B CA 1
ATOM 2819 C C . PRO B 1 80 ? 5.039 30.016 6.797 1 41.47 80 PRO B C 1
ATOM 2821 O O . PRO B 1 80 ? 6.113 30.469 7.207 1 41.47 80 PRO B O 1
ATOM 2824 N N . ALA B 1 81 ? 4.672 28.719 6.859 1 41.34 81 ALA B N 1
ATOM 2825 C CA . ALA B 1 81 ? 5.762 27.797 7.145 1 41.34 81 ALA B CA 1
ATOM 2826 C C . ALA B 1 81 ? 6.945 28.031 6.207 1 41.34 81 ALA B C 1
ATOM 2828 O O . ALA B 1 81 ? 8.102 27.844 6.598 1 41.34 81 ALA B O 1
ATOM 2829 N N . LEU B 1 82 ? 6.582 28.5 5.109 1 38.12 82 LEU B N 1
ATOM 2830 C CA . LEU B 1 82 ? 7.641 28.859 4.176 1 38.12 82 LEU B CA 1
ATOM 2831 C C . LEU B 1 82 ? 8.414 30.078 4.676 1 38.12 82 LEU B C 1
ATOM 2833 O O . LEU B 1 82 ? 9.633 30.156 4.516 1 38.12 82 LEU B O 1
ATOM 2837 N N . PHE B 1 83 ? 7.676 31.156 5.145 1 34.78 83 PHE B N 1
ATOM 2838 C CA . PHE B 1 83 ? 8.414 32.344 5.516 1 34.78 83 PHE B CA 1
ATOM 2839 C C . PHE B 1 83 ? 9.039 32.188 6.898 1 34.78 83 PHE B C 1
ATOM 2841 O O . PHE B 1 83 ? 9.914 32.969 7.281 1 34.78 83 PHE B O 1
ATOM 2848 N N . MET B 1 84 ? 8.25 31.797 7.891 1 37.09 84 MET B N 1
ATOM 2849 C CA . MET B 1 84 ? 9.055 31.812 9.109 1 37.09 84 MET B CA 1
ATOM 2850 C C . MET B 1 84 ? 10.414 31.172 8.867 1 37.09 84 MET B C 1
ATOM 2852 O O . MET B 1 84 ? 10.656 30.594 7.801 1 37.09 84 MET B O 1
ATOM 2856 N N . ALA B 1 85 ? 11.133 30.625 10.133 1 39.31 85 ALA B N 1
ATOM 2857 C CA . ALA B 1 85 ? 12.5 30.109 10.164 1 39.31 85 ALA B CA 1
ATOM 2858 C C . ALA B 1 85 ? 12.711 29.047 9.094 1 39.31 85 ALA B C 1
ATOM 2860 O O . ALA B 1 85 ? 12.578 27.844 9.375 1 39.31 85 ALA B O 1
ATOM 2861 N N . LYS B 1 86 ? 11.938 28.906 8.148 1 44 86 LYS B N 1
ATOM 2862 C CA . LYS B 1 86 ? 12.328 27.984 7.086 1 44 86 LYS B CA 1
ATOM 2863 C C . LYS B 1 86 ? 13.812 28.094 6.781 1 44 86 LYS B C 1
ATOM 2865 O O . LYS B 1 86 ? 14.219 28.859 5.914 1 44 86 LYS B O 1
ATOM 2870 N N . ALA B 1 87 ? 14.477 28.453 7.578 1 44.53 87 ALA B N 1
ATOM 2871 C CA . ALA B 1 87 ? 15.906 28.188 7.465 1 44.53 87 ALA B CA 1
ATOM 2872 C C . ALA B 1 87 ? 16.188 27.031 6.5 1 44.53 87 ALA B C 1
ATOM 2874 O O . ALA B 1 87 ? 15.281 26.25 6.188 1 44.53 87 ALA B O 1
ATOM 2875 N N . SER B 1 88 ? 17.484 26.859 6.141 1 57.72 88 SER B N 1
ATOM 2876 C CA . SER B 1 88 ? 18.312 26.062 5.242 1 57.72 88 SER B CA 1
ATOM 2877 C C . SER B 1 88 ? 17.953 24.578 5.32 1 57.72 88 SER B C 1
ATOM 2879 O O . SER B 1 88 ? 18.672 23.781 5.926 1 57.72 88 SER B O 1
ATOM 2881 N N . ARG B 1 89 ? 16.594 24.391 5.363 1 69.12 89 ARG B N 1
ATOM 2882 C CA . ARG B 1 89 ? 16.422 22.938 5.418 1 69.12 89 ARG B CA 1
ATOM 2883 C C . ARG B 1 89 ? 16.781 22.297 4.082 1 69.12 89 ARG B C 1
ATOM 2885 O O . ARG B 1 89 ? 16.484 22.859 3.02 1 69.12 89 ARG B O 1
ATOM 2892 N N . GLN B 1 90 ? 17.547 21.312 4.266 1 81.88 90 GLN B N 1
ATOM 2893 C CA . GLN B 1 90 ? 17.828 20.469 3.107 1 81.88 90 GLN B CA 1
ATOM 2894 C C . GLN B 1 90 ? 16.578 19.688 2.676 1 81.88 90 GLN B C 1
ATOM 2896 O O . GLN B 1 90 ? 15.773 19.281 3.514 1 81.88 90 GLN B O 1
ATOM 2901 N N . LYS B 1 91 ? 16.312 19.703 1.38 1 87 91 LYS B N 1
ATOM 2902 C CA . LYS B 1 91 ? 15.141 19.016 0.854 1 87 91 LYS B CA 1
ATOM 2903 C C . LYS B 1 91 ? 15.531 17.688 0.207 1 87 91 LYS B C 1
ATOM 2905 O O . LYS B 1 91 ? 16.578 17.594 -0.43 1 87 91 LYS B O 1
ATOM 2910 N N . LEU B 1 92 ? 14.719 16.703 0.412 1 93.06 92 LEU B N 1
ATOM 2911 C CA . LEU B 1 92 ? 14.883 15.398 -0.221 1 93.06 92 LEU B CA 1
ATOM 2912 C C . LEU B 1 92 ? 13.531 14.781 -0.567 1 93.06 92 LEU B C 1
ATOM 2914 O O . LEU B 1 92 ? 12.656 14.672 0.293 1 93.06 92 LEU B O 1
ATOM 2918 N N . ARG B 1 93 ? 13.375 14.539 -1.802 1 94.56 93 ARG B N 1
ATOM 2919 C CA . ARG B 1 93 ? 12.195 13.828 -2.281 1 94.56 93 ARG B CA 1
ATOM 2920 C C . ARG B 1 93 ? 12.523 12.375 -2.613 1 94.56 93 ARG B C 1
ATOM 2922 O O . ARG B 1 93 ? 13.375 12.109 -3.463 1 94.56 93 ARG B O 1
ATOM 2929 N N . LEU B 1 94 ? 11.844 11.469 -1.917 1 97.06 94 LEU B N 1
ATOM 2930 C CA . LEU B 1 94 ? 12.102 10.047 -2.061 1 97.06 94 LEU B CA 1
ATOM 2931 C C . LEU B 1 94 ? 10.859 9.32 -2.57 1 97.06 94 LEU B C 1
ATOM 2933 O O . LEU B 1 94 ? 9.812 9.352 -1.927 1 97.06 94 LEU B O 1
ATOM 2937 N N . ALA B 1 95 ? 10.961 8.711 -3.75 1 97.69 95 ALA B N 1
ATOM 2938 C CA . ALA B 1 95 ? 9.891 7.852 -4.246 1 97.69 95 ALA B CA 1
ATOM 2939 C C . ALA B 1 95 ? 10.008 6.441 -3.672 1 97.69 95 ALA B C 1
ATOM 2941 O O . ALA B 1 95 ? 11.094 5.844 -3.693 1 97.69 95 ALA B O 1
ATOM 2942 N N . VAL B 1 96 ? 8.914 5.93 -3.164 1 97.44 96 VAL B N 1
ATOM 2943 C CA . VAL B 1 96 ? 8.945 4.641 -2.484 1 97.44 96 VAL B CA 1
ATOM 2944 C C . VAL B 1 96 ? 8.031 3.65 -3.205 1 97.44 96 VAL B C 1
ATOM 2946 O O . VAL B 1 96 ? 6.844 3.914 -3.387 1 97.44 96 VAL B O 1
ATOM 2949 N N . MET B 1 97 ? 8.602 2.559 -3.6 1 94.88 97 MET B N 1
ATOM 2950 C CA . MET B 1 97 ? 7.789 1.521 -4.223 1 94.88 97 MET B CA 1
ATOM 2951 C C . MET B 1 97 ? 6.832 0.9 -3.213 1 94.88 97 MET B C 1
ATOM 2953 O O . MET B 1 97 ? 7.145 0.814 -2.025 1 94.88 97 MET B O 1
ATOM 2957 N N . PRO B 1 98 ? 5.699 0.432 -3.66 1 91.5 98 PRO B N 1
ATOM 2958 C CA . PRO B 1 98 ? 4.754 -0.221 -2.75 1 91.5 98 PRO B CA 1
ATOM 2959 C C . PRO B 1 98 ? 5.223 -1.606 -2.309 1 91.5 98 PRO B C 1
ATOM 2961 O O . PRO B 1 98 ? 6.184 -2.143 -2.865 1 91.5 98 PRO B O 1
ATOM 2964 N N . ASP B 1 99 ? 4.605 -2.145 -1.285 1 91.5 99 ASP B N 1
ATOM 2965 C CA . ASP B 1 99 ? 4.773 -3.52 -0.824 1 91.5 99 ASP B CA 1
ATOM 2966 C C . ASP B 1 99 ? 6.18 -3.744 -0.269 1 91.5 99 ASP B C 1
ATOM 2968 O O . ASP B 1 99 ? 6.801 -4.773 -0.538 1 91.5 99 ASP B O 1
ATOM 2972 N N . LEU B 1 100 ? 6.664 -2.748 0.377 1 94.44 100 LEU B N 1
ATOM 2973 C CA . LEU B 1 100 ? 7.906 -2.896 1.13 1 94.44 100 LEU B CA 1
ATOM 2974 C C . LEU B 1 100 ? 7.621 -3.168 2.604 1 94.44 100 LEU B C 1
ATOM 2976 O O . LEU B 1 100 ? 6.512 -2.906 3.084 1 94.44 100 LEU B O 1
ATOM 2980 N N . SER B 1 101 ? 8.656 -3.732 3.203 1 94.75 101 SER B N 1
ATOM 2981 C CA . SER B 1 101 ? 8.586 -3.912 4.648 1 94.75 101 SER B CA 1
ATOM 2982 C C . SER B 1 101 ? 8.438 -2.574 5.367 1 94.75 101 SER B C 1
ATOM 2984 O O . SER B 1 101 ? 9.242 -1.662 5.16 1 94.75 101 SER B O 1
ATOM 2986 N N . GLN B 1 102 ? 7.402 -2.545 6.148 1 92.12 102 GLN B N 1
ATOM 2987 C CA . GLN B 1 102 ? 7.203 -1.33 6.93 1 92.12 102 GLN B CA 1
ATOM 2988 C C . GLN B 1 102 ? 8.336 -1.123 7.93 1 92.12 102 GLN B C 1
ATOM 2990 O O . GLN B 1 102 ? 8.805 0.001 8.125 1 92.12 102 GLN B O 1
ATOM 2995 N N . ARG B 1 103 ? 8.766 -2.139 8.508 1 92.69 103 ARG B N 1
ATOM 2996 C CA . ARG B 1 103 ? 9.836 -2.102 9.5 1 92.69 103 ARG B CA 1
ATOM 2997 C C . ARG B 1 103 ? 11.148 -1.64 8.883 1 92.69 103 ARG B C 1
ATOM 2999 O O . ARG B 1 103 ? 11.812 -0.749 9.414 1 92.69 103 ARG B O 1
ATOM 3006 N N . ARG B 1 104 ? 11.484 -2.207 7.816 1 96.25 104 ARG B N 1
ATOM 3007 C CA . ARG B 1 104 ? 12.75 -1.879 7.168 1 96.25 104 ARG B CA 1
ATOM 3008 C C . ARG B 1 104 ? 12.719 -0.469 6.586 1 96.25 104 ARG B C 1
ATOM 3010 O O . ARG B 1 104 ? 13.719 0.249 6.629 1 96.25 104 ARG B O 1
ATOM 3017 N N . LEU B 1 105 ? 11.586 -0.103 6.027 1 97.38 105 LEU B N 1
ATOM 3018 C CA . LEU B 1 105 ? 11.438 1.269 5.555 1 97.38 105 LEU B CA 1
ATOM 3019 C C . LEU B 1 105 ? 11.594 2.26 6.703 1 97.38 105 LEU B C 1
ATOM 3021 O O . LEU B 1 105 ? 12.32 3.254 6.574 1 97.38 105 LEU B O 1
ATOM 3025 N N . ALA B 1 106 ? 10.977 1.983 7.812 1 96.12 106 ALA B N 1
ATOM 3026 C CA . ALA B 1 106 ? 11.109 2.844 8.984 1 96.12 106 ALA B CA 1
ATOM 3027 C C . ALA B 1 106 ? 12.562 2.918 9.445 1 96.12 106 ALA B C 1
ATOM 3029 O O . ALA B 1 106 ? 13.039 3.982 9.844 1 96.12 106 ALA B O 1
ATOM 3030 N N . GLY B 1 107 ? 13.203 1.812 9.391 1 96.19 107 GLY B N 1
ATOM 3031 C CA . GLY B 1 107 ? 14.617 1.791 9.734 1 96.19 107 GLY B CA 1
ATOM 3032 C C . GLY B 1 107 ? 15.453 2.693 8.844 1 96.19 107 GLY B C 1
ATOM 3033 O O . GLY B 1 107 ? 16.312 3.434 9.336 1 96.19 107 GLY B O 1
ATOM 3034 N N . LEU B 1 108 ? 15.219 2.613 7.617 1 97.44 108 LEU B N 1
ATOM 3035 C CA . LEU B 1 108 ? 15.922 3.482 6.68 1 97.44 108 LEU B CA 1
ATOM 3036 C C . LEU B 1 108 ? 15.625 4.949 6.973 1 97.44 108 LEU B C 1
ATOM 3038 O O . LEU B 1 108 ? 16.531 5.781 6.965 1 97.44 108 LEU B O 1
ATOM 3042 N N . LEU B 1 109 ? 14.391 5.242 7.18 1 97.31 109 LEU B N 1
ATOM 3043 C CA . LEU B 1 109 ? 13.992 6.621 7.461 1 97.31 109 LEU B CA 1
ATOM 3044 C C . LEU B 1 109 ? 14.641 7.121 8.742 1 97.31 109 LEU B C 1
ATOM 3046 O O . LEU B 1 109 ? 14.992 8.297 8.852 1 97.31 109 LEU B O 1
ATOM 3050 N N . THR B 1 110 ? 14.789 6.262 9.711 1 95.62 110 TH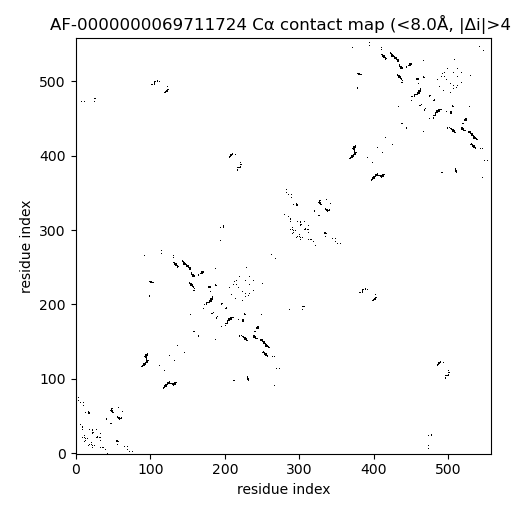R B N 1
ATOM 3051 C CA . THR B 1 110 ? 15.508 6.617 10.93 1 95.62 110 THR B CA 1
ATOM 3052 C C . THR B 1 110 ? 16.953 7.02 10.602 1 95.62 110 THR B C 1
ATOM 3054 O O . THR B 1 110 ? 17.438 8.031 11.102 1 95.62 110 THR B O 1
ATOM 3057 N N . GLN B 1 111 ? 17.562 6.258 9.781 1 95.5 111 GLN B N 1
ATOM 3058 C CA . GLN B 1 111 ? 18.922 6.559 9.367 1 95.5 111 GLN B CA 1
ATOM 3059 C C . GLN B 1 111 ? 18.984 7.887 8.617 1 95.5 111 GLN B C 1
ATOM 3061 O O . GLN B 1 111 ? 19.922 8.664 8.797 1 95.5 111 GLN B O 1
ATOM 3066 N N . ILE B 1 112 ? 18.047 8.117 7.797 1 95.69 112 ILE B N 1
ATOM 3067 C CA . ILE B 1 112 ? 17.984 9.375 7.051 1 95.69 112 ILE B CA 1
ATOM 3068 C C . ILE B 1 112 ? 17.875 10.547 8.023 1 95.69 112 ILE B C 1
ATOM 3070 O O . ILE B 1 112 ? 18.562 11.555 7.871 1 95.69 112 ILE B O 1
ATOM 3074 N N . ASN B 1 113 ? 16.969 10.367 8.945 1 91.75 113 ASN B N 1
ATOM 3075 C CA . ASN B 1 113 ? 16.766 11.398 9.961 1 91.75 113 ASN B CA 1
ATOM 3076 C C . ASN B 1 113 ? 18.047 11.672 10.742 1 91.75 113 ASN B C 1
ATOM 3078 O O . ASN B 1 113 ? 18.328 12.82 11.102 1 91.75 113 ASN B O 1
ATOM 3082 N N . GLN B 1 114 ? 18.844 10.711 10.992 1 91.44 114 GLN B N 1
ATOM 3083 C CA . GLN B 1 114 ? 20.094 10.828 11.734 1 91.44 114 GLN B CA 1
ATOM 3084 C C . GLN B 1 114 ? 21.188 11.445 10.867 1 91.44 114 GLN B C 1
ATOM 3086 O O . GLN B 1 114 ? 22.016 12.219 11.359 1 91.44 114 GLN B O 1
ATOM 3091 N N . ALA B 1 115 ? 21.141 11.148 9.695 1 90.62 115 ALA B N 1
ATOM 3092 C CA . ALA B 1 115 ? 22.188 11.555 8.766 1 90.62 115 ALA B CA 1
ATOM 3093 C C . ALA B 1 115 ? 22.062 13.039 8.422 1 90.62 115 ALA B C 1
ATOM 3095 O O . ALA B 1 115 ? 23.078 13.711 8.164 1 90.62 115 ALA B O 1
ATOM 3096 N N . ILE B 1 116 ? 20.891 13.531 8.336 1 90.5 116 ILE B N 1
ATOM 3097 C CA . ILE B 1 116 ? 20.672 14.891 7.836 1 90.5 116 ILE B CA 1
ATOM 3098 C C . ILE B 1 116 ? 19.859 15.688 8.844 1 90.5 116 ILE B C 1
ATOM 3100 O O . ILE B 1 116 ? 18.672 15.43 9.031 1 90.5 116 ILE B O 1
ATOM 3104 N N . SER B 1 117 ? 20.453 16.656 9.352 1 85.12 117 SER B N 1
ATOM 3105 C CA . SER B 1 117 ? 19.766 17.516 10.305 1 85.12 117 SER B CA 1
ATOM 3106 C C . SER B 1 117 ? 18.828 18.5 9.594 1 85.12 117 SER B C 1
ATOM 3108 O O . SER B 1 117 ? 19.172 19.016 8.523 1 85.12 117 SER B O 1
ATOM 3110 N N . HIS B 1 118 ? 17.656 18.781 10.102 1 82.38 118 HIS B N 1
ATOM 3111 C CA . HIS B 1 118 ? 16.703 19.766 9.594 1 82.38 118 HIS B CA 1
ATOM 3112 C C . HIS B 1 118 ? 16.281 19.422 8.172 1 82.38 118 HIS B C 1
ATOM 3114 O O . HIS B 1 118 ? 16.328 20.266 7.281 1 82.38 118 HIS B O 1
ATOM 3120 N N . LEU B 1 119 ? 16.031 18.219 7.949 1 88.12 119 LEU B N 1
ATOM 3121 C CA . LEU B 1 119 ? 15.625 17.719 6.637 1 88.12 119 LEU B CA 1
ATOM 3122 C C . LEU B 1 119 ? 14.125 17.906 6.43 1 88.12 119 LEU B C 1
ATOM 3124 O O . LEU B 1 119 ? 13.328 17.625 7.328 1 88.12 119 LEU B O 1
ATOM 3128 N N . ASP B 1 120 ? 13.836 18.516 5.305 1 87.88 120 ASP B N 1
ATOM 3129 C CA . ASP B 1 120 ? 12.461 18.484 4.797 1 87.88 120 ASP B CA 1
ATOM 3130 C C . ASP B 1 120 ? 12.242 17.312 3.859 1 87.88 120 ASP B C 1
ATOM 3132 O O . ASP B 1 120 ? 12.547 17.391 2.67 1 87.88 120 ASP B O 1
ATOM 3136 N N . LEU B 1 121 ? 11.711 16.219 4.406 1 94 121 LEU B N 1
ATOM 3137 C CA . LEU B 1 121 ? 11.578 14.969 3.666 1 94 121 LEU B CA 1
ATOM 3138 C C . LEU B 1 121 ? 10.172 14.828 3.084 1 94 121 LEU B C 1
ATOM 3140 O O . LEU B 1 121 ? 9.18 15.047 3.781 1 94 121 LEU B O 1
ATOM 3144 N N . GLU B 1 122 ? 10.164 14.531 1.827 1 94.19 122 GLU B N 1
ATOM 3145 C CA . GLU B 1 122 ? 8.906 14.227 1.148 1 94.19 122 GLU B CA 1
ATOM 3146 C C . GLU B 1 122 ? 8.922 12.82 0.568 1 94.19 122 GLU B C 1
ATOM 3148 O O . GLU B 1 122 ? 9.75 12.5 -0.282 1 94.19 122 GLU B O 1
ATOM 3153 N N . LEU B 1 123 ? 8.055 11.984 1.083 1 96.94 123 LEU B N 1
ATOM 3154 C CA . LEU B 1 123 ? 7.863 10.664 0.493 1 96.94 123 LEU B CA 1
ATOM 3155 C C . LEU B 1 123 ? 6.746 10.695 -0.547 1 96.94 123 LEU B C 1
ATOM 3157 O O . LEU B 1 123 ? 5.617 11.078 -0.241 1 96.94 123 LEU B O 1
ATOM 3161 N N . VAL B 1 124 ? 7.074 10.211 -1.757 1 94.56 124 VAL B N 1
ATOM 3162 C CA . VAL B 1 124 ? 6.105 10.336 -2.844 1 94.56 124 VAL B CA 1
ATOM 3163 C C . VAL B 1 124 ? 5.84 8.961 -3.459 1 94.56 124 VAL B C 1
ATOM 3165 O O . VAL B 1 124 ? 6.559 8 -3.182 1 94.56 124 VAL B O 1
ATOM 3168 N N . ASP B 1 125 ? 4.801 8.922 -4.242 1 91.75 125 ASP B N 1
ATOM 3169 C CA . ASP B 1 125 ? 4.449 7.684 -4.93 1 91.75 125 ASP B CA 1
ATOM 3170 C C . ASP B 1 125 ? 5.566 7.246 -5.871 1 91.75 125 ASP B C 1
ATOM 3172 O O . ASP B 1 125 ? 6.309 8.086 -6.395 1 91.75 125 ASP B O 1
ATOM 3176 N N . TYR B 1 126 ? 5.52 6.035 -6.113 1 91.56 126 TYR B N 1
ATOM 3177 C CA . TYR B 1 126 ? 6.602 5.395 -6.852 1 91.56 126 TYR B CA 1
ATOM 3178 C C . TYR B 1 126 ? 6.758 6.012 -8.234 1 91.56 126 TYR B C 1
ATOM 3180 O O . TYR B 1 126 ? 7.875 6.141 -8.742 1 91.56 126 TYR B O 1
ATOM 3188 N N . GLN B 1 127 ? 5.75 6.434 -8.883 1 88.12 127 GLN B N 1
ATOM 3189 C CA . GLN B 1 127 ? 5.805 6.934 -10.25 1 88.12 127 GLN B CA 1
ATOM 3190 C C . GLN B 1 127 ? 6.02 8.445 -10.273 1 88.12 127 GLN B C 1
ATOM 3192 O O . GLN B 1 127 ? 6.176 9.031 -11.344 1 88.12 127 GLN B O 1
ATOM 3197 N N . SER B 1 128 ? 6.133 9.031 -9.148 1 91.25 128 SER B N 1
ATOM 3198 C CA . SER B 1 128 ? 6.312 10.477 -9.07 1 91.25 128 SER B CA 1
ATOM 3199 C C . SER B 1 128 ? 7.777 10.859 -9.258 1 91.25 128 SER B C 1
ATOM 3201 O O . SER B 1 128 ? 8.672 10.055 -9.023 1 91.25 128 SER B O 1
ATOM 3203 N N . THR B 1 129 ? 8.031 12.062 -9.75 1 91.5 129 THR B N 1
ATOM 3204 C CA . THR B 1 129 ? 9.383 12.586 -9.844 1 91.5 129 THR B CA 1
ATOM 3205 C C . THR B 1 129 ? 10.008 12.742 -8.461 1 91.5 129 THR B C 1
ATOM 3207 O O . THR B 1 129 ? 9.359 13.234 -7.531 1 91.5 129 THR B O 1
ATOM 3210 N N . ALA B 1 130 ? 11.266 12.273 -8.352 1 94.44 130 ALA B N 1
ATOM 3211 C CA . ALA B 1 130 ? 11.945 12.312 -7.059 1 94.44 130 ALA B CA 1
ATOM 3212 C C . ALA B 1 130 ? 13.453 12.422 -7.238 1 94.44 130 ALA B C 1
ATOM 3214 O O . ALA B 1 130 ? 13.969 12.25 -8.352 1 94.44 130 ALA B O 1
ATOM 3215 N N . ASP B 1 131 ? 14.133 12.828 -6.156 1 92.81 131 ASP B N 1
ATOM 3216 C CA . ASP B 1 131 ? 15.594 12.898 -6.156 1 92.81 131 ASP B CA 1
ATOM 3217 C C . ASP B 1 131 ? 16.203 11.5 -6.176 1 92.81 131 ASP B C 1
ATOM 3219 O O . ASP B 1 131 ? 17.297 11.297 -6.711 1 92.81 131 ASP B O 1
ATOM 3223 N N . CYS B 1 132 ? 15.547 10.57 -5.582 1 95.38 132 CYS B N 1
ATOM 3224 C CA . CYS B 1 132 ? 15.922 9.156 -5.578 1 95.38 132 CYS B CA 1
ATOM 3225 C C . CYS B 1 132 ? 14.703 8.273 -5.348 1 95.38 132 CYS B C 1
ATOM 3227 O O . CYS B 1 132 ? 13.656 8.758 -4.914 1 95.38 132 CYS B O 1
ATOM 3229 N N . ARG B 1 133 ? 14.891 7.008 -5.707 1 97.31 133 ARG B N 1
ATOM 3230 C CA . ARG B 1 133 ? 13.812 6.039 -5.586 1 97.31 133 ARG B CA 1
ATOM 3231 C C . ARG B 1 133 ? 14.242 4.84 -4.746 1 97.31 133 ARG B C 1
ATOM 3233 O O . ARG B 1 133 ? 15.359 4.332 -4.906 1 97.31 133 ARG B O 1
ATOM 3240 N N . LEU B 1 134 ? 13.383 4.48 -3.83 1 97.88 134 LEU B N 1
ATOM 3241 C CA . LEU B 1 134 ? 13.547 3.209 -3.135 1 97.88 134 LEU B CA 1
ATOM 3242 C C . LEU B 1 134 ? 12.82 2.09 -3.871 1 97.88 134 LEU B C 1
ATOM 3244 O O . LEU B 1 134 ? 11.586 2.039 -3.871 1 97.88 134 LEU B O 1
ATOM 3248 N N . THR B 1 135 ? 13.609 1.227 -4.496 1 95.81 135 THR B N 1
ATOM 3249 C CA . THR B 1 135 ? 13.023 0.263 -5.422 1 95.81 135 THR B CA 1
ATOM 3250 C C . THR B 1 135 ? 13.883 -0.998 -5.504 1 95.81 135 THR B C 1
ATOM 3252 O O . THR B 1 135 ? 14.703 -1.253 -4.621 1 95.81 135 THR B O 1
ATOM 3255 N N . LEU B 1 136 ? 13.555 -1.79 -6.512 1 91.62 136 LEU B N 1
ATOM 3256 C CA . LEU B 1 136 ? 14.281 -3.035 -6.742 1 91.62 136 LEU B CA 1
ATOM 3257 C C . LEU B 1 136 ? 15.445 -2.814 -7.699 1 91.62 136 LEU B C 1
ATOM 3259 O O . LEU B 1 136 ? 15.359 -1.987 -8.609 1 91.62 136 LEU B O 1
ATOM 3263 N N . ASP B 1 137 ? 16.422 -3.586 -7.465 1 91.12 137 ASP B N 1
ATOM 3264 C CA . ASP B 1 137 ? 17.547 -3.572 -8.398 1 91.12 137 ASP B CA 1
ATOM 3265 C C . ASP B 1 137 ? 17.078 -3.877 -9.82 1 91.12 137 ASP B C 1
ATOM 3267 O O . ASP B 1 137 ? 17.547 -3.246 -10.773 1 91.12 137 ASP B O 1
ATOM 3271 N N . SER B 1 138 ? 16.172 -4.77 -9.93 1 82.56 138 SER B N 1
ATOM 3272 C CA . SER B 1 138 ? 15.68 -5.242 -11.227 1 82.56 138 SER B CA 1
ATOM 3273 C C . SER B 1 138 ? 14.867 -4.164 -11.938 1 82.56 138 SER B C 1
ATOM 3275 O O . SER B 1 138 ? 14.625 -4.258 -13.141 1 82.56 138 SER B O 1
ATOM 3277 N N . LEU B 1 139 ? 14.477 -3.168 -11.227 1 84.94 139 LEU B N 1
ATOM 3278 C CA . LEU B 1 139 ? 13.656 -2.111 -11.805 1 84.94 139 LEU B CA 1
ATOM 3279 C C . LEU B 1 139 ? 14.477 -0.852 -12.055 1 84.94 139 LEU B C 1
ATOM 3281 O O . LEU B 1 139 ? 13.93 0.194 -12.406 1 84.94 139 LEU B O 1
ATOM 3285 N N . ARG B 1 140 ? 15.711 -0.982 -11.852 1 87.62 140 ARG B N 1
ATOM 3286 C CA . ARG B 1 140 ? 16.625 0.134 -12.078 1 87.62 140 ARG B CA 1
ATOM 3287 C C . ARG B 1 140 ? 16.609 0.569 -13.539 1 87.62 140 ARG B C 1
ATOM 3289 O O . ARG B 1 140 ? 16.578 -0.269 -14.445 1 87.62 140 ARG B O 1
ATOM 3296 N N . HIS B 1 141 ? 16.609 1.881 -13.695 1 88.25 141 HIS B N 1
ATOM 3297 C CA . HIS B 1 141 ? 16.703 2.408 -15.055 1 88.25 141 HIS B CA 1
ATOM 3298 C C . HIS B 1 141 ? 18.156 2.457 -15.523 1 88.25 141 HIS B C 1
ATOM 3300 O O . HIS B 1 141 ? 19.078 2.436 -14.703 1 88.25 141 HIS B O 1
ATOM 3306 N N . GLU B 1 142 ? 18.344 2.576 -16.812 1 87.12 142 GLU B N 1
ATOM 3307 C CA . GLU B 1 142 ? 19.672 2.6 -17.406 1 87.12 142 GLU B CA 1
ATOM 3308 C C . GLU B 1 142 ? 20.469 3.818 -16.938 1 87.12 142 GLU B C 1
ATOM 3310 O O . GLU B 1 142 ? 21.688 3.748 -16.766 1 87.12 142 GLU B O 1
ATOM 3315 N N . ASP B 1 143 ? 19.812 4.852 -16.734 1 89.94 143 ASP B N 1
ATOM 3316 C CA . ASP B 1 143 ? 20.484 6.094 -16.359 1 89.94 143 ASP B CA 1
ATOM 3317 C C . ASP B 1 143 ? 20.5 6.27 -14.836 1 89.94 143 ASP B C 1
ATOM 3319 O O . ASP B 1 143 ? 20.625 7.391 -14.344 1 89.94 143 ASP B O 1
ATOM 3323 N N . GLU B 1 144 ? 20.391 5.188 -14.18 1 92.81 144 GLU B N 1
ATOM 3324 C CA . GLU B 1 144 ? 20.391 5.238 -12.727 1 92.81 144 GLU B CA 1
ATOM 3325 C C . GLU B 1 144 ? 21.531 4.395 -12.148 1 92.81 144 GLU B C 1
ATOM 3327 O O . GLU B 1 144 ? 21.984 3.438 -12.781 1 92.81 144 GLU B O 1
ATOM 3332 N N . VAL B 1 145 ? 21.969 4.809 -10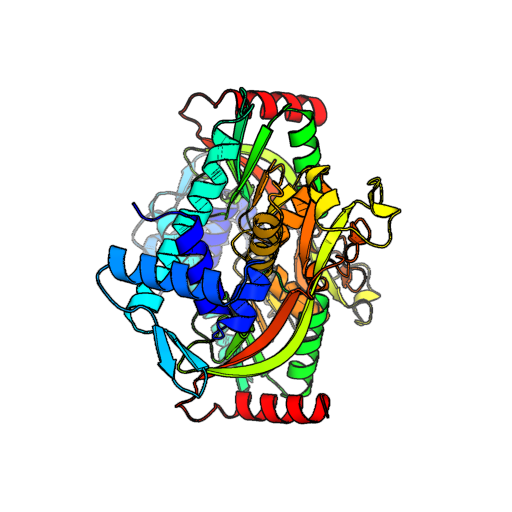.969 1 92.19 145 VAL B N 1
ATOM 3333 C CA . VAL B 1 145 ? 22.844 4 -10.117 1 92.19 145 VAL B CA 1
ATOM 3334 C C . VAL B 1 145 ? 22.016 3.318 -9.031 1 92.19 145 VAL B C 1
ATOM 3336 O O . VAL B 1 145 ? 21.062 3.9 -8.516 1 92.19 145 VAL B O 1
ATOM 3339 N N . PHE B 1 146 ? 22.422 2.152 -8.766 1 94.19 146 PHE B N 1
ATOM 3340 C CA . PHE B 1 146 ? 21.734 1.395 -7.723 1 94.19 146 PHE B CA 1
ATOM 3341 C C . PHE B 1 146 ? 22.625 1.264 -6.488 1 94.19 146 PHE B C 1
ATOM 3343 O O . PHE B 1 146 ? 23.75 0.77 -6.574 1 94.19 146 PHE B O 1
ATOM 3350 N N . PHE B 1 147 ? 22.094 1.711 -5.332 1 94.81 147 PHE B N 1
ATOM 3351 C CA . PHE B 1 147 ? 22.734 1.573 -4.031 1 94.81 147 PHE B CA 1
ATOM 3352 C C . PHE B 1 147 ? 22.016 0.542 -3.174 1 94.81 147 PHE B C 1
ATOM 3354 O O . PHE B 1 147 ? 20.922 0.809 -2.66 1 94.81 147 PHE B O 1
ATOM 3361 N N . PRO B 1 148 ? 22.641 -0.658 -3.006 1 95.75 148 PRO B N 1
ATOM 3362 C CA . PRO B 1 148 ? 21.938 -1.728 -2.287 1 95.75 148 PRO B CA 1
ATOM 3363 C C . PRO B 1 148 ? 21.766 -1.423 -0.801 1 95.75 148 PRO B C 1
ATOM 3365 O O . PRO B 1 148 ? 22.656 -0.86 -0.171 1 95.75 148 PRO B O 1
ATOM 3368 N N . LEU B 1 149 ? 20.594 -1.751 -0.271 1 96.94 149 LEU B N 1
ATOM 3369 C CA . LEU B 1 149 ? 20.312 -1.532 1.144 1 96.94 149 LEU B CA 1
ATOM 3370 C C . LEU B 1 149 ? 20.078 -2.855 1.861 1 96.94 149 LEU B C 1
ATOM 3372 O O . LEU B 1 149 ? 20.75 -3.164 2.848 1 96.94 149 LEU B O 1
ATOM 3376 N N . TRP B 1 150 ? 19.016 -3.67 1.383 1 96.25 150 TRP B N 1
ATOM 3377 C CA . TRP B 1 150 ? 18.75 -4.961 2.006 1 96.25 150 TRP B CA 1
ATOM 3378 C C . TRP B 1 150 ? 18.172 -5.945 0.995 1 96.25 150 TRP B C 1
ATOM 3380 O O . TRP B 1 150 ? 17.859 -5.57 -0.141 1 96.25 150 TRP B O 1
ATOM 3390 N N . GLU B 1 151 ? 18.109 -7.195 1.418 1 93.88 151 GLU B N 1
ATOM 3391 C CA . GLU B 1 151 ? 17.531 -8.266 0.614 1 93.88 151 GLU B CA 1
ATOM 3392 C C . GLU B 1 151 ? 16.359 -8.922 1.329 1 93.88 151 GLU B C 1
ATOM 3394 O O . GLU B 1 151 ? 16.297 -8.922 2.561 1 93.88 151 GLU B O 1
ATOM 3399 N N . GLU B 1 152 ? 15.43 -9.344 0.521 1 91.75 152 GLU B N 1
ATOM 3400 C CA . GLU B 1 152 ? 14.297 -10.102 1.031 1 91.75 152 GLU B CA 1
ATOM 3401 C C . GLU B 1 152 ? 14.125 -11.414 0.268 1 91.75 152 GLU B C 1
ATOM 3403 O O . GLU B 1 152 ? 14.234 -11.438 -0.959 1 91.75 152 GLU B O 1
ATOM 3408 N N . ASP B 1 153 ? 13.797 -12.422 1.005 1 89.31 153 ASP B N 1
ATOM 3409 C CA . ASP B 1 153 ? 13.531 -13.719 0.398 1 89.31 153 ASP B CA 1
ATOM 3410 C C . ASP B 1 153 ? 12.031 -13.914 0.159 1 89.31 153 ASP B C 1
ATOM 3412 O O . ASP B 1 153 ? 11.211 -13.469 0.964 1 89.31 153 ASP B O 1
ATOM 3416 N N . TYR B 1 154 ? 11.766 -14.516 -0.979 1 87.44 154 TYR B N 1
ATOM 3417 C CA . TYR B 1 154 ? 10.391 -14.961 -1.176 1 87.44 154 TYR B CA 1
ATOM 3418 C C . TYR B 1 154 ? 10.133 -16.266 -0.426 1 87.44 154 TYR B C 1
ATOM 3420 O O . TYR B 1 154 ? 10.914 -17.219 -0.526 1 87.44 154 TYR B O 1
ATOM 3428 N N . VAL B 1 155 ? 9.055 -16.312 0.286 1 88.75 155 VAL B N 1
ATOM 3429 C CA . VAL B 1 155 ? 8.695 -17.453 1.109 1 88.75 155 VAL B CA 1
ATOM 3430 C C . VAL B 1 155 ? 7.227 -17.812 0.89 1 88.75 155 VAL B C 1
ATOM 3432 O O . VAL B 1 155 ? 6.418 -16.953 0.542 1 88.75 155 VAL B O 1
ATOM 3435 N N . LEU B 1 156 ? 6.992 -19.062 1.013 1 90.38 156 LEU B N 1
ATOM 3436 C CA . LEU B 1 156 ? 5.586 -19.453 0.99 1 90.38 156 LEU B CA 1
ATOM 3437 C C . LEU B 1 156 ? 4.879 -19.031 2.27 1 90.38 156 LEU B C 1
ATOM 3439 O O . LEU B 1 156 ? 5.367 -19.281 3.373 1 90.38 156 LEU B O 1
ATOM 3443 N N . CYS B 1 157 ? 3.768 -18.359 2.096 1 93 157 CYS B N 1
ATOM 3444 C CA . CYS B 1 157 ? 3.02 -17.844 3.232 1 93 157 CYS B CA 1
ATOM 3445 C C . CYS B 1 157 ? 1.7 -18.578 3.404 1 93 157 CYS B C 1
ATOM 3447 O O . CYS B 1 157 ? 0.939 -18.734 2.447 1 93 157 CYS B O 1
ATOM 3449 N N . VAL B 1 158 ? 1.499 -19.016 4.621 1 95.06 158 VAL B N 1
ATOM 3450 C CA . VAL B 1 158 ? 0.26 -19.703 4.953 1 95.06 158 VAL B CA 1
ATOM 3451 C C . VAL B 1 158 ? -0.286 -19.188 6.281 1 95.06 158 VAL B C 1
ATOM 3453 O O . VAL B 1 158 ? 0.476 -18.734 7.137 1 95.06 158 VAL B O 1
ATOM 3456 N N . PRO B 1 159 ? -1.635 -19.203 6.426 1 95.62 159 PRO B N 1
ATOM 3457 C CA . PRO B 1 159 ? -2.158 -18.891 7.758 1 95.62 159 PRO B CA 1
ATOM 3458 C C . PRO B 1 159 ? -1.638 -19.844 8.836 1 95.62 159 PRO B C 1
ATOM 3460 O O . PRO B 1 159 ? -1.33 -21 8.547 1 95.62 159 PRO B O 1
ATOM 3463 N N . THR B 1 160 ? -1.593 -19.359 10.07 1 94.38 160 THR B N 1
ATOM 3464 C CA . THR B 1 160 ? -1.043 -20.141 11.18 1 94.38 160 THR B CA 1
ATOM 3465 C C . THR B 1 160 ? -1.876 -21.391 11.422 1 94.38 160 THR B C 1
ATOM 3467 O O . THR B 1 160 ? -1.354 -22.422 11.875 1 94.38 160 THR B O 1
ATOM 3470 N N . GLU B 1 161 ? -3.133 -21.391 11.039 1 92.44 161 GLU B N 1
ATOM 3471 C CA . GLU B 1 161 ? -4.02 -22.531 11.266 1 92.44 161 GLU B CA 1
ATOM 3472 C C . GLU B 1 161 ? -4.035 -23.469 10.062 1 92.44 161 GLU B C 1
ATOM 3474 O O . GLU B 1 161 ? -4.699 -24.5 10.086 1 92.44 161 GLU B O 1
ATOM 3479 N N . HIS B 1 162 ? -3.346 -23.125 9.039 1 92.56 162 HIS B N 1
ATOM 3480 C CA . HIS B 1 162 ? -3.275 -23.938 7.828 1 92.56 162 HIS B CA 1
ATOM 3481 C C . HIS B 1 162 ? -2.498 -25.219 8.07 1 92.56 162 HIS B C 1
ATOM 3483 O O . HIS B 1 162 ? -1.499 -25.219 8.797 1 92.56 162 HIS B O 1
ATOM 3489 N N . PRO B 1 163 ? -2.852 -26.297 7.512 1 89.62 163 PRO B N 1
ATOM 3490 C CA . PRO B 1 163 ? -2.152 -27.562 7.68 1 89.62 163 PRO B CA 1
ATOM 3491 C C . PRO B 1 163 ? -0.665 -27.469 7.348 1 89.62 163 PRO B C 1
ATOM 3493 O O . PRO B 1 163 ? 0.162 -28.109 8.008 1 89.62 163 PRO B O 1
ATOM 3496 N N . LEU B 1 164 ? -0.364 -26.75 6.441 1 91.38 164 LEU B N 1
ATOM 3497 C CA . LEU B 1 164 ? 1.019 -26.594 6.004 1 91.38 164 LEU B CA 1
ATOM 3498 C C . LEU B 1 164 ? 1.848 -25.875 7.062 1 91.38 164 LEU B C 1
ATOM 3500 O O . LEU B 1 164 ? 3.08 -25.891 7.008 1 91.38 164 LEU B O 1
ATOM 3504 N N . ALA B 1 165 ? 1.174 -25.203 7.918 1 91 165 ALA B N 1
ATOM 3505 C CA . ALA B 1 165 ? 1.877 -24.438 8.938 1 91 165 ALA B CA 1
ATOM 3506 C C . ALA B 1 165 ? 2.703 -25.344 9.844 1 91 165 ALA B C 1
ATOM 3508 O O . ALA B 1 165 ? 3.613 -24.875 10.539 1 91 165 ALA B O 1
ATOM 3509 N N . GLN B 1 166 ? 2.406 -26.531 9.781 1 89.5 166 GLN B N 1
ATOM 3510 C CA . GLN B 1 166 ? 3.123 -27.5 10.617 1 89.5 166 GLN B CA 1
ATOM 3511 C C . GLN B 1 166 ? 4.395 -27.984 9.922 1 89.5 166 GLN B C 1
ATOM 3513 O O . GLN B 1 166 ? 5.27 -28.578 10.562 1 89.5 166 GLN B O 1
ATOM 3518 N N . ALA B 1 167 ? 4.477 -27.797 8.68 1 86.56 167 ALA B N 1
ATOM 3519 C CA . ALA B 1 167 ? 5.66 -28.188 7.91 1 86.56 167 ALA B CA 1
ATOM 3520 C C . ALA B 1 167 ? 6.734 -27.109 7.984 1 86.56 167 ALA B C 1
ATOM 3522 O O . ALA B 1 167 ? 6.426 -25.922 8.094 1 86.56 167 ALA B O 1
ATOM 3523 N N . ASN B 1 168 ? 8.008 -27.5 7.93 1 84.31 168 ASN B N 1
ATOM 3524 C CA . ASN B 1 168 ? 9.086 -26.531 7.922 1 84.31 168 ASN B CA 1
ATOM 3525 C C . ASN B 1 168 ? 9.508 -26.172 6.5 1 84.31 168 ASN B C 1
ATOM 3527 O O . ASN B 1 168 ? 10.031 -25.078 6.258 1 84.31 168 ASN B O 1
ATOM 3531 N N . ARG B 1 169 ? 9.25 -27.141 5.602 1 87.19 169 ARG B N 1
ATOM 3532 C CA . ARG B 1 169 ? 9.633 -26.953 4.207 1 87.19 169 ARG B CA 1
ATOM 3533 C C . ARG B 1 169 ? 8.617 -27.578 3.264 1 87.19 169 ARG B C 1
ATOM 3535 O O . ARG B 1 169 ? 7.875 -28.484 3.658 1 87.19 169 ARG B O 1
ATOM 3542 N N . ILE B 1 170 ? 8.602 -27.016 2.037 1 85.81 170 ILE B N 1
ATOM 3543 C CA . ILE B 1 170 ? 7.723 -27.578 1.019 1 85.81 170 ILE B CA 1
ATOM 3544 C C . ILE B 1 170 ? 8.5 -27.781 -0.278 1 85.81 170 ILE B C 1
ATOM 3546 O O . ILE B 1 170 ? 9.328 -26.953 -0.655 1 85.81 170 ILE B O 1
ATOM 3550 N N . ARG B 1 171 ? 8.203 -28.938 -0.874 1 82.31 171 ARG B N 1
ATOM 3551 C CA . ARG B 1 171 ? 8.797 -29.25 -2.168 1 82.31 171 ARG B CA 1
ATOM 3552 C C . ARG B 1 171 ? 7.906 -28.766 -3.311 1 82.31 171 ARG B C 1
ATOM 3554 O O . ARG B 1 171 ? 6.688 -28.703 -3.164 1 82.31 171 ARG B O 1
ATOM 3561 N N . PRO B 1 172 ? 8.586 -28.422 -4.391 1 78.69 172 PRO B N 1
ATOM 3562 C CA . PRO B 1 172 ? 7.82 -27.938 -5.539 1 78.69 172 PRO B CA 1
ATOM 3563 C C . PRO B 1 172 ? 6.668 -28.859 -5.914 1 78.69 172 PRO B C 1
ATOM 3565 O O . PRO B 1 172 ? 5.578 -28.406 -6.258 1 78.69 172 PRO B O 1
ATOM 3568 N N . GLU B 1 173 ? 6.809 -30.172 -5.781 1 76.31 173 GLU B N 1
ATOM 3569 C CA . GLU B 1 173 ? 5.824 -31.156 -6.199 1 76.31 173 GLU B CA 1
ATOM 3570 C C . GLU B 1 173 ? 4.59 -31.125 -5.305 1 76.31 173 GLU B C 1
ATOM 3572 O O . GLU B 1 173 ? 3.504 -31.531 -5.719 1 76.31 173 GLU B O 1
ATOM 3577 N N . GLU B 1 174 ? 4.809 -30.625 -4.109 1 84 174 GLU B N 1
ATOM 3578 C CA . GLU B 1 174 ? 3.717 -30.594 -3.143 1 84 174 GLU B CA 1
ATOM 3579 C C . GLU B 1 174 ? 2.82 -29.375 -3.357 1 84 174 GLU B C 1
ATOM 3581 O O . GLU B 1 174 ? 1.702 -29.328 -2.84 1 84 174 GLU B O 1
ATOM 3586 N N . LEU B 1 175 ? 3.256 -28.484 -4.145 1 82.12 175 LEU B N 1
ATOM 3587 C CA . LEU B 1 175 ? 2.543 -27.219 -4.32 1 82.12 175 LEU B CA 1
ATOM 3588 C C . LEU B 1 175 ? 1.229 -27.438 -5.062 1 82.12 175 LEU B C 1
ATOM 3590 O O . LEU B 1 175 ? 0.265 -26.703 -4.859 1 82.12 175 LEU B O 1
ATOM 3594 N N . SER B 1 176 ? 1.205 -28.438 -5.84 1 78.06 176 SER B N 1
ATOM 3595 C CA . SER B 1 176 ? 0.03 -28.703 -6.66 1 78.06 176 SER B CA 1
ATOM 3596 C C . SER B 1 176 ? -1.157 -29.125 -5.805 1 78.06 176 SER B C 1
ATOM 3598 O O . SER B 1 176 ? -2.301 -29.125 -6.27 1 78.06 176 SER B O 1
ATOM 3600 N N . GLN B 1 177 ? -0.929 -29.422 -4.59 1 83.62 177 GLN B N 1
ATOM 3601 C CA . GLN B 1 177 ? -1.972 -29.922 -3.695 1 83.62 177 GLN B CA 1
ATOM 3602 C C . GLN B 1 177 ? -2.727 -28.766 -3.043 1 83.62 177 GLN B C 1
ATOM 3604 O O . GLN B 1 177 ? -3.758 -28.969 -2.4 1 83.62 177 GLN B O 1
ATOM 3609 N N . TYR B 1 178 ? -2.199 -27.625 -3.248 1 88 178 TYR B N 1
ATOM 3610 C CA . TYR B 1 178 ? -2.781 -26.484 -2.537 1 88 178 TYR B CA 1
ATOM 3611 C C . TYR B 1 178 ? -3.289 -25.438 -3.512 1 88 178 TYR B C 1
ATOM 3613 O O . TYR B 1 178 ? -2.797 -25.328 -4.641 1 88 178 TYR B O 1
ATOM 3621 N N . ASP B 1 179 ? -4.309 -24.719 -3.031 1 88.19 179 ASP B N 1
ATOM 3622 C CA . ASP B 1 179 ? -4.805 -23.578 -3.793 1 88.19 179 ASP B CA 1
ATOM 3623 C C . ASP B 1 179 ? -3.807 -22.422 -3.758 1 88.19 179 ASP B C 1
ATOM 3625 O O . ASP B 1 179 ? -3.24 -22.109 -2.707 1 88.19 179 ASP B O 1
ATOM 3629 N N . PHE B 1 180 ? -3.609 -21.844 -4.961 1 87.38 180 PHE B N 1
ATOM 3630 C CA . PHE B 1 180 ? -2.6 -20.797 -5.062 1 87.38 180 PHE B CA 1
ATOM 3631 C C . PHE B 1 180 ? -3.23 -19.484 -5.484 1 87.38 180 PHE B C 1
ATOM 3633 O O . PHE B 1 180 ? -4.129 -19.453 -6.328 1 87.38 180 PHE B O 1
ATOM 3640 N N . ILE B 1 181 ? -2.736 -18.469 -4.879 1 90.06 181 ILE B N 1
ATOM 3641 C CA . ILE B 1 181 ? -3.111 -17.125 -5.266 1 90.06 181 ILE B CA 1
ATOM 3642 C C . ILE B 1 181 ? -2.057 -16.531 -6.203 1 90.06 181 ILE B C 1
ATOM 3644 O O . ILE B 1 181 ? -0.863 -16.562 -5.895 1 90.06 181 ILE B O 1
ATOM 3648 N N . GLU B 1 182 ? -2.502 -16.031 -7.273 1 82.69 182 GLU B N 1
ATOM 3649 C CA . GLU B 1 182 ? -1.598 -15.477 -8.281 1 82.69 182 GLU B CA 1
ATOM 3650 C C . GLU B 1 182 ? -1.197 -14.047 -7.934 1 82.69 182 GLU B C 1
ATOM 3652 O O . GLU B 1 182 ? -2.053 -13.211 -7.621 1 82.69 182 GLU B O 1
ATOM 3657 N N . CYS B 1 183 ? 0.068 -13.875 -7.863 1 74.94 183 CYS B N 1
ATOM 3658 C CA . CYS B 1 183 ? 0.626 -12.555 -7.625 1 74.94 183 CYS B CA 1
ATOM 3659 C C . CYS B 1 183 ? 1.14 -11.93 -8.922 1 74.94 183 CYS B C 1
ATOM 3661 O O . CYS B 1 183 ? 1.58 -12.648 -9.82 1 74.94 183 CYS B O 1
ATOM 3663 N N . PRO B 1 184 ? 0.832 -10.586 -9.117 1 64.75 184 PRO B N 1
ATOM 3664 C CA . PRO B 1 184 ? 1.408 -9.953 -10.305 1 64.75 184 PRO B CA 1
ATOM 3665 C C . PRO B 1 184 ? 2.873 -10.328 -10.523 1 64.75 184 PRO B C 1
ATOM 3667 O O . PRO B 1 184 ? 3.551 -10.75 -9.586 1 64.75 184 PRO B O 1
ATOM 3670 N N . PRO B 1 185 ? 3.207 -10.273 -11.82 1 55.75 185 PRO B N 1
ATOM 3671 C CA . PRO B 1 185 ? 4.559 -10.695 -12.188 1 55.75 185 PRO B CA 1
ATOM 3672 C C . PRO B 1 185 ? 5.629 -10.117 -11.258 1 55.75 185 PRO B C 1
ATOM 3674 O O . PRO B 1 185 ? 5.703 -8.898 -11.078 1 55.75 185 PRO B O 1
ATOM 3677 N N . CYS B 1 186 ? 5.816 -10.844 -10.25 1 57.56 186 CYS B N 1
ATOM 3678 C CA . CYS B 1 186 ? 7.023 -10.562 -9.477 1 57.56 186 CYS B CA 1
ATOM 3679 C C . CYS B 1 186 ? 8.109 -11.586 -9.773 1 57.56 186 CYS B C 1
ATOM 3681 O O . CYS B 1 186 ? 7.844 -12.625 -10.391 1 57.56 186 CYS B O 1
ATOM 3683 N N . GLU B 1 187 ? 9.266 -11.078 -9.727 1 56.53 187 GLU B N 1
ATOM 3684 C CA . GLU B 1 187 ? 10.43 -11.938 -9.93 1 56.53 187 GLU B CA 1
ATOM 3685 C C . GLU B 1 187 ? 10.203 -13.32 -9.328 1 56.53 187 GLU B C 1
ATOM 3687 O O . GLU B 1 187 ? 10.539 -14.336 -9.938 1 56.53 187 GLU B O 1
ATOM 3692 N N . ALA B 1 188 ? 9.492 -13.305 -8.258 1 57.34 188 ALA B N 1
ATOM 3693 C CA . ALA B 1 188 ? 9.312 -14.578 -7.574 1 57.34 188 ALA B CA 1
ATOM 3694 C C . ALA B 1 188 ? 8.32 -15.469 -8.32 1 57.34 188 ALA B C 1
ATOM 3696 O O . ALA B 1 188 ? 8.539 -16.672 -8.469 1 57.34 188 ALA B O 1
ATOM 3697 N N . HIS B 1 189 ? 7.281 -14.75 -8.656 1 59.56 189 HIS B N 1
ATOM 3698 C CA . HIS B 1 189 ? 6.285 -15.523 -9.383 1 59.56 189 HIS B CA 1
ATOM 3699 C C . HIS B 1 189 ? 6.863 -16.078 -10.68 1 59.56 189 HIS B C 1
ATOM 3701 O O . HIS B 1 189 ? 6.637 -17.25 -11.008 1 59.56 189 HIS B O 1
ATOM 3707 N N . GLN B 1 190 ? 7.605 -15.211 -11.211 1 58.16 190 GLN B N 1
ATOM 3708 C CA . GLN B 1 190 ? 8.234 -15.641 -12.453 1 58.16 190 GLN B CA 1
ATOM 3709 C C . GLN B 1 190 ? 9.172 -16.828 -12.211 1 58.16 190 GLN B C 1
ATOM 3711 O O . GLN B 1 190 ? 9.18 -17.781 -12.977 1 58.16 190 GLN B O 1
ATOM 3716 N N . GLN B 1 191 ? 9.836 -16.656 -11.18 1 59.66 191 GLN B N 1
ATOM 3717 C CA . GLN B 1 191 ? 10.773 -17.719 -10.844 1 59.66 191 GLN B CA 1
ATOM 3718 C C . GLN B 1 191 ? 10.039 -19 -10.461 1 59.66 191 GLN B C 1
ATOM 3720 O O . GLN B 1 191 ? 10.453 -20.094 -10.844 1 59.66 191 GLN B O 1
ATOM 3725 N N . THR B 1 192 ? 8.977 -18.875 -9.789 1 61.09 192 THR B N 1
ATOM 3726 C CA . THR B 1 192 ? 8.211 -20.031 -9.344 1 61.09 192 THR B CA 1
ATOM 3727 C C . THR B 1 192 ? 7.535 -20.719 -10.523 1 61.09 192 THR B C 1
ATOM 3729 O O . THR B 1 192 ? 7.566 -21.938 -10.633 1 61.09 192 THR B O 1
ATOM 3732 N N . ILE B 1 193 ? 6.996 -19.859 -11.305 1 58 193 ILE B N 1
ATOM 3733 C CA . ILE B 1 193 ? 6.332 -20.422 -12.484 1 58 193 ILE B CA 1
ATOM 3734 C C . ILE B 1 193 ? 7.355 -21.156 -13.352 1 58 193 ILE B C 1
ATOM 3736 O O . ILE B 1 193 ? 7.066 -22.234 -13.883 1 58 193 ILE B O 1
ATOM 3740 N N . GLY B 1 194 ? 8.414 -20.484 -13.398 1 58.06 194 GLY B N 1
ATOM 3741 C CA . GLY B 1 194 ? 9.469 -21.141 -14.148 1 58.06 194 GLY B CA 1
ATOM 3742 C C . GLY B 1 194 ? 9.844 -22.5 -13.586 1 58.06 194 GLY B C 1
ATOM 3743 O O . GLY B 1 194 ? 10.039 -23.453 -14.344 1 58.06 194 GLY B O 1
ATOM 3744 N N . LEU B 1 195 ? 9.891 -22.547 -12.336 1 56.28 195 LEU B N 1
ATOM 3745 C CA . LEU B 1 195 ? 10.219 -23.797 -11.664 1 56.28 195 LEU B CA 1
ATOM 3746 C C . LEU B 1 195 ? 9.125 -24.828 -11.875 1 56.28 195 LEU B C 1
ATOM 3748 O O . LEU B 1 195 ? 9.414 -26 -12.117 1 56.28 195 LEU B O 1
ATOM 3752 N N . LEU B 1 196 ? 7.934 -24.328 -11.781 1 59.88 196 LEU B N 1
ATOM 3753 C CA . LEU B 1 196 ? 6.805 -25.25 -11.898 1 59.88 196 LEU B CA 1
ATOM 3754 C C . LEU B 1 196 ? 6.672 -25.766 -13.328 1 59.88 196 LEU B C 1
ATOM 3756 O O . LEU B 1 196 ? 6.324 -26.922 -13.547 1 59.88 196 LEU B O 1
ATOM 3760 N N . ALA B 1 197 ? 6.879 -24.875 -14.094 1 54.03 197 ALA B N 1
ATOM 3761 C CA . ALA B 1 197 ? 6.805 -25.266 -15.5 1 54.03 197 ALA B CA 1
ATOM 3762 C C . ALA B 1 197 ? 7.812 -26.359 -15.828 1 54.03 197 ALA B C 1
ATOM 3764 O O . ALA B 1 197 ? 7.512 -27.281 -16.594 1 54.03 197 ALA B O 1
ATOM 3765 N N . CYS B 1 198 ? 8.891 -26.266 -15.266 1 50.56 198 CYS B N 1
ATOM 3766 C CA . CYS B 1 198 ? 9.938 -27.25 -15.516 1 50.56 198 CYS B CA 1
ATOM 3767 C C . CYS B 1 198 ? 9.555 -28.609 -14.953 1 50.56 198 CYS B C 1
ATOM 3769 O O . CYS B 1 198 ? 10.008 -29.641 -15.453 1 50.56 198 CYS B O 1
ATOM 3771 N N . SER B 1 199 ? 8.766 -28.609 -14 1 52.53 199 SER B N 1
ATOM 3772 C CA . SER B 1 199 ? 8.406 -29.859 -13.352 1 52.53 199 SER B CA 1
ATOM 3773 C C . SER B 1 199 ? 7.023 -30.328 -13.773 1 52.53 199 SER B C 1
ATOM 3775 O O . SER B 1 199 ? 6.465 -31.266 -13.18 1 52.53 199 SER B O 1
ATOM 3777 N N . ASN B 1 200 ? 6.508 -29.859 -14.844 1 53.62 200 ASN B N 1
ATOM 3778 C CA . ASN B 1 200 ? 5.16 -30.188 -15.305 1 53.62 200 ASN B CA 1
ATOM 3779 C C . ASN B 1 200 ? 4.129 -30 -14.195 1 53.62 200 ASN B C 1
ATOM 3781 O O . ASN B 1 200 ? 3.229 -30.828 -14.039 1 53.62 200 ASN B O 1
ATOM 3785 N N . LEU B 1 201 ? 4.539 -29.281 -13.336 1 59.97 201 LEU B N 1
ATOM 3786 C CA . LEU B 1 201 ? 3.621 -29.016 -12.234 1 59.97 201 LEU B CA 1
ATOM 3787 C C . LEU B 1 201 ? 2.705 -27.844 -12.57 1 59.97 201 LEU B C 1
ATOM 3789 O O . LEU B 1 201 ? 3.092 -26.938 -13.312 1 59.97 201 LEU B O 1
ATOM 3793 N N . SER B 1 202 ? 1.408 -28.141 -12.25 1 67 202 SER B N 1
ATOM 3794 C CA . SER B 1 202 ? 0.424 -27.078 -12.414 1 67 202 SER B CA 1
ATOM 3795 C C . SER B 1 202 ? -0.077 -26.578 -11.055 1 67 202 SER B C 1
ATOM 3797 O O . SER B 1 202 ? -0.198 -27.359 -10.109 1 67 202 SER B O 1
ATOM 3799 N N . LEU B 1 203 ? -0.197 -25.297 -10.922 1 74.06 203 LEU B N 1
ATOM 3800 C CA . LEU B 1 203 ? -0.768 -24.703 -9.719 1 74.06 203 LEU B CA 1
ATOM 3801 C C . LEU B 1 203 ? -2.277 -24.531 -9.859 1 74.06 203 LEU B C 1
ATOM 3803 O O . LEU B 1 203 ? -2.775 -24.25 -10.953 1 74.06 203 LEU B O 1
ATOM 3807 N N . ASN B 1 204 ? -2.967 -24.875 -8.805 1 79.69 204 ASN B N 1
ATOM 3808 C CA . ASN B 1 204 ? -4.395 -24.562 -8.766 1 79.69 204 ASN B CA 1
ATOM 3809 C C . ASN B 1 204 ? -4.645 -23.109 -8.406 1 79.69 204 ASN B C 1
ATOM 3811 O O . ASN B 1 204 ? -4.711 -22.75 -7.227 1 79.69 204 ASN B O 1
ATOM 3815 N N . LEU B 1 205 ? -4.871 -22.266 -9.359 1 81.5 205 LEU B N 1
ATOM 3816 C CA . LEU B 1 205 ? -5.047 -20.844 -9.148 1 81.5 205 LEU B CA 1
ATOM 3817 C C . LEU B 1 205 ? -6.492 -20.516 -8.789 1 81.5 205 LEU B C 1
ATOM 3819 O O . LEU B 1 205 ? -7.406 -20.797 -9.562 1 81.5 205 LEU B O 1
ATOM 3823 N N . VAL B 1 206 ? -6.715 -19.844 -7.633 1 86.06 206 VAL B N 1
ATOM 3824 C CA . VAL B 1 206 ? -8.078 -19.672 -7.141 1 86.06 206 VAL B CA 1
ATOM 3825 C C . VAL B 1 206 ? -8.391 -18.172 -7.012 1 86.06 206 VAL B C 1
ATOM 3827 O O . VAL B 1 206 ? -9.555 -17.781 -6.891 1 86.06 206 VAL B O 1
ATOM 3830 N N . ALA B 1 207 ? -7.355 -17.344 -7.016 1 91.38 207 ALA B N 1
ATOM 3831 C CA . ALA B 1 207 ? -7.527 -15.891 -6.898 1 91.38 207 ALA B CA 1
ATOM 3832 C C . ALA B 1 207 ? -6.32 -15.148 -7.469 1 91.38 207 ALA B C 1
ATOM 3834 O O . ALA B 1 207 ? -5.258 -15.742 -7.668 1 91.38 207 ALA B O 1
ATOM 3835 N N . LYS B 1 208 ? -6.594 -13.906 -7.676 1 90.38 208 LYS B N 1
ATOM 3836 C CA . LYS B 1 208 ? -5.551 -13.039 -8.211 1 90.38 208 LYS B CA 1
ATOM 3837 C C . LYS B 1 208 ? -5.594 -11.656 -7.566 1 90.38 208 LYS B C 1
ATOM 3839 O O . LYS B 1 208 ? -6.668 -11.164 -7.211 1 90.38 208 LYS B O 1
ATOM 3844 N N . ALA B 1 209 ? -4.461 -11.094 -7.445 1 93.44 209 ALA B N 1
ATOM 3845 C CA . ALA B 1 209 ? -4.383 -9.742 -6.898 1 93.44 209 ALA B CA 1
ATOM 3846 C C . ALA B 1 209 ? -3.281 -8.938 -7.586 1 93.44 209 ALA B C 1
ATOM 3848 O O . ALA B 1 209 ? -2.25 -9.492 -7.977 1 93.44 209 ALA B O 1
ATOM 3849 N N . ASP B 1 210 ? -3.443 -7.621 -7.59 1 90.81 210 ASP B N 1
ATOM 3850 C CA . ASP B 1 210 ? -2.545 -6.75 -8.344 1 90.81 210 ASP B CA 1
ATOM 3851 C C . ASP B 1 210 ? -1.368 -6.297 -7.48 1 90.81 210 ASP B C 1
ATOM 3853 O O . ASP B 1 210 ? -0.423 -5.688 -7.98 1 90.81 210 ASP B O 1
ATOM 3857 N N . SER B 1 211 ? -1.408 -6.562 -6.23 1 91.44 211 SER B N 1
ATOM 3858 C CA . SER B 1 211 ? -0.307 -6.188 -5.352 1 91.44 211 SER B CA 1
ATOM 3859 C C . SER B 1 211 ? -0.024 -7.281 -4.328 1 91.44 211 SER B C 1
ATOM 3861 O O . SER B 1 211 ? -0.891 -8.109 -4.039 1 91.44 211 SER B O 1
ATOM 3863 N N . LYS B 1 212 ? 1.152 -7.23 -3.801 1 91.94 212 LYS B N 1
ATOM 3864 C CA . LYS B 1 212 ? 1.546 -8.242 -2.824 1 91.94 212 LYS B CA 1
ATOM 3865 C C . LYS B 1 212 ? 0.781 -8.07 -1.515 1 91.94 212 LYS B C 1
ATOM 3867 O O . LYS B 1 212 ? 0.482 -9.047 -0.83 1 91.94 212 LYS B O 1
ATOM 3872 N N . SER B 1 213 ? 0.48 -6.875 -1.187 1 92.88 213 SER B N 1
ATOM 3873 C CA . SER B 1 213 ? -0.313 -6.629 0.013 1 92.88 213 SER B CA 1
ATOM 3874 C C . SER B 1 213 ? -1.716 -7.211 -0.122 1 92.88 213 SER B C 1
ATOM 3876 O O . SER B 1 213 ? -2.266 -7.746 0.842 1 92.88 213 SER B O 1
ATOM 3878 N N . LEU B 1 214 ? -2.26 -7.086 -1.254 1 94.56 214 LEU B N 1
ATOM 3879 C CA . LEU B 1 214 ? -3.576 -7.668 -1.493 1 94.56 214 LEU B CA 1
ATOM 3880 C C . LEU B 1 214 ? -3.506 -9.188 -1.487 1 94.56 214 LEU B C 1
ATOM 3882 O O . LEU B 1 214 ? -4.426 -9.859 -1.009 1 94.56 214 LEU B O 1
ATOM 3886 N N . VAL B 1 215 ? -2.426 -9.703 -2.016 1 93.56 215 VAL B N 1
ATOM 3887 C CA . VAL B 1 215 ? -2.219 -11.141 -1.953 1 93.56 215 VAL B CA 1
ATOM 3888 C C . VAL B 1 215 ? -2.184 -11.594 -0.495 1 93.56 215 VAL B C 1
ATOM 3890 O O . VAL B 1 215 ? -2.811 -12.594 -0.135 1 93.56 215 VAL B O 1
ATOM 3893 N N . MET B 1 216 ? -1.511 -10.859 0.285 1 94.94 216 MET B N 1
ATOM 3894 C CA . MET B 1 216 ? -1.433 -11.188 1.706 1 94.94 216 MET B CA 1
ATOM 3895 C C . MET B 1 216 ? -2.822 -11.234 2.33 1 94.94 216 MET B C 1
ATOM 3897 O O . MET B 1 216 ? -3.121 -12.125 3.127 1 94.94 216 MET B O 1
ATOM 3901 N N . SER B 1 217 ? -3.625 -10.32 1.982 1 95.44 217 SER B N 1
ATOM 3902 C CA . SER B 1 217 ? -4.984 -10.281 2.512 1 95.44 217 SER B CA 1
ATOM 3903 C C . SER B 1 217 ? -5.77 -11.523 2.105 1 95.44 217 SER B C 1
ATOM 3905 O O . SER B 1 217 ? -6.547 -12.062 2.898 1 95.44 217 SER B O 1
ATOM 3907 N N . LEU B 1 218 ? -5.57 -11.906 0.901 1 96.31 218 LEU B N 1
ATOM 3908 C CA . LEU B 1 218 ? -6.242 -13.109 0.416 1 96.31 218 LEU B CA 1
ATOM 3909 C C . LEU B 1 218 ? -5.754 -14.344 1.164 1 96.31 218 LEU B C 1
ATOM 3911 O O . LEU B 1 218 ? -6.551 -15.219 1.512 1 96.31 218 LEU B O 1
ATOM 3915 N N . VAL B 1 219 ? -4.457 -14.406 1.407 1 96 219 VAL B N 1
ATOM 3916 C CA . VAL B 1 219 ? -3.896 -15.523 2.156 1 96 219 VAL B CA 1
ATOM 3917 C C . VAL B 1 219 ? -4.484 -15.547 3.566 1 96 219 VAL B C 1
ATOM 3919 O O . VAL B 1 219 ? -4.926 -16.594 4.043 1 96 219 VAL B O 1
ATOM 3922 N N . LEU B 1 220 ? -4.535 -14.43 4.168 1 95.62 220 LEU B N 1
ATOM 3923 C CA . LEU B 1 220 ? -5.074 -14.305 5.52 1 95.62 220 LEU B CA 1
ATOM 3924 C C . LEU B 1 220 ? -6.527 -14.773 5.57 1 95.62 220 LEU B C 1
ATOM 3926 O O . LEU B 1 220 ? -6.961 -15.352 6.566 1 95.62 220 LEU B O 1
ATOM 3930 N N . ALA B 1 221 ? -7.195 -14.547 4.496 1 94.88 221 ALA B N 1
ATOM 3931 C CA . ALA B 1 221 ? -8.617 -14.859 4.43 1 94.88 221 ALA B CA 1
ATOM 3932 C C . ALA B 1 221 ? -8.836 -16.344 4.121 1 94.88 221 ALA B C 1
ATOM 3934 O O . ALA B 1 221 ? -9.977 -16.812 4.121 1 94.88 221 ALA B O 1
ATOM 3935 N N . GLY B 1 222 ? -7.793 -17 3.697 1 92.94 222 GLY B N 1
ATOM 3936 C CA . GLY B 1 222 ? -7.871 -18.438 3.516 1 92.94 222 GLY B CA 1
ATOM 3937 C C . GLY B 1 222 ? -8.188 -18.844 2.088 1 92.94 222 GLY B C 1
ATOM 3938 O O . GLY B 1 222 ? -8.586 -19.984 1.833 1 92.94 222 GLY B O 1
ATOM 3939 N N . PHE B 1 223 ? -8.008 -17.938 1.15 1 93.12 223 PHE B N 1
ATOM 3940 C CA . PHE B 1 223 ? -8.289 -18.266 -0.241 1 93.12 223 PHE B CA 1
ATOM 3941 C C . PHE B 1 223 ? -7.27 -19.266 -0.781 1 93.12 223 PHE B C 1
ATOM 3943 O O . PHE B 1 223 ? -7.574 -20.031 -1.69 1 93.12 223 PHE B O 1
ATOM 3950 N N . GLY B 1 224 ? -6.109 -19.188 -0.27 1 93.06 224 GLY B N 1
ATOM 3951 C CA . GLY B 1 224 ? -5 -20 -0.733 1 93.06 224 GLY B CA 1
ATOM 3952 C C . GLY B 1 224 ? -3.66 -19.547 -0.181 1 93.06 224 GLY B C 1
ATOM 3953 O O . GLY B 1 224 ? -3.604 -18.719 0.737 1 93.06 224 GLY B O 1
ATOM 3954 N N . VAL B 1 225 ? -2.602 -20.172 -0.739 1 92.44 225 VAL B N 1
ATOM 3955 C CA . VAL B 1 225 ? -1.244 -19.828 -0.323 1 92.44 225 VAL B CA 1
ATOM 3956 C C . VAL B 1 225 ? -0.516 -19.125 -1.461 1 92.44 225 VAL B C 1
ATOM 3958 O O . VAL B 1 225 ? -0.979 -19.125 -2.604 1 92.44 225 VAL B O 1
ATOM 3961 N N . SER B 1 226 ? 0.537 -18.438 -1.124 1 91.31 226 SER B N 1
ATOM 3962 C CA . SER B 1 226 ? 1.319 -17.734 -2.139 1 91.31 226 SER B CA 1
ATOM 3963 C C . SER B 1 226 ? 2.727 -17.422 -1.638 1 91.31 226 SER B C 1
ATOM 3965 O O . SER B 1 226 ? 3.006 -17.547 -0.444 1 91.31 226 SER B O 1
ATOM 3967 N N . PHE B 1 227 ? 3.543 -17.062 -2.605 1 89.06 227 PHE B N 1
ATOM 3968 C CA . PHE B 1 227 ? 4.879 -16.594 -2.268 1 89.06 227 PHE B CA 1
ATOM 3969 C C . PHE B 1 227 ? 4.891 -15.07 -2.094 1 89.06 227 PHE B C 1
ATOM 3971 O O . PHE B 1 227 ? 4.398 -14.344 -2.957 1 89.06 227 PHE B O 1
ATOM 3978 N N . LEU B 1 228 ? 5.406 -14.664 -1.012 1 91.19 228 LEU B N 1
ATOM 3979 C CA . LEU B 1 228 ? 5.547 -13.25 -0.707 1 91.19 228 LEU B CA 1
ATOM 3980 C C . LEU B 1 228 ? 6.934 -12.945 -0.15 1 91.19 228 LEU B C 1
ATOM 3982 O O . LEU B 1 228 ? 7.59 -13.828 0.415 1 91.19 228 LEU B O 1
ATOM 3986 N N . PRO B 1 229 ? 7.402 -11.688 -0.379 1 91.38 229 PRO B N 1
ATOM 3987 C CA . PRO B 1 229 ? 8.648 -11.328 0.305 1 91.38 229 PRO B CA 1
ATOM 3988 C C . PRO B 1 229 ? 8.531 -11.398 1.825 1 91.38 229 PRO B C 1
ATOM 3990 O O . PRO B 1 229 ? 7.52 -10.969 2.391 1 91.38 229 PRO B O 1
ATOM 3993 N N . ASP B 1 230 ? 9.555 -11.938 2.459 1 93.38 230 ASP B N 1
ATOM 3994 C CA . ASP B 1 230 ? 9.508 -12.117 3.906 1 93.38 230 ASP B CA 1
ATOM 3995 C C . ASP B 1 230 ? 9.383 -10.781 4.625 1 93.38 230 ASP B C 1
ATOM 3997 O O . ASP B 1 230 ? 8.75 -10.695 5.684 1 93.38 230 ASP B O 1
ATOM 4001 N N . GLY B 1 231 ? 9.914 -9.75 4.043 1 93.88 231 GLY B N 1
ATOM 4002 C CA . GLY B 1 231 ? 9.805 -8.43 4.641 1 93.88 231 GLY B CA 1
ATOM 4003 C C . GLY B 1 231 ? 8.375 -7.93 4.738 1 93.88 231 GLY B C 1
ATOM 4004 O O . GLY B 1 231 ? 8.039 -7.172 5.652 1 93.88 231 GLY B O 1
ATOM 4005 N N . LEU B 1 232 ? 7.586 -8.328 3.836 1 91.81 232 LEU B N 1
ATOM 4006 C CA . LEU B 1 232 ? 6.203 -7.859 3.787 1 91.81 232 LEU B CA 1
ATOM 4007 C C . LEU B 1 232 ? 5.363 -8.523 4.871 1 91.81 232 LEU B C 1
ATOM 4009 O O . LEU B 1 232 ? 4.363 -7.961 5.32 1 91.81 232 LEU B O 1
ATOM 4013 N N . ILE B 1 233 ? 5.766 -9.695 5.324 1 92.94 233 ILE B N 1
ATOM 4014 C CA . ILE B 1 233 ? 4.906 -10.453 6.23 1 92.94 233 ILE B CA 1
ATOM 4015 C C . ILE B 1 233 ? 5.59 -10.609 7.586 1 92.94 233 ILE B C 1
ATOM 4017 O O . ILE B 1 233 ? 5.066 -11.281 8.477 1 92.94 233 ILE B O 1
ATOM 4021 N N . GLU B 1 234 ? 6.711 -10.023 7.766 1 91.75 234 GLU B N 1
ATOM 4022 C CA . GLU B 1 234 ? 7.535 -10.242 8.953 1 91.75 234 GLU B CA 1
ATOM 4023 C C . GLU B 1 234 ? 6.809 -9.805 10.219 1 91.75 234 GLU B C 1
ATOM 4025 O O . GLU B 1 234 ? 7.031 -10.367 11.289 1 91.75 234 GLU B O 1
ATOM 4030 N N . ASP B 1 235 ? 5.879 -8.906 10.102 1 88.38 235 ASP B N 1
ATOM 4031 C CA . ASP B 1 235 ? 5.191 -8.422 11.297 1 88.38 235 ASP B CA 1
ATOM 4032 C C . ASP B 1 235 ? 3.758 -8.945 11.352 1 88.38 235 ASP B C 1
ATOM 4034 O O . ASP B 1 235 ? 2.932 -8.43 12.109 1 88.38 235 ASP B O 1
ATOM 4038 N N . GLU B 1 236 ? 3.424 -9.867 10.547 1 92.94 236 GLU B N 1
ATOM 4039 C CA . GLU B 1 236 ? 2.072 -10.414 10.531 1 92.94 236 GLU B CA 1
ATOM 4040 C C . GLU B 1 236 ? 2.002 -11.727 11.312 1 92.94 236 GLU B C 1
ATOM 4042 O O . GLU B 1 236 ? 2.322 -12.789 10.773 1 92.94 236 GLU B O 1
ATOM 4047 N N . PRO B 1 237 ? 1.521 -11.703 12.508 1 91.44 237 PRO B N 1
ATOM 4048 C CA . PRO B 1 237 ? 1.569 -12.891 13.367 1 91.44 237 PRO B CA 1
ATOM 4049 C C . PRO B 1 237 ? 0.6 -13.984 12.922 1 91.44 237 PRO B C 1
ATOM 4051 O O . PRO B 1 237 ? 0.717 -15.133 13.359 1 91.44 237 PRO B O 1
ATOM 4054 N N . ARG B 1 238 ? -0.307 -13.711 12.125 1 94.44 238 ARG B N 1
ATOM 4055 C CA . ARG B 1 238 ? -1.327 -14.672 11.719 1 94.44 238 ARG B CA 1
ATOM 4056 C C . ARG B 1 238 ? -0.849 -15.508 10.531 1 94.44 238 ARG B C 1
ATOM 4058 O O . ARG B 1 238 ? -1.552 -16.422 10.086 1 94.44 238 ARG B O 1
ATOM 4065 N N . LEU B 1 239 ? 0.316 -15.148 10.086 1 95.81 239 LEU B N 1
ATOM 4066 C CA . LEU B 1 239 ? 0.886 -15.883 8.969 1 95.81 239 LEU B CA 1
ATOM 4067 C C . LEU B 1 239 ? 2.164 -16.609 9.383 1 95.81 239 LEU B C 1
ATOM 4069 O O . LEU B 1 239 ? 2.914 -16.109 10.227 1 95.81 239 LEU B O 1
ATOM 4073 N N . LYS B 1 240 ? 2.369 -17.734 8.797 1 95.44 240 LYS B N 1
ATOM 4074 C CA . LYS B 1 240 ? 3.596 -18.5 8.945 1 95.44 240 LYS B CA 1
ATOM 4075 C C . LYS B 1 240 ? 4.363 -18.578 7.629 1 95.44 240 LYS B C 1
ATOM 4077 O O . LYS B 1 240 ? 3.76 -18.719 6.562 1 95.44 240 LYS B O 1
ATOM 4082 N N . GLN B 1 241 ? 5.645 -18.516 7.805 1 93.69 241 GLN B N 1
ATOM 4083 C CA . GLN B 1 241 ? 6.523 -18.656 6.648 1 93.69 241 GLN B CA 1
ATOM 4084 C C . GLN B 1 241 ? 7.02 -20.094 6.5 1 93.69 241 GLN B C 1
ATOM 4086 O O . GLN B 1 241 ? 7.504 -20.688 7.465 1 93.69 241 GLN B O 1
ATOM 4091 N N . ILE B 1 242 ? 6.855 -20.594 5.281 1 92.38 242 ILE B N 1
ATOM 4092 C CA . ILE B 1 242 ? 7.352 -21.938 4.977 1 92.38 242 ILE B CA 1
ATOM 4093 C C . ILE B 1 242 ? 8.484 -21.844 3.953 1 92.38 242 ILE B C 1
ATOM 4095 O O . ILE B 1 242 ? 8.328 -21.219 2.902 1 92.38 242 ILE B O 1
ATOM 4099 N N . LYS B 1 243 ? 9.547 -22.453 4.344 1 86.81 243 LYS B N 1
ATOM 4100 C CA . LYS B 1 243 ? 10.68 -22.422 3.426 1 86.81 243 LYS B CA 1
ATOM 4101 C C . LYS B 1 243 ? 10.422 -23.297 2.199 1 86.81 243 LYS B C 1
ATOM 4103 O O . LYS B 1 243 ? 9.852 -24.375 2.314 1 86.81 243 LYS B O 1
ATOM 4108 N N . PHE B 1 244 ? 10.781 -22.719 1.055 1 81.06 244 PHE B N 1
ATOM 4109 C CA . PHE B 1 244 ? 10.672 -23.422 -0.218 1 81.06 244 PHE B CA 1
ATOM 4110 C C . PHE B 1 244 ? 11.945 -24.219 -0.512 1 81.06 244 PHE B C 1
ATOM 4112 O O . PHE B 1 244 ? 13.047 -23.672 -0.43 1 81.06 244 PHE B O 1
ATOM 4119 N N . ASP B 1 245 ? 11.75 -25.516 -0.737 1 79.44 245 ASP B N 1
ATOM 4120 C CA . ASP B 1 245 ? 12.891 -26.359 -1.103 1 79.44 245 ASP B CA 1
ATOM 4121 C C . ASP B 1 245 ? 13.188 -26.25 -2.596 1 79.44 245 ASP B C 1
ATOM 4123 O O . ASP B 1 245 ? 12.891 -27.172 -3.359 1 79.44 245 ASP B O 1
ATOM 4127 N N . GLY B 1 246 ? 13.812 -25.219 -2.949 1 73.25 246 GLY B N 1
ATOM 4128 C CA . GLY B 1 246 ? 14.18 -24.891 -4.316 1 73.25 246 GLY B CA 1
ATOM 4129 C C . GLY B 1 246 ? 15.203 -23.781 -4.406 1 73.25 246 GLY B C 1
ATOM 4130 O O . GLY B 1 246 ? 15.883 -23.469 -3.42 1 73.25 246 GLY B O 1
ATOM 4131 N N . PRO B 1 247 ? 15.422 -23.328 -5.598 1 72.94 247 PRO B N 1
ATOM 4132 C CA . PRO B 1 247 ? 16.344 -22.203 -5.734 1 72.94 247 PRO B CA 1
ATOM 4133 C C . PRO B 1 247 ? 15.914 -20.984 -4.906 1 72.94 247 PRO B C 1
ATOM 4135 O O . PRO B 1 247 ? 14.719 -20.734 -4.762 1 72.94 247 PRO B O 1
ATOM 4138 N N . ARG B 1 248 ? 16.922 -20.344 -4.406 1 78.31 248 ARG B N 1
ATOM 4139 C CA . ARG B 1 248 ? 16.625 -19.141 -3.637 1 78.31 248 ARG B CA 1
ATOM 4140 C C . ARG B 1 248 ? 16 -18.062 -4.516 1 78.31 248 ARG B C 1
ATOM 4142 O O . ARG B 1 248 ? 16.547 -17.719 -5.566 1 78.31 248 ARG B O 1
ATOM 4149 N N . MET B 1 249 ? 14.883 -17.703 -4.152 1 79.69 249 MET B N 1
ATOM 4150 C CA . MET B 1 249 ? 14.203 -16.578 -4.785 1 79.69 249 MET B CA 1
ATOM 4151 C C . MET B 1 249 ? 14.227 -15.344 -3.877 1 79.69 249 MET B C 1
ATOM 4153 O O . MET B 1 249 ? 13.797 -15.414 -2.725 1 79.69 249 MET B O 1
ATOM 4157 N N . PHE B 1 250 ? 14.859 -14.266 -4.457 1 84.44 250 PHE B N 1
ATOM 4158 C CA . PHE B 1 250 ? 14.992 -13.102 -3.59 1 84.44 250 PHE B CA 1
ATOM 4159 C C . PHE B 1 250 ? 14.93 -11.812 -4.402 1 84.44 250 PHE B C 1
ATOM 4161 O O . PHE B 1 250 ? 14.984 -11.844 -5.633 1 84.44 250 PHE B O 1
ATOM 4168 N N . ARG B 1 251 ? 14.633 -10.773 -3.746 1 86.44 251 ARG B N 1
ATOM 4169 C CA . ARG B 1 251 ? 14.68 -9.438 -4.336 1 86.44 251 ARG B CA 1
ATOM 4170 C C . ARG B 1 251 ? 15.617 -8.523 -3.551 1 86.44 251 ARG B C 1
ATOM 4172 O O . ARG B 1 251 ? 15.766 -8.68 -2.336 1 86.44 251 ARG B O 1
ATOM 4179 N N . ARG B 1 252 ? 16.312 -7.676 -4.289 1 91.25 252 ARG B N 1
ATOM 4180 C CA . ARG B 1 252 ? 17.25 -6.711 -3.707 1 91.25 252 ARG B CA 1
ATOM 4181 C C . ARG B 1 252 ? 16.656 -5.305 -3.73 1 91.25 252 ARG B C 1
ATOM 4183 O O . ARG B 1 252 ? 16.312 -4.793 -4.793 1 91.25 252 ARG B O 1
ATOM 4190 N N . ILE B 1 253 ? 16.562 -4.734 -2.545 1 95.31 253 ILE B N 1
ATOM 4191 C CA . ILE B 1 253 ? 15.992 -3.396 -2.416 1 95.31 253 ILE B CA 1
ATOM 4192 C C . ILE B 1 253 ? 17.109 -2.385 -2.186 1 95.31 253 ILE B C 1
ATOM 4194 O O . ILE B 1 253 ? 18.062 -2.65 -1.433 1 95.31 253 ILE B O 1
ATOM 4198 N N . GLY B 1 254 ? 17 -1.279 -2.883 1 97.19 254 GLY B N 1
ATOM 4199 C CA . GLY B 1 254 ? 18 -0.229 -2.736 1 97.19 254 GLY B CA 1
ATOM 4200 C C . GLY B 1 254 ? 17.516 1.116 -3.254 1 97.19 254 GLY B C 1
ATOM 4201 O O . GLY B 1 254 ? 16.344 1.276 -3.607 1 97.19 254 GLY B O 1
ATOM 4202 N N . LEU B 1 255 ? 18.453 2.102 -3.17 1 96.88 255 LEU B N 1
ATOM 4203 C CA . LEU B 1 255 ? 18.188 3.439 -3.689 1 96.88 255 LEU B CA 1
ATOM 4204 C C . LEU B 1 255 ? 18.672 3.568 -5.129 1 96.88 255 LEU B C 1
ATOM 4206 O O . LEU B 1 255 ? 19.812 3.18 -5.445 1 96.88 255 LEU B O 1
ATOM 4210 N N . CYS B 1 256 ? 17.797 4.027 -5.977 1 96 256 CYS B N 1
ATOM 4211 C CA . CYS B 1 256 ? 18.172 4.395 -7.336 1 96 256 CYS B CA 1
ATOM 4212 C C . CYS B 1 256 ? 18.219 5.906 -7.504 1 96 256 CYS B C 1
ATOM 4214 O O . CYS B 1 256 ? 17.297 6.609 -7.082 1 96 256 CYS B O 1
ATOM 4216 N N . TYR B 1 257 ? 19.203 6.406 -8.109 1 93.69 257 TYR B N 1
ATOM 4217 C CA . TYR B 1 257 ? 19.359 7.832 -8.367 1 93.69 257 TYR B CA 1
ATOM 4218 C C . TYR B 1 257 ? 20.094 8.078 -9.672 1 93.69 257 TYR B C 1
ATOM 4220 O O . TYR B 1 257 ? 20.75 7.172 -10.203 1 93.69 257 TYR B O 1
ATOM 4228 N N . PRO B 1 258 ? 19.953 9.25 -10.227 1 90.06 258 PRO B N 1
ATOM 4229 C CA . PRO B 1 258 ? 20.516 9.5 -11.555 1 90.06 258 PRO B CA 1
ATOM 4230 C C . PRO B 1 258 ? 22.047 9.383 -11.57 1 90.06 258 PRO B C 1
ATOM 4232 O O . PRO B 1 258 ? 22.703 9.797 -10.625 1 90.06 258 PRO B O 1
ATOM 4235 N N . SER B 1 259 ? 22.562 8.844 -12.672 1 86.38 259 SER B N 1
ATOM 4236 C CA . SER B 1 259 ? 23.984 8.594 -12.82 1 86.38 259 SER B CA 1
ATOM 4237 C C . SER B 1 259 ? 24.703 9.82 -13.383 1 86.38 259 SER B C 1
ATOM 4239 O O . SER B 1 259 ? 25.891 10.023 -13.125 1 86.38 259 SER B O 1
ATOM 4241 N N . HIS B 1 260 ? 24.094 10.516 -14.219 1 77.5 260 HIS B N 1
ATOM 4242 C CA . HIS B 1 260 ? 24.781 11.523 -15.023 1 77.5 260 HIS B CA 1
ATOM 4243 C C . HIS B 1 260 ? 24.781 12.883 -14.32 1 77.5 260 HIS B C 1
ATOM 4245 O O . HIS B 1 260 ? 25.453 13.812 -14.758 1 77.5 260 HIS B O 1
ATOM 4251 N N . GLN B 1 261 ? 24.016 13.078 -13.391 1 66.62 261 GLN B N 1
ATOM 4252 C CA . GLN B 1 261 ? 23.969 14.367 -12.719 1 66.62 261 GLN B CA 1
ATOM 4253 C C . GLN B 1 261 ? 24.75 14.328 -11.398 1 66.62 261 GLN B C 1
ATOM 4255 O O . GLN B 1 261 ? 24.922 13.258 -10.812 1 66.62 261 GLN B O 1
ATOM 4260 N N . ALA B 1 262 ? 25.453 15.422 -11.211 1 73.25 262 ALA B N 1
ATOM 4261 C CA . ALA B 1 262 ? 26 15.562 -9.867 1 73.25 262 ALA B CA 1
ATOM 4262 C C . ALA B 1 262 ? 24.953 15.25 -8.805 1 73.25 262 ALA B C 1
ATOM 4264 O O . ALA B 1 262 ? 23.828 15.711 -8.891 1 73.25 262 ALA B O 1
ATOM 4265 N N . VAL B 1 263 ? 25.312 14.336 -8.023 1 79.44 263 VAL B N 1
ATOM 4266 C CA . VAL B 1 263 ? 24.438 13.969 -6.926 1 79.44 263 VAL B CA 1
ATOM 4267 C C . VAL B 1 263 ? 24.172 15.188 -6.043 1 79.44 263 VAL B C 1
ATOM 4269 O O . VAL B 1 263 ? 25.109 15.891 -5.656 1 79.44 263 VAL B O 1
ATOM 4272 N N . ALA B 1 264 ? 22.938 15.461 -5.871 1 82.62 264 ALA B N 1
ATOM 4273 C CA . ALA B 1 264 ? 22.578 16.562 -4.977 1 82.62 264 ALA B CA 1
ATOM 4274 C C . ALA B 1 264 ? 23.266 16.406 -3.621 1 82.62 264 ALA B C 1
ATOM 4276 O O . ALA B 1 264 ? 23.406 15.289 -3.117 1 82.62 264 ALA B O 1
ATOM 4277 N N . PRO B 1 265 ? 23.734 17.484 -3.105 1 82.56 265 PRO B N 1
ATOM 4278 C CA . PRO B 1 265 ? 24.5 17.422 -1.854 1 82.56 265 PRO B CA 1
ATOM 4279 C C . PRO B 1 265 ? 23.781 16.641 -0.758 1 82.56 265 PRO B C 1
ATOM 4281 O O . PRO B 1 265 ? 24.406 15.883 -0.021 1 82.56 265 PRO B O 1
ATOM 4284 N N . THR B 1 266 ? 22.531 16.828 -0.644 1 89.12 266 THR B N 1
ATOM 4285 C CA . THR B 1 266 ? 21.75 16.141 0.383 1 89.12 266 THR B CA 1
ATOM 4286 C C . THR B 1 266 ? 21.812 14.625 0.178 1 89.12 266 THR B C 1
ATOM 4288 O O . THR B 1 266 ? 22.047 13.875 1.128 1 89.12 266 THR B O 1
ATOM 4291 N N . LEU B 1 267 ? 21.672 14.211 -1.027 1 91 267 LEU B N 1
ATOM 4292 C CA . LEU B 1 267 ? 21.734 12.789 -1.344 1 91 267 LEU B CA 1
ATOM 4293 C C . LEU B 1 267 ? 23.141 12.242 -1.153 1 91 267 LEU B C 1
ATOM 4295 O O . LEU B 1 267 ? 23.312 11.125 -0.665 1 91 267 LEU B O 1
ATOM 4299 N N . ALA B 1 268 ? 24.109 13.016 -1.525 1 88.62 268 ALA B N 1
ATOM 4300 C CA . ALA B 1 268 ? 25.5 12.602 -1.339 1 88.62 268 ALA B CA 1
ATOM 4301 C C . ALA B 1 268 ? 25.812 12.367 0.136 1 88.62 268 ALA B C 1
ATOM 4303 O O . ALA B 1 268 ? 26.469 11.391 0.491 1 88.62 268 ALA B O 1
ATOM 4304 N N . LYS B 1 269 ? 25.359 13.258 0.929 1 89.19 269 LYS B N 1
ATOM 4305 C CA . LYS B 1 269 ? 25.531 13.117 2.371 1 89.19 269 LYS B CA 1
ATOM 4306 C C . LYS B 1 269 ? 24.875 11.852 2.895 1 89.19 269 LYS B C 1
ATOM 4308 O O . LYS B 1 269 ? 25.438 11.133 3.713 1 89.19 269 LYS B O 1
ATOM 4313 N N . LEU B 1 270 ? 23.719 11.594 2.432 1 93.62 270 LEU B N 1
ATOM 4314 C CA . LEU B 1 270 ? 22.969 10.406 2.84 1 93.62 270 LEU B CA 1
ATOM 4315 C C . LEU B 1 270 ? 23.719 9.141 2.443 1 93.62 270 LEU B C 1
ATOM 4317 O O . LEU B 1 270 ? 23.906 8.234 3.264 1 93.62 270 LEU B O 1
ATOM 4321 N N . LEU B 1 271 ? 24.188 9.133 1.218 1 92.12 271 LEU B N 1
ATOM 4322 C CA . LEU B 1 271 ? 24.875 7.949 0.709 1 92.12 271 LEU B CA 1
ATOM 4323 C C . LEU B 1 271 ? 26.156 7.684 1.495 1 92.12 271 LEU B C 1
ATOM 4325 O O . LEU B 1 271 ? 26.484 6.531 1.792 1 92.12 271 LEU B O 1
ATOM 4329 N N . ARG B 1 272 ? 26.828 8.703 1.817 1 90.88 272 ARG B N 1
ATOM 4330 C CA . ARG B 1 272 ? 28.047 8.57 2.621 1 90.88 272 ARG B CA 1
ATOM 4331 C C . ARG B 1 272 ? 27.734 7.996 3.998 1 90.88 272 ARG B C 1
ATOM 4333 O O . ARG B 1 272 ? 28.438 7.105 4.484 1 90.88 272 ARG B O 1
ATOM 4340 N N . TYR B 1 273 ? 26.703 8.508 4.574 1 93.31 273 TYR B N 1
ATOM 4341 C CA . TYR B 1 273 ? 26.281 8.023 5.883 1 93.31 273 TYR B CA 1
ATOM 4342 C C . TYR B 1 273 ? 25.922 6.547 5.828 1 93.31 273 TYR B C 1
ATOM 4344 O O . TYR B 1 273 ? 26.328 5.766 6.688 1 93.31 273 TYR B O 1
ATOM 4352 N N . LEU B 1 274 ? 25.125 6.152 4.82 1 93.69 274 LEU B N 1
ATOM 4353 C CA . LEU B 1 274 ? 24.625 4.781 4.699 1 93.69 274 LEU B CA 1
ATOM 4354 C C . LEU B 1 274 ? 25.781 3.814 4.434 1 93.69 274 LEU B C 1
ATOM 4356 O O . LEU B 1 274 ? 25.734 2.656 4.852 1 93.69 274 LEU B O 1
ATOM 4360 N N . THR B 1 275 ? 26.75 4.289 3.752 1 89.44 275 THR B N 1
ATOM 4361 C CA . THR B 1 275 ? 27.922 3.467 3.475 1 89.44 275 THR B CA 1
ATOM 4362 C C . THR B 1 275 ? 28.703 3.186 4.754 1 89.44 275 THR B C 1
ATOM 4364 O O . THR B 1 275 ? 29.203 2.076 4.953 1 89.44 275 THR B O 1
ATOM 4367 N N . GLN B 1 276 ? 28.75 4.09 5.578 1 86.38 276 GLN B N 1
ATOM 4368 C CA . GLN B 1 276 ? 29.484 3.945 6.836 1 86.38 276 GLN B CA 1
ATOM 4369 C C . GLN B 1 276 ? 28.703 3.072 7.82 1 86.38 276 GLN B C 1
ATOM 4371 O O . GLN B 1 276 ? 29.312 2.322 8.594 1 86.38 276 GLN B O 1
ATOM 4376 N N . ALA B 1 277 ? 27.438 3.227 7.781 1 79.75 277 ALA B N 1
ATOM 4377 C CA . ALA B 1 277 ? 26.594 2.467 8.703 1 79.75 277 ALA B CA 1
ATOM 4378 C C . ALA B 1 277 ? 26.594 0.984 8.344 1 79.75 277 ALA B C 1
ATOM 4380 O O . ALA B 1 277 ? 26.359 0.13 9.203 1 79.75 277 ALA B O 1
ATOM 4381 N N . THR B 1 278 ? 26.641 0.599 7.047 1 66.12 278 THR B N 1
ATOM 4382 C CA . THR B 1 278 ? 26.641 -0.797 6.625 1 66.12 278 THR B CA 1
ATOM 4383 C C . THR B 1 278 ? 28.031 -1.396 6.73 1 66.12 278 THR B C 1
ATOM 4385 O O . THR B 1 278 ? 28.219 -2.604 6.559 1 66.12 278 THR B O 1
ATOM 4388 N N . ALA B 1 279 ? 29.125 -0.561 7.016 1 51.44 279 ALA B N 1
ATOM 4389 C CA . ALA B 1 279 ? 30.469 -1.081 7.219 1 51.44 279 ALA B CA 1
ATOM 4390 C C . ALA B 1 279 ? 30.672 -1.505 8.672 1 51.44 279 ALA B C 1
ATOM 4392 O O . ALA B 1 279 ? 30.031 -0.981 9.578 1 51.44 279 ALA B O 1
#

InterPro domains:
  IPR000847 LysR, HTH, N-terminal domain [PF00126] (4-57)
  IPR000847 LysR, HTH, N-terminal domain [PR00039] (19-30)
  IPR000847 LysR, HTH, N-terminal domain [PR00039] (30-40)
  IPR000847 LysR, HTH, N-terminal domain [PR00039] (40-51)
  IPR000847 LysR, HTH, N-terminal domain [PS50931] (2-59)
  IPR005119 LysR,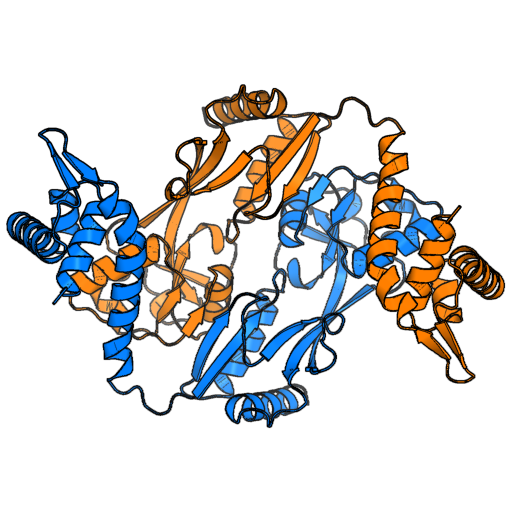 substrate-binding [PF03466] (88-277)
  IPR036388 Winged helix-like DNA-binding domain superfamily [G3DSA:1.10.10.10] (1-80)
  IPR036390 Winged helix DNA-binding domain superfamily [SSF46785] (1-78)

Sequence (558 aa):
MVDLRLLRFFIAIYEENNITAAATRCYVSQPSLSAGLKQLEEELGGPLFERSKKGVKALDSAHYLYPLAVKLVEEASKLPALFMAKASRQKLRLAVMPDLSQRRLAGLLTQINQAISHLDLELVDYQSTADCRLTLDSLRHEDEVFFPLWEEDYVLCVPTEHPLAQANRIRPEELSQYDFIECPPCEAHQQTIGLLACSNLSLNLVAKADSKSLVMSLVLAGFGVSFLPDGLIEDEPRLKQIKFDGPRMFRRIGLCYPSHQAVAPTLAKLLRYLTQATAMVDLRLLRFFIAIYEENNITAAATRCYVSQPSLSAGLKQLEEELGGPLFERSKKGVKALDSAHYLYPLAVKLVEEASKLPALFMAKASRQKLRLAVMPDLSQRRLAGLLTQINQAISHLDLELVDYQSTADCRLTLDSLRHEDEVFFPLWEEDYVLCVPTEHPLAQANRIRPEELSQYDFIECPPCEAHQQTIGLLACSNLSLNLVAKADSKSLVMSLVLAGFGVSFLPDGLIEDEPRLKQIKFDGPRMFRRIGLCYPSHQAVAPTLAKLLRYLTQATA

Secondary structure (DSSP, 8-state):
---HHHHHHHHHHHHHS-HHHHHHHHTS-HHHHHHHHHHHHHHHTS-SEEEETTEEEE-HHHHHHHHHHHHHHHHHHHHHHHHSS--SPEEEEEEE-SS--HHHHHHHHHHHHHHSTTEEEEEEETTS--SEEEEEGGG--TTEEEEEEEEEEEEEEEETTSGGGG-SEE-GGGGGGSEEEEPSS-HHHHHHHHHHHHTT---EEEEEESSHHHHHHHHHTTS-BEEEEHHHHTT-TTEEEEEESSS--EEEEEEEEESSS---HHHHHHHHHHHHHH-/---HHHHHHHHHHHHHS-HHHHHHHHTS-HHHHHHHHHHHHHHHTS-SEEEETTEEEE-HHHHHHHHHHHHHHHHHHHHHHHHSS--SPEEEEEEE-SS--HHHHHHHHHHHHHHSTTEEEEEEETTS--SEEEEEGGG--TTEEEEEEEEEEEEEEEETTSGGGG-SEE-GGGGGGSEEEEPSS-HHHHHHHHHHHHTT---EEEEEESSHHHHHHHHHTTS-BEEEEHHHHTT-TTEEEEEESSS--EEEEEEEEESSS---HHHHHHHHHHHHHH-

Foldseek 3Di:
DLDLLLLQLLLLCAVVLALCRSCVVSVHHSVVSVVSQVVNQVVVVHHQWDDDPVGTHGDPVSVVCNVVSVVVNVVVVVVVVVPDPPDPAAEFEEEEEPLFQPVVVVVLVVLLCVLGDNHDYHYDHNPDDGQKYWDFPVPADPQKDWDFDDKWWKFKKAFCPDPCVVPQEDELQCQQVWEEEDEPDDQVNVVSVVVCVVVVHDHHYQYYDDHLVVVVVCRLVPSTMYIDTCSSCVPPPRMHTHHYPDDIDMTTITMMHGDPDDRDPSVVSSSVSSVVVVD/DLDLLLLQLLLLCAVVLALCRSCVVSVHHSVVSVVSQVVNQVVVVHHQWDDDPVGTHGDPVSVVCNVVSVVVNVVVVVVVVVPDPPDPAAEFEEEEEPLFQPVVVVVLVVLLCVLGPNHDYHYDHNPDDGQKYWDFPVPADPQKDWDFDDKWWWFKKAFCPDPCVVPQEDELQCQQVWEEEDEPDDQVSVVSVVVCVVVVHDHHYQYYDDHLVVVVVCRLVPSTMYIDTCSSCVPPPRMHTHHYPDDIDMTTITMMHGNPDDRDPSVVSSSVSSVVVVD

pLDDT: mean 82.57, std 14.05, range [34.78, 97.88]